Protein 5G0X (pdb70)

Sequence (746 aa):
TRRTAFFFDELCLWHAAGPHALTLPVGGWVQPPAAAGHAESPETKRRLKSLLDVSGLTARLQLRSAPPASDEDLLRVHPAHYLERFKALSDAGGGSLGQDAPIGPGSYEIARLSAGLAIAALDAVLAGEADNAYSLSRPPGHHCLPDQAMGFCFFANIAVAIEAAKARHGVERVAVLDWDVHHGNGTQAIYYRRDDVLSISLHQDGCFPPGYSGAEDIGEDRGRGFNLNVPLLPGGGHDAYMQAMQRIVLPALERFRPQLIVVASGFDANAVDPLARMQLHSDSFRAMTAMVRDAAERHAGGRLVVVHEGGYSEAYVPFCGLAVIEELSGVRSAVRDPLRDFIELQQPNAAFRDFQRQRLEELAAQFGLCTRRTAFFFDELCLWHAAGPHALTLPVGGWVQPPAAAGHAESPETKRRLKSLLDVSGLTARLQLRSAPPASDEDLLRVHPAHYLERFKALSDAGGGSLGQDAPIGPGSYEIARLSAGLAIAALDAVLAGEADNAYSLSRPPGHHCLPDQAMGFCFFANIAVAIEAAKARHGVERVAVLDWDVHHGNGTQAIYYRRDDVLSISLHQDGCFPPGYSGAEDIGEDRGRGFNLNVPLLPGGGHDAYMQAMQRIVLPALERFRPQLIVVASGFDANAVDPLARMQLHSDSFRAMTAMVRDAAERHAGGRLVVVHEGGYSEAYVPFCGLAVIEELSGVRSAVRDPLRDFIELQQPNAAFRDFQRQRLEELAAQFGLCPAQPLQ

Structure (mmCIF, N/CA/C/O backbone):
data_5G0X
#
_entry.id   5G0X
#
_cell.length_a   81.390
_cell.length_b   81.390
_cell.length_c   205.850
_cell.angle_alpha   90.00
_cell.angle_beta   90.00
_cell.angle_gamma   90.00
#
_symmetry.space_group_name_H-M   'P 41 21 2'
#
loop_
_entity.id
_entity.type
_entity.pdbx_description
1 polymer HDAH
2 non-polymer 'ZINC ION'
3 non-polymer 'POTASSIUM ION'
4 non-polymer 'ACETATE ION'
5 non-polymer '4-(2-HYDROXYETHYL)-1-PIPERAZINE ETHANESULFONIC ACID'
6 water water
#
loop_
_atom_site.group_PDB
_atom_site.id
_atom_site.type_symbol
_atom_site.label_atom_id
_atom_site.label_alt_id
_atom_site.label_comp_id
_atom_site.label_asym_id
_atom_site.label_entity_id
_atom_site.label_seq_id
_atom_site.pdbx_PDB_ins_code
_atom_site.Cartn_x
_atom_site.Cartn_y
_atom_site.Cartn_z
_atom_site.occupancy
_atom_site.B_iso_or_equiv
_atom_site.auth_seq_id
_atom_site.auth_comp_id
_atom_site.auth_asym_id
_atom_site.auth_atom_id
_atom_site.pdbx_PDB_model_num
ATOM 1 N N . THR A 1 1 ? -7.540 19.286 35.386 1.00 36.92 2 THR A N 1
ATOM 2 C CA . THR A 1 1 ? -7.719 18.155 34.422 1.00 34.42 2 THR A CA 1
ATOM 3 C C . THR A 1 1 ? -8.840 17.221 34.949 1.00 35.68 2 THR A C 1
ATOM 4 O O . THR A 1 1 ? -9.166 17.197 36.151 1.00 41.51 2 THR A O 1
ATOM 8 N N . ARG A 1 2 ? -9.462 16.516 34.017 1.00 32.38 3 ARG A N 1
ATOM 9 C CA . ARG A 1 2 ? -10.598 15.612 34.278 1.00 28.00 3 ARG A CA 1
ATOM 10 C C . ARG A 1 2 ? -10.010 14.205 34.154 1.00 22.67 3 ARG A C 1
ATOM 11 O O . ARG A 1 2 ? -8.892 14.069 33.662 1.00 32.55 3 ARG A O 1
ATOM 19 N N . ARG A 1 3 ? -10.708 13.162 34.586 1.00 20.52 4 ARG A N 1
ATOM 20 C CA . ARG A 1 3 ? -10.232 11.796 34.445 1.00 21.03 4 ARG A CA 1
ATOM 21 C C . ARG A 1 3 ? -10.942 11.204 33.206 1.00 18.27 4 ARG A C 1
ATOM 22 O O . ARG A 1 3 ? -12.150 10.979 33.226 1.00 15.06 4 ARG A O 1
ATOM 30 N N . THR A 1 4 ? -10.186 11.024 32.130 1.00 14.75 5 THR A N 1
ATOM 31 C CA . THR A 1 4 ? -10.697 10.506 30.881 1.00 12.47 5 THR A CA 1
ATOM 32 C C . THR A 1 4 ? -10.217 9.080 30.619 1.00 12.43 5 THR A C 1
ATOM 33 O O . THR A 1 4 ? -9.022 8.832 30.536 1.00 13.38 5 THR A O 1
ATOM 37 N N . ALA A 1 5 ? -11.152 8.157 30.468 1.00 13.01 6 ALA A N 1
ATOM 38 C CA . ALA A 1 5 ? -10.814 6.774 30.125 1.00 13.07 6 ALA A CA 1
ATOM 39 C C . ALA A 1 5 ? -10.725 6.654 28.590 1.00 12.69 6 ALA A C 1
ATOM 40 O O . ALA A 1 5 ? -11.555 7.182 27.897 1.00 14.07 6 ALA A O 1
ATOM 42 N N . PHE A 1 6 ? -9.710 5.943 28.116 1.00 9.89 7 PHE A N 1
ATOM 43 C CA . PHE A 1 6 ? -9.474 5.722 26.695 1.00 10.22 7 PHE A CA 1
ATOM 44 C C . PHE A 1 6 ? -9.541 4.215 26.459 1.00 10.99 7 PHE A C 1
ATOM 45 O O . PHE A 1 6 ? -8.631 3.471 26.877 1.00 12.01 7 PHE A O 1
ATOM 53 N N . PHE A 1 7 ? -10.658 3.777 25.861 1.00 10.43 8 PHE A N 1
ATOM 54 C CA . PHE A 1 7 ? -10.902 2.379 25.572 1.00 10.94 8 PHE A CA 1
ATOM 55 C C . PHE A 1 7 ? -10.381 2.047 24.180 1.00 11.93 8 PHE A C 1
ATOM 56 O O . PHE A 1 7 ? -10.795 2.643 23.208 1.00 12.71 8 PHE A O 1
ATOM 64 N N . PHE A 1 8 ? -9.422 1.125 24.142 1.00 13.42 9 PHE A N 1
ATOM 65 C CA . PHE A 1 8 ? -8.649 0.823 22.948 1.00 15.21 9 PHE A CA 1
ATOM 66 C C . PHE A 1 8 ? -8.228 -0.633 22.996 1.00 13.98 9 PHE A C 1
ATOM 67 O O . PHE A 1 8 ? -7.827 -1.117 24.047 1.00 16.33 9 PHE A O 1
ATOM 75 N N . ASP A 1 9 ? -8.284 -1.306 21.856 1.00 12.90 10 ASP A N 1
ATOM 76 C CA . ASP A 1 9 ? -7.625 -2.599 21.704 1.00 13.57 10 ASP A CA 1
ATOM 77 C C . ASP A 1 9 ? -7.013 -2.722 20.320 1.00 12.67 10 ASP A C 1
ATOM 78 O O . ASP A 1 9 ? -7.657 -2.450 19.324 1.00 11.10 10 ASP A O 1
ATOM 83 N N . GLU A 1 10 ? -5.743 -3.120 20.289 1.00 13.35 11 GLU A N 1
ATOM 84 C CA . GLU A 1 10 ? -4.970 -3.260 19.052 1.00 13.13 11 GLU A CA 1
ATOM 85 C C . GLU A 1 10 ? -5.674 -4.159 18.041 1.00 12.21 11 GLU A C 1
ATOM 86 O O . GLU A 1 10 ? -5.631 -3.908 16.831 1.00 12.87 11 GLU A O 1
ATOM 92 N N . LEU A 1 11 ? -6.361 -5.180 18.526 1.00 11.85 12 LEU A N 1
ATOM 93 C CA . LEU A 1 11 ? -7.063 -6.084 17.631 1.00 14.11 12 LEU A CA 1
ATOM 94 C C . LEU A 1 11 ? -8.124 -5.401 16.755 1.00 13.84 12 LEU A C 1
ATOM 95 O O . LEU A 1 11 ? -8.386 -5.833 15.628 1.00 12.27 12 LEU A O 1
ATOM 100 N N . CYS A 1 12 ? -8.715 -4.321 17.241 1.00 12.65 13 CYS A N 1
ATOM 101 C CA . CYS A 1 12 ? -9.679 -3.568 16.426 1.00 13.64 13 CYS A CA 1
ATOM 102 C C . CYS A 1 12 ? -9.069 -3.039 15.134 1.00 13.32 13 CYS A C 1
ATOM 103 O O . CYS A 1 12 ? -9.760 -2.826 14.152 1.00 15.12 13 CYS A O 1
ATOM 106 N N . LEU A 1 13 ? -7.763 -2.822 15.142 1.00 13.05 14 LEU A N 1
ATOM 107 C CA . LEU A 1 13 ? -7.045 -2.379 13.955 1.00 12.36 14 LEU A CA 1
ATOM 108 C C . LEU A 1 13 ? -6.702 -3.501 12.973 1.00 12.47 14 LEU A C 1
ATOM 109 O O . LEU A 1 13 ? -6.127 -3.240 11.929 1.00 15.69 14 LEU A O 1
ATOM 114 N N . TRP A 1 14 ? -7.052 -4.739 13.297 1.00 12.40 15 TRP A N 1
ATOM 115 C CA . TRP A 1 14 ? -6.774 -5.893 12.461 1.00 14.07 15 TRP A CA 1
ATOM 116 C C . TRP A 1 14 ? -8.000 -6.307 11.605 1.00 14.71 15 TRP A C 1
ATOM 117 O O . TRP A 1 14 ? -7.896 -7.212 10.787 1.00 15.60 15 TRP A O 1
ATOM 128 N N . HIS A 1 15 ? -9.159 -5.664 11.802 1.00 14.04 16 HIS A N 1
ATOM 129 C CA . HIS A 1 15 ? -10.291 -5.881 10.908 1.00 14.07 16 HIS A CA 1
ATOM 130 C C . HIS A 1 15 ? -9.979 -5.289 9.529 1.00 15.32 16 HIS A C 1
ATOM 131 O O . HIS A 1 15 ? -9.490 -4.152 9.415 1.00 16.36 16 HIS A O 1
ATOM 138 N N . ALA A 1 16 ? -10.235 -6.076 8.484 1.00 17.24 17 ALA A N 1
ATOM 139 C CA . ALA A 1 16 ? -9.981 -5.609 7.136 1.00 21.54 17 ALA A CA 1
ATOM 140 C C . ALA A 1 16 ? -10.824 -6.318 6.103 1.00 22.02 17 ALA A C 1
ATOM 141 O O . ALA A 1 16 ? -10.838 -7.527 6.042 1.00 27.68 17 ALA A O 1
ATOM 143 N N . ALA A 1 17 ? -11.469 -5.549 5.248 1.00 23.58 18 ALA A N 1
ATOM 144 C CA . ALA A 1 17 ? -12.291 -6.111 4.172 1.00 27.24 18 ALA A CA 1
ATOM 145 C C . ALA A 1 17 ? -11.422 -6.626 3.014 1.00 26.01 18 ALA A C 1
ATOM 146 O O . ALA A 1 17 ? -10.227 -6.360 2.960 1.00 31.95 18 ALA A O 1
ATOM 148 N N . GLY A 1 18 ? -12.035 -7.337 2.075 1.00 25.54 19 GLY A N 1
ATOM 149 C CA . GLY A 1 18 ? -11.370 -7.716 0.829 1.00 25.73 19 GLY A CA 1
ATOM 150 C C . GLY A 1 18 ? -11.063 -6.484 -0.007 1.00 27.67 19 GLY A C 1
ATOM 151 O O . GLY A 1 18 ? -11.401 -5.346 0.400 1.00 23.25 19 GLY A O 1
ATOM 152 N N . PRO A 1 19 ? -10.428 -6.686 -1.176 1.00 26.14 20 PRO A N 1
ATOM 153 C CA . PRO A 1 19 ? -9.955 -5.536 -1.944 1.00 23.47 20 PRO A CA 1
ATOM 154 C C . PRO A 1 19 ? -11.092 -4.598 -2.398 1.00 20.52 20 PRO A C 1
ATOM 155 O O . PRO A 1 19 ? -12.116 -5.046 -2.929 1.00 20.56 20 PRO A O 1
ATOM 159 N N . HIS A 1 20 ? -10.889 -3.307 -2.140 1.00 17.16 21 HIS A N 1
ATOM 160 C CA . HIS A 1 20 ? -11.769 -2.240 -2.557 1.00 15.91 21 HIS A CA 1
ATOM 161 C C . HIS A 1 20 ? -10.899 -1.076 -2.990 1.00 16.16 21 HIS A C 1
ATOM 162 O O . HIS A 1 20 ? -9.786 -0.899 -2.470 1.00 18.78 21 HIS A O 1
ATOM 169 N N . ALA A 1 21 ? -11.424 -0.279 -3.909 1.00 14.11 22 ALA A N 1
ATOM 170 C CA . ALA A 1 21 ? -10.869 1.013 -4.261 1.00 15.78 22 ALA A CA 1
ATOM 171 C C . ALA A 1 21 ? -11.809 2.046 -3.650 1.00 12.69 22 ALA A C 1
ATOM 172 O O . ALA A 1 21 ? -12.924 2.234 -4.126 1.00 12.26 22 ALA A O 1
ATOM 174 N N . LEU A 1 22 ? -11.365 2.686 -2.576 1.00 12.75 23 LEU A N 1
ATOM 175 C CA . LEU A 1 22 ? -12.198 3.540 -1.741 1.00 13.35 23 LEU A CA 1
ATOM 176 C C . LEU A 1 22 ? -13.346 2.704 -1.218 1.00 14.64 23 LEU A C 1
ATOM 177 O O . LEU A 1 22 ? -13.113 1.835 -0.383 1.00 16.34 23 LEU A O 1
ATOM 182 N N . THR A 1 23 ? -14.565 2.914 -1.721 1.00 14.57 24 THR A N 1
ATOM 183 C CA . THR A 1 23 ? -15.740 2.135 -1.316 1.00 16.31 24 THR A CA 1
ATOM 184 C C . THR A 1 23 ? -16.191 1.145 -2.400 1.00 14.78 24 THR A C 1
ATOM 185 O O . THR A 1 23 ? -17.197 0.447 -2.228 1.00 15.36 24 THR A O 1
ATOM 189 N N . LEU A 1 24 ? -15.467 1.093 -3.514 1.00 14.09 25 LEU A N 1
ATOM 190 C CA . LEU A 1 24 ? -15.869 0.250 -4.645 1.00 15.03 25 LEU A CA 1
ATOM 191 C C . LEU A 1 24 ? -15.241 -1.136 -4.556 1.00 15.75 25 LEU A C 1
ATOM 192 O O . LEU A 1 24 ? -14.015 -1.252 -4.505 1.00 15.65 25 LEU A O 1
ATOM 197 N N . PRO A 1 25 ? -16.066 -2.193 -4.536 1.00 18.17 26 PRO A N 1
ATOM 198 C CA . PRO A 1 25 ? -15.464 -3.546 -4.554 1.00 16.57 26 PRO A CA 1
ATOM 199 C C . PRO A 1 25 ? -14.650 -3.726 -5.816 1.00 16.13 26 PRO A C 1
ATOM 200 O O . PRO A 1 25 ? -15.074 -3.293 -6.891 1.00 16.77 26 PRO A O 1
ATOM 204 N N . VAL A 1 26 ? -13.480 -4.329 -5.679 1.00 13.90 27 VAL A N 1
ATOM 205 C CA . VAL A 1 26 ? -12.630 -4.623 -6.816 1.00 15.69 27 VAL A CA 1
ATOM 206 C C . VAL A 1 26 ? -13.326 -5.703 -7.632 1.00 14.40 27 VAL A C 1
ATOM 207 O O . VAL A 1 26 ? -14.030 -6.553 -7.094 1.00 15.56 27 VAL A O 1
ATOM 211 N N . GLY A 1 27 ? -13.142 -5.620 -8.932 1.00 15.65 28 GLY A N 1
ATOM 212 C CA . GLY A 1 27 ? -13.830 -6.448 -9.872 1.00 17.03 28 GLY A CA 1
ATOM 213 C C . GLY A 1 27 ? -14.537 -5.607 -10.905 1.00 15.54 28 GLY A C 1
ATOM 214 O O . GLY A 1 27 ? -14.670 -4.390 -10.760 1.00 14.87 28 GLY A O 1
ATOM 215 N N . GLY A 1 28 ? -14.992 -6.246 -11.968 1.00 18.78 29 GLY A N 1
ATOM 216 C CA . GLY A 1 28 ? -15.585 -5.503 -13.069 1.00 17.27 29 GLY A CA 1
ATOM 217 C C . GLY A 1 28 ? -14.614 -4.442 -13.596 1.00 15.56 29 GLY A C 1
ATOM 218 O O . GLY A 1 28 ? -13.492 -4.736 -13.970 1.00 19.37 29 GLY A O 1
ATOM 219 N N . TRP A 1 29 ? -15.036 -3.196 -13.576 1.00 13.39 30 TRP A N 1
ATOM 220 C CA . TRP A 1 29 ? -14.212 -2.098 -14.092 1.00 13.54 30 TRP A CA 1
ATOM 221 C C . TRP A 1 29 ? -13.318 -1.467 -13.057 1.00 13.10 30 TRP A C 1
ATOM 222 O O . TRP A 1 29 ? -12.609 -0.516 -13.383 1.00 10.74 30 TRP A O 1
ATOM 233 N N . VAL A 1 30 ? -13.353 -1.983 -11.822 1.00 12.87 31 VAL A N 1
ATOM 234 C CA . VAL A 1 30 ? -12.589 -1.447 -10.707 1.00 12.64 31 VAL A CA 1
ATOM 235 C C . VAL A 1 30 ? -11.284 -2.226 -10.498 1.00 12.05 31 VAL A C 1
ATOM 236 O O . VAL A 1 30 ? -11.285 -3.368 -10.064 1.00 11.73 31 VAL A O 1
ATOM 240 N N . GLN A 1 31 ? -10.181 -1.586 -10.846 1.00 11.98 32 GLN A N 1
ATOM 241 C CA . GLN A 1 31 ? -8.853 -2.198 -10.795 1.00 11.53 32 GLN A CA 1
ATOM 242 C C . GLN A 1 31 ? -8.452 -2.325 -9.336 1.00 10.65 32 GLN A C 1
ATOM 243 O O . GLN A 1 31 ? -8.723 -1.427 -8.542 1.00 10.15 32 GLN A O 1
ATOM 249 N N . PRO A 1 32 ? -7.770 -3.417 -8.980 1.00 12.33 33 PRO A N 1
ATOM 250 C CA . PRO A 1 32 ? -7.281 -3.475 -7.581 1.00 12.40 33 PRO A CA 1
ATOM 251 C C . PRO A 1 32 ? -6.278 -2.359 -7.288 1.00 13.69 33 PRO A C 1
ATOM 252 O O . PRO A 1 32 ? -5.448 -2.022 -8.134 1.00 13.78 33 PRO A O 1
ATOM 256 N N . PRO A 1 33 ? -6.382 -1.742 -6.119 1.00 15.01 34 PRO A N 1
ATOM 257 C CA . PRO A 1 33 ? -5.409 -0.689 -5.827 1.00 18.04 34 PRO A CA 1
ATOM 258 C C . PRO A 1 33 ? -4.035 -1.260 -5.578 1.00 17.45 34 PRO A C 1
ATOM 259 O O . PRO A 1 33 ? -3.898 -2.391 -5.118 1.00 16.40 34 PRO A O 1
ATOM 263 N N . ALA A 1 34 ? -3.024 -0.464 -5.868 1.00 21.03 35 ALA A N 1
ATOM 264 C CA . ALA A 1 34 ? -1.659 -0.911 -5.727 1.00 27.25 35 ALA A CA 1
ATOM 265 C C . ALA A 1 34 ? -1.291 -0.998 -4.255 1.00 21.74 35 ALA A C 1
ATOM 266 O O . ALA A 1 34 ? -0.494 -1.788 -3.869 1.00 26.99 35 ALA A O 1
ATOM 268 N N . ALA A 1 35 ? -1.913 -0.157 -3.448 1.00 23.09 36 ALA A N 1
ATOM 269 C CA . ALA A 1 35 ? -1.704 -0.175 -1.994 1.00 35.73 36 ALA A CA 1
ATOM 270 C C . ALA A 1 35 ? -3.004 -0.080 -1.198 1.00 44.48 36 ALA A C 1
ATOM 271 O O . ALA A 1 35 ? -3.283 -0.926 -0.335 1.00 49.86 36 ALA A O 1
ATOM 273 N N . ALA A 1 36 ? -3.758 0.982 -1.499 1.00 45.89 37 ALA A N 1
ATOM 274 C CA . ALA A 1 36 ? -4.794 1.574 -0.635 1.00 52.18 37 ALA A CA 1
ATOM 275 C C . ALA A 1 36 ? -5.746 0.588 0.056 1.00 59.49 37 ALA A C 1
ATOM 276 O O . ALA A 1 36 ? -5.520 0.207 1.215 1.00 75.43 37 ALA A O 1
ATOM 278 N N . GLY A 1 37 ? -6.800 0.189 -0.641 1.00 50.19 38 GLY A N 1
ATOM 279 C CA . GLY A 1 37 ? -7.797 -0.700 -0.078 1.00 36.59 38 GLY A CA 1
ATOM 280 C C . GLY A 1 37 ? -9.023 0.068 0.371 1.00 31.34 38 GLY A C 1
ATOM 281 O O . GLY A 1 37 ? -9.252 1.238 -0.010 1.00 29.11 38 GLY A O 1
ATOM 282 N N . HIS A 1 38 ? -9.827 -0.593 1.187 1.00 27.33 39 HIS A N 1
ATOM 283 C CA . HIS A 1 38 ? -11.110 -0.041 1.553 1.00 22.60 39 HIS A CA 1
ATOM 284 C C . HIS A 1 38 ? -10.905 1.243 2.352 1.00 19.02 39 HIS A C 1
ATOM 285 O O . HIS A 1 38 ? -9.989 1.323 3.138 1.00 20.38 39 HIS A O 1
ATOM 292 N N . ALA A 1 39 ? -11.763 2.229 2.113 1.00 19.60 40 ALA A N 1
ATOM 293 C CA . ALA A 1 39 ? -11.732 3.514 2.821 1.00 18.13 40 ALA A CA 1
ATOM 294 C C . ALA A 1 39 ? -11.680 3.369 4.356 1.00 17.72 40 ALA A C 1
ATOM 295 O O . ALA A 1 39 ? -10.945 4.081 5.015 1.00 15.68 40 ALA A O 1
ATOM 297 N N . GLU A 1 40 ? -12.532 2.498 4.902 1.00 18.77 41 GLU A N 1
ATOM 298 C CA . GLU A 1 40 ? -12.534 2.125 6.349 1.00 18.91 41 GLU A CA 1
ATOM 299 C C . GLU A 1 40 ? -11.302 1.266 6.698 1.00 17.19 41 GLU A C 1
ATOM 300 O O . GLU A 1 40 ? -11.396 0.076 7.024 1.00 17.68 41 GLU A O 1
ATOM 306 N N . SER A 1 41 ? -10.142 1.902 6.649 1.00 16.11 42 SER A N 1
ATOM 307 C CA . SER A 1 41 ? -8.889 1.181 6.790 1.00 17.09 42 SER A CA 1
ATOM 308 C C . SER A 1 41 ? -8.394 1.257 8.214 1.00 16.10 42 SER A C 1
ATOM 309 O O . SER A 1 41 ? -8.706 2.215 8.940 1.00 15.39 42 SER A O 1
ATOM 312 N N . PRO A 1 42 ? -7.545 0.297 8.596 1.00 15.80 43 PRO A N 1
ATOM 313 C CA . PRO A 1 42 ? -6.937 0.405 9.890 1.00 16.47 43 PRO A CA 1
ATOM 314 C C . PRO A 1 42 ? -6.172 1.719 10.106 1.00 14.27 43 PRO A C 1
ATOM 315 O O . PRO A 1 42 ? -6.199 2.251 11.218 1.00 13.83 43 PRO A O 1
ATOM 319 N N . GLU A 1 43 ? -5.517 2.229 9.066 1.00 14.53 44 GLU A N 1
ATOM 320 C CA . GLU A 1 43 ? -4.652 3.402 9.226 1.00 17.41 44 GLU A CA 1
ATOM 321 C C . GLU A 1 43 ? -5.417 4.668 9.643 1.00 16.20 44 GLU A C 1
ATOM 322 O O . GLU A 1 43 ? -4.854 5.526 10.312 1.00 17.64 44 GLU A O 1
ATOM 328 N N . THR A 1 44 ? -6.702 4.772 9.271 1.00 17.97 45 THR A N 1
ATOM 329 C CA . THR A 1 44 ? -7.521 5.931 9.645 1.00 21.23 45 THR A CA 1
ATOM 330 C C . THR A 1 44 ? -7.861 6.002 11.136 1.00 21.99 45 THR A C 1
ATOM 331 O O . THR A 1 44 ? -8.417 7.032 11.564 1.00 30.87 45 THR A O 1
ATOM 335 N N . LYS A 1 45 ? -7.609 4.915 11.886 1.00 12.98 46 LYS A N 1
ATOM 336 C CA . LYS A 1 45 ? -7.716 4.861 13.347 1.00 12.85 46 LYS A CA 1
ATOM 337 C C . LYS A 1 45 ? -6.346 4.667 14.019 1.00 13.01 46 LYS A C 1
ATOM 338 O O . LYS A 1 45 ? -6.108 5.192 15.100 1.00 13.80 46 LYS A O 1
ATOM 344 N N . ARG A 1 46 ? -5.470 3.858 13.414 1.00 12.32 47 ARG A N 1
ATOM 345 C CA . ARG A 1 46 ? -4.150 3.649 13.974 1.00 12.85 47 ARG A CA 1
ATOM 346 C C . ARG A 1 46 ? -3.388 4.957 14.121 1.00 12.05 47 ARG A C 1
ATOM 347 O O . ARG A 1 46 ? -2.660 5.150 15.099 1.00 13.58 47 ARG A O 1
ATOM 355 N N . ARG A 1 47 ? -3.485 5.820 13.116 1.00 11.45 48 ARG A N 1
ATOM 356 C CA . ARG A 1 47 ? -2.723 7.071 13.138 1.00 11.62 48 ARG A CA 1
ATOM 357 C C . ARG A 1 47 ? -3.208 7.988 14.270 1.00 11.25 48 ARG A C 1
ATOM 358 O O . ARG A 1 47 ? -2.413 8.756 14.815 1.00 10.83 48 ARG A O 1
ATOM 366 N N . LEU A 1 48 ? -4.481 7.874 14.661 1.00 10.43 49 LEU A N 1
ATOM 367 C CA . LEU A 1 48 ? -4.948 8.602 15.851 1.00 10.70 49 LEU A CA 1
ATOM 368 C C . LEU A 1 48 ? -4.252 8.084 17.120 1.00 10.63 49 LEU A C 1
ATOM 369 O O . LEU A 1 48 ? -3.714 8.865 17.900 1.00 8.76 49 LEU A O 1
ATOM 374 N N . LYS A 1 49 ? -4.256 6.779 17.304 1.00 10.86 50 LYS A N 1
ATOM 375 C CA . LYS A 1 49 ? -3.574 6.168 18.437 1.00 11.28 50 LYS A CA 1
ATOM 376 C C . LYS A 1 49 ? -2.075 6.501 18.492 1.00 10.35 50 LYS A C 1
ATOM 377 O O . LYS A 1 49 ? -1.540 6.829 19.551 1.00 11.52 50 LYS A O 1
ATOM 383 N N . SER A 1 50 ? -1.423 6.446 17.334 1.00 10.53 51 SER A N 1
ATOM 384 C CA . SER A 1 50 ? 0.001 6.785 17.222 1.00 10.98 51 SER A CA 1
ATOM 385 C C . SER A 1 50 ? 0.279 8.210 17.605 1.00 10.07 51 SER A C 1
ATOM 386 O O . SER A 1 50 ? 1.233 8.494 18.344 1.00 11.85 51 SER A O 1
ATOM 389 N N . LEU A 1 51 ? -0.557 9.127 17.134 1.00 10.12 52 LEU A N 1
ATOM 390 C CA . LEU A 1 51 ? -0.388 10.536 17.500 1.00 10.84 52 LEU A CA 1
ATOM 391 C C . LEU A 1 51 ? -0.677 10.761 18.984 1.00 11.03 52 LEU A C 1
ATOM 392 O O . LEU A 1 51 ? 0.015 11.542 19.629 1.00 12.70 52 LEU A O 1
ATOM 397 N N . LEU A 1 52 ? -1.698 10.110 19.536 1.00 11.43 53 LEU A N 1
ATOM 398 C CA . LEU A 1 52 ? -1.929 10.163 20.989 1.00 12.63 53 LEU A CA 1
ATOM 399 C C . LEU A 1 52 ? -0.699 9.710 21.780 1.00 13.58 53 LEU A C 1
ATOM 400 O O . LEU A 1 52 ? -0.346 10.321 22.790 1.00 14.27 53 LEU A O 1
ATOM 405 N N . ASP A 1 53 ? -0.042 8.661 21.294 1.00 12.60 54 ASP A N 1
ATOM 406 C CA . ASP A 1 53 ? 1.193 8.168 21.919 1.00 13.78 54 ASP A CA 1
ATOM 407 C C . ASP A 1 53 ? 2.362 9.145 21.793 1.00 14.05 54 ASP A C 1
ATOM 408 O O . ASP A 1 53 ? 2.959 9.517 22.797 1.00 15.40 54 ASP A O 1
ATOM 413 N N . VAL A 1 54 ? 2.648 9.606 20.575 1.00 12.94 55 VAL A N 1
ATOM 414 C CA . VAL A 1 54 ? 3.804 10.501 20.331 1.00 14.19 55 VAL A CA 1
ATOM 415 C C . VAL A 1 54 ? 3.634 11.882 21.010 1.00 14.59 55 VAL A C 1
ATOM 416 O O . VAL A 1 54 ? 4.601 12.483 21.498 1.00 16.80 55 VAL A O 1
ATOM 420 N N . SER A 1 55 ? 2.402 12.360 21.083 1.00 14.13 56 SER A N 1
ATOM 421 C CA . SER A 1 55 ? 2.097 13.597 21.819 1.00 14.86 56 SER A CA 1
ATOM 422 C C . SER A 1 55 ? 2.251 13.475 23.342 1.00 14.21 56 SER A C 1
ATOM 423 O O . SER A 1 55 ? 2.277 14.489 24.055 1.00 15.49 56 SER A O 1
ATOM 426 N N . GLY A 1 56 ? 2.266 12.253 23.846 1.00 12.96 57 GLY A N 1
ATOM 427 C CA . GLY A 1 56 ? 2.310 12.025 25.298 1.00 12.59 57 GLY A CA 1
ATOM 428 C C . GLY A 1 56 ? 0.936 12.072 25.954 1.00 13.47 57 GLY A C 1
ATOM 429 O O . GLY A 1 56 ? 0.820 11.874 27.158 1.00 14.63 57 GLY A O 1
ATOM 430 N N . LEU A 1 57 ? -0.115 12.338 25.188 1.00 13.57 58 LEU A N 1
ATOM 431 C CA . LEU A 1 57 ? -1.443 12.432 25.783 1.00 15.29 58 LEU A CA 1
ATOM 432 C C . LEU A 1 57 ? -1.890 11.120 26.385 1.00 13.51 58 LEU A C 1
ATOM 433 O O . LEU A 1 57 ? -2.584 11.121 27.378 1.00 14.25 58 LEU A O 1
ATOM 438 N N . THR A 1 58 ? -1.538 10.008 25.755 1.00 15.24 59 THR A N 1
ATOM 439 C CA . THR A 1 58 ? -1.836 8.683 26.287 1.00 18.51 59 THR A CA 1
ATOM 440 C C . THR A 1 58 ? -1.436 8.560 27.766 1.00 16.80 59 THR A C 1
ATOM 441 O O . THR A 1 58 ? -2.185 7.999 28.533 1.00 18.48 59 THR A O 1
ATOM 445 N N . ALA A 1 59 ? -0.286 9.129 28.150 1.00 15.80 60 ALA A N 1
ATOM 446 C CA . ALA A 1 59 ? 0.195 9.092 29.550 1.00 17.20 60 ALA A CA 1
ATOM 447 C C . ALA A 1 59 ? -0.698 9.837 30.523 1.00 17.66 60 ALA A C 1
ATOM 448 O O . ALA A 1 59 ? -0.641 9.581 31.714 1.00 20.24 60 ALA A O 1
ATOM 450 N N . ARG A 1 60 ? -1.529 10.745 30.038 1.00 16.60 61 ARG A N 1
ATOM 451 C CA . ARG A 1 60 ? -2.433 11.511 30.885 1.00 18.73 61 ARG A CA 1
ATOM 452 C C . ARG A 1 60 ? -3.879 10.980 30.867 1.00 16.71 61 ARG A C 1
ATOM 453 O O . ARG A 1 60 ? -4.757 11.557 31.512 1.00 19.34 61 ARG A O 1
ATOM 461 N N . LEU A 1 61 ? -4.111 9.868 30.170 1.00 16.63 62 LEU A N 1
ATOM 462 C CA . LEU A 1 61 ? -5.408 9.204 30.132 1.00 13.97 62 LEU A CA 1
ATOM 463 C C . LEU A 1 61 ? -5.395 7.931 30.958 1.00 14.20 62 LEU A C 1
ATOM 464 O O . LEU A 1 61 ? -4.340 7.365 31.283 1.00 15.33 62 LEU A O 1
ATOM 469 N N . GLN A 1 62 ? -6.588 7.453 31.272 1.00 14.71 63 GLN A N 1
ATOM 470 C CA . GLN A 1 62 ? -6.758 6.161 31.901 1.00 15.65 63 GLN A CA 1
ATOM 471 C C . GLN A 1 62 ? -6.960 5.130 30.770 1.00 15.40 63 GLN A C 1
ATOM 472 O O . GLN A 1 62 ? -8.027 5.011 30.188 1.00 14.13 63 GLN A O 1
ATOM 478 N N . LEU A 1 63 ? -5.919 4.390 30.432 1.00 17.10 64 LEU A N 1
ATOM 479 C CA . LEU A 1 63 ? -5.977 3.447 29.292 1.00 17.38 64 LEU A CA 1
ATOM 480 C C . LEU A 1 63 ? -6.662 2.166 29.712 1.00 17.66 64 LEU A C 1
ATOM 481 O O . LEU A 1 63 ? -6.302 1.588 30.718 1.00 19.58 64 LEU A O 1
ATOM 486 N N . ARG A 1 64 ? -7.659 1.743 28.949 1.00 17.40 65 ARG A N 1
ATOM 487 C CA . ARG A 1 64 ? -8.416 0.535 29.269 1.00 18.33 65 ARG A CA 1
ATOM 488 C C . ARG A 1 64 ? -8.743 -0.287 28.003 1.00 18.15 65 ARG A C 1
ATOM 489 O O . ARG A 1 64 ? -8.847 0.250 26.921 1.00 16.60 65 ARG A O 1
ATOM 497 N N . SER A 1 65 ? -8.867 -1.601 28.147 1.00 22.58 66 SER A N 1
ATOM 498 C CA . SER A 1 65 ? -9.513 -2.442 27.123 1.00 22.04 66 SER A CA 1
ATOM 499 C C . SER A 1 65 ? -10.759 -3.014 27.776 1.00 20.26 66 SER A C 1
ATOM 500 O O . SER A 1 65 ? -11.126 -2.597 28.870 1.00 23.70 66 SER A O 1
ATOM 503 N N . ALA A 1 66 ? -11.384 -3.969 27.115 1.00 16.37 67 ALA A N 1
ATOM 504 C CA . ALA A 1 66 ? -12.544 -4.608 27.643 1.00 16.61 67 ALA A CA 1
ATOM 505 C C . ALA A 1 66 ? -12.749 -5.949 26.990 1.00 17.31 67 ALA A C 1
ATOM 506 O O . ALA A 1 66 ? -12.208 -6.211 25.933 1.00 16.25 67 ALA A O 1
ATOM 508 N N . PRO A 1 67 ? -13.512 -6.829 27.658 1.00 19.62 68 PRO A N 1
ATOM 509 C CA . PRO A 1 67 ? -13.841 -8.064 26.981 1.00 20.89 68 PRO A CA 1
ATOM 510 C C . PRO A 1 67 ? -14.790 -7.823 25.799 1.00 18.37 68 PRO A C 1
ATOM 511 O O . PRO A 1 67 ? -15.465 -6.788 25.752 1.00 15.95 68 PRO A O 1
ATOM 515 N N . PRO A 1 68 ? -14.835 -8.781 24.847 1.00 17.78 69 PRO A N 1
ATOM 516 C CA . PRO A 1 68 ? -15.749 -8.601 23.745 1.00 17.67 69 PRO A CA 1
ATOM 517 C C . PRO A 1 68 ? -17.192 -8.680 24.225 1.00 16.28 69 PRO A C 1
ATOM 518 O O . PRO A 1 68 ? -17.479 -9.203 25.314 1.00 18.94 69 PRO A O 1
ATOM 522 N N . ALA A 1 69 ? -18.078 -8.079 23.453 1.00 14.82 70 ALA A N 1
ATOM 523 C CA . ALA A 1 69 ? -19.506 -8.102 23.779 1.00 13.95 70 ALA A CA 1
ATOM 524 C C . ALA A 1 69 ? -19.955 -9.553 23.863 1.00 12.68 70 ALA A C 1
ATOM 525 O O . ALA A 1 69 ? -19.610 -10.353 22.992 1.00 13.38 70 ALA A O 1
ATOM 527 N N . SER A 1 70 ? -20.685 -9.862 24.922 1.00 12.63 71 SER A N 1
ATOM 528 C CA . SER A 1 70 ? -21.290 -11.170 25.086 1.00 12.85 71 SER A CA 1
ATOM 529 C C . SER A 1 70 ? -22.456 -11.349 24.129 1.00 13.25 71 SER A C 1
ATOM 530 O O . SER A 1 70 ? -23.020 -10.377 23.633 1.00 13.00 71 SER A O 1
ATOM 533 N N . ASP A 1 71 ? -22.851 -12.598 23.908 1.00 12.53 72 ASP A N 1
ATOM 534 C CA . ASP A 1 71 ? -24.091 -12.868 23.158 1.00 15.80 72 ASP A CA 1
ATOM 535 C C . ASP A 1 71 ? -25.258 -12.172 23.821 1.00 15.82 72 ASP A C 1
ATOM 536 O O . ASP A 1 71 ? -26.052 -11.593 23.128 1.00 14.32 72 ASP A O 1
ATOM 541 N N . GLU A 1 72 ? -25.328 -12.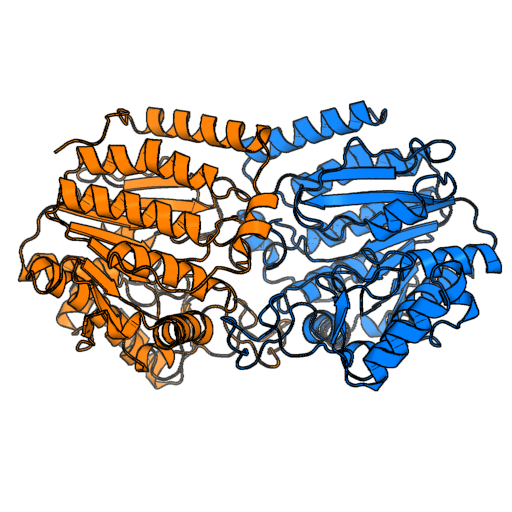183 25.162 1.00 14.88 73 GLU A N 1
ATOM 542 C CA . GLU A 1 72 ? -26.426 -11.539 25.857 1.00 15.91 73 GLU A CA 1
ATOM 543 C C . GLU A 1 72 ? -26.505 -10.062 25.488 1.00 14.17 73 GLU A C 1
ATOM 544 O O . GLU A 1 72 ? -27.582 -9.563 25.151 1.00 15.38 73 GLU A O 1
ATOM 550 N N . ASP A 1 73 ? -25.366 -9.382 25.497 1.00 11.32 74 ASP A N 1
ATOM 551 C CA . ASP A 1 73 ? -25.379 -7.950 25.162 1.00 11.45 74 ASP A CA 1
ATOM 552 C C . ASP A 1 73 ? -25.767 -7.708 23.713 1.00 10.29 74 ASP A C 1
ATOM 553 O O . ASP A 1 73 ? -26.579 -6.821 23.430 1.00 11.06 74 ASP A O 1
ATOM 558 N N . LEU A 1 74 ? -25.210 -8.512 22.818 1.00 8.23 75 LEU A N 1
ATOM 559 C CA . LEU A 1 74 ? -25.480 -8.334 21.389 1.00 9.52 75 LEU A CA 1
ATOM 560 C C . LEU A 1 74 ? -26.948 -8.618 21.076 1.00 10.15 75 LEU A C 1
ATOM 561 O O . LEU A 1 74 ? -27.570 -7.919 20.282 1.00 10.84 75 LEU A O 1
ATOM 566 N N . LEU A 1 75 ? -27.494 -9.654 21.718 1.00 11.21 76 LEU A N 1
ATOM 567 C CA . LEU A 1 75 ? -28.869 -10.092 21.441 1.00 11.46 76 LEU A CA 1
ATOM 568 C C . LEU A 1 75 ? -29.948 -9.133 21.954 1.00 11.26 76 LEU A C 1
ATOM 569 O O . LEU A 1 75 ? -31.122 -9.268 21.560 1.00 12.77 76 LEU A O 1
ATOM 574 N N . ARG A 1 76 ? -29.588 -8.153 22.794 1.00 11.15 77 ARG A N 1
ATOM 575 C CA . ARG A 1 76 ? -30.544 -7.080 23.123 1.00 11.76 77 ARG A CA 1
ATOM 576 C C . ARG A 1 76 ? -30.936 -6.282 21.880 1.00 12.08 77 ARG A C 1
ATOM 577 O O . ARG A 1 76 ? -32.060 -5.755 21.813 1.00 14.27 77 ARG A O 1
ATOM 585 N N . VAL A 1 77 ? -30.036 -6.236 20.898 1.00 10.06 78 VAL A N 1
ATOM 586 C CA . VAL A 1 77 ? -30.301 -5.513 19.650 1.00 10.58 78 VAL A CA 1
ATOM 587 C C . VAL A 1 77 ? -30.449 -6.448 18.441 1.00 10.94 78 VAL A C 1
ATOM 588 O O . VAL A 1 77 ? -31.373 -6.289 17.657 1.00 11.74 78 VAL A O 1
ATOM 592 N N . HIS A 1 78 ? -29.553 -7.429 18.298 1.00 11.33 79 HIS A N 1
ATOM 593 C CA . HIS A 1 78 ? -29.434 -8.247 17.081 1.00 11.82 79 HIS A CA 1
ATOM 594 C C . HIS A 1 78 ? -29.956 -9.661 17.285 1.00 12.83 79 HIS A C 1
ATOM 595 O O . HIS A 1 78 ? -29.780 -10.217 18.374 1.00 13.85 79 HIS A O 1
ATOM 602 N N . PRO A 1 79 ? -30.560 -10.262 16.247 1.00 12.15 80 PRO A N 1
ATOM 603 C CA . PRO A 1 79 ? -31.030 -11.646 16.374 1.00 12.97 80 PRO A CA 1
ATOM 604 C C . PRO A 1 79 ? -29.913 -12.678 16.289 1.00 14.02 80 PRO A C 1
ATOM 605 O O . PRO A 1 79 ? -28.881 -12.437 15.646 1.00 13.77 80 PRO A O 1
ATOM 609 N N . ALA A 1 80 ? -30.147 -13.844 16.895 1.00 13.98 81 ALA A N 1
ATOM 610 C CA . ALA A 1 80 ? -29.190 -14.928 16.858 1.00 15.92 81 ALA A CA 1
ATOM 611 C C . ALA A 1 80 ? -28.819 -15.304 15.420 1.00 15.24 81 ALA A C 1
ATOM 612 O O . ALA A 1 80 ? -27.663 -15.619 15.135 1.00 16.30 81 ALA A O 1
ATOM 614 N N . HIS A 1 81 ? -29.785 -15.261 14.517 1.00 16.51 82 HIS A N 1
ATOM 615 C CA . HIS A 1 81 ? -29.499 -15.608 13.121 1.00 15.80 82 HIS A CA 1
ATOM 616 C C . HIS A 1 81 ? -28.578 -14.615 12.435 1.00 15.53 82 HIS A C 1
ATOM 617 O O . HIS A 1 81 ? -27.855 -14.974 11.494 1.00 15.64 82 HIS A O 1
ATOM 624 N N . TYR A 1 82 ? -28.588 -13.371 12.894 1.00 14.17 83 TYR A N 1
ATOM 625 C CA . TYR A 1 82 ? -27.671 -12.363 12.370 1.00 15.25 83 TYR A CA 1
ATOM 626 C C . TYR A 1 82 ? -26.250 -12.659 12.809 1.00 14.28 83 TYR A C 1
ATOM 627 O O . TYR A 1 82 ? -25.314 -12.641 11.985 1.00 14.92 83 TYR A O 1
ATOM 636 N N . LEU A 1 83 ? -26.088 -12.903 14.108 1.00 13.13 84 LEU A N 1
ATOM 637 C CA . LEU A 1 83 ? -24.831 -13.360 14.654 1.00 15.28 84 LEU A CA 1
ATOM 638 C C . LEU A 1 83 ? -24.306 -14.569 13.892 1.00 15.82 84 LEU A C 1
ATOM 639 O O . LEU A 1 83 ? -23.118 -14.597 13.522 1.00 17.03 84 LEU A O 1
ATOM 644 N N . GLU A 1 84 ? -25.171 -15.551 13.644 1.00 15.77 85 GLU A N 1
ATOM 645 C CA . GLU A 1 84 ? -24.781 -16.787 12.944 1.00 16.25 85 GLU A CA 1
ATOM 646 C C . GLU A 1 84 ? -24.299 -16.510 11.523 1.00 16.98 85 GLU A C 1
ATOM 647 O O . GLU A 1 84 ? -23.303 -17.092 11.056 1.00 18.40 85 GLU A O 1
ATOM 653 N N . ARG A 1 85 ? -25.065 -15.691 10.814 1.00 16.06 86 ARG A N 1
ATOM 654 C CA . ARG A 1 85 ? -24.750 -15.385 9.415 1.00 17.52 86 ARG A CA 1
ATOM 655 C C . ARG A 1 85 ? -23.441 -14.623 9.309 1.00 16.32 86 ARG A C 1
ATOM 656 O O . ARG A 1 85 ? -22.605 -14.891 8.436 1.00 16.52 86 ARG A O 1
ATOM 664 N N . PHE A 1 86 ? -23.250 -13.684 10.225 1.00 14.84 87 PHE A N 1
ATOM 665 C CA . PHE A 1 86 ? -22.023 -12.887 10.287 1.00 15.99 87 PHE A CA 1
ATOM 666 C C . PHE A 1 86 ? -20.811 -13.786 10.589 1.00 17.20 87 PHE A C 1
ATOM 667 O O . PHE A 1 86 ? -19.810 -13.781 9.862 1.00 16.79 87 PHE A O 1
ATOM 675 N N . LYS A 1 87 ? -20.932 -14.590 11.639 1.00 15.94 88 LYS A N 1
ATOM 676 C CA . LYS A 1 87 ? -19.874 -15.514 11.992 1.00 17.47 88 LYS A CA 1
ATOM 677 C C . LYS A 1 87 ? -19.509 -16.457 10.829 1.00 19.54 88 LYS A C 1
ATOM 678 O O . LYS A 1 87 ? -18.317 -16.677 10.534 1.00 21.61 88 LYS A O 1
ATOM 684 N N . ALA A 1 88 ? -20.522 -16.989 10.145 1.00 19.83 89 ALA A N 1
ATOM 685 C CA . ALA A 1 88 ? -20.274 -17.931 9.038 1.00 21.16 89 ALA A CA 1
ATOM 686 C C . ALA A 1 88 ? -19.482 -17.264 7.917 1.00 21.64 89 ALA A C 1
ATOM 687 O O . ALA A 1 88 ? -18.500 -17.807 7.414 1.00 22.61 89 ALA A O 1
ATOM 689 N N . LEU A 1 89 ? -19.895 -16.066 7.544 1.00 18.93 90 LEU A N 1
ATOM 690 C CA . LEU A 1 89 ? -19.190 -15.340 6.492 1.00 19.25 90 LEU A CA 1
ATOM 691 C C . LEU A 1 89 ? -17.755 -14.989 6.919 1.00 18.71 90 LEU A C 1
ATOM 692 O O . LEU A 1 89 ? -16.809 -15.137 6.129 1.00 20.63 90 LEU A O 1
ATOM 697 N N . SER A 1 90 ? -17.595 -14.560 8.169 1.00 18.74 91 SER A N 1
ATOM 698 C CA . SER A 1 90 ? -16.274 -14.263 8.746 1.00 20.14 91 SER A CA 1
ATOM 699 C C . SER A 1 90 ? -15.368 -15.518 8.769 1.00 21.12 91 SER A C 1
ATOM 700 O O . SER A 1 90 ? -14.173 -15.460 8.455 1.00 21.00 91 SER A O 1
ATOM 703 N N . ASP A 1 91 ? -15.937 -16.648 9.147 1.00 20.31 92 ASP A N 1
ATOM 704 C CA . ASP A 1 91 ? -15.179 -17.909 9.167 1.00 24.02 92 ASP A CA 1
ATOM 705 C C . ASP A 1 91 ? -14.800 -18.401 7.764 1.00 24.31 92 ASP A C 1
ATOM 706 O O . ASP A 1 91 ? -13.817 -19.115 7.604 1.00 26.34 92 ASP A O 1
ATOM 711 N N . ALA A 1 92 ? -15.577 -18.008 6.757 1.00 25.94 93 ALA A N 1
ATOM 712 C CA . ALA A 1 92 ? -15.300 -18.353 5.360 1.00 26.62 93 ALA A CA 1
ATOM 713 C C . ALA A 1 92 ? -14.340 -17.387 4.647 1.00 26.27 93 ALA A C 1
ATOM 714 O O . ALA A 1 92 ? -14.153 -17.480 3.435 1.00 33.20 93 ALA A O 1
ATOM 716 N N . GLY A 1 93 ? -13.730 -16.471 5.384 1.00 25.16 94 GLY A N 1
ATOM 717 C CA . GLY A 1 93 ? -12.744 -15.555 4.851 1.00 23.27 94 GLY A CA 1
ATOM 718 C C . GLY A 1 93 ? -13.301 -14.209 4.432 1.00 23.16 94 GLY A C 1
ATOM 719 O O . GLY A 1 93 ? -12.585 -13.407 3.830 1.00 26.62 94 GLY A O 1
ATOM 720 N N . GLY A 1 94 ? -14.562 -13.959 4.765 1.00 20.16 95 GLY A N 1
ATOM 721 C CA . GLY A 1 94 ? -15.176 -12.661 4.564 1.00 21.06 95 GLY A CA 1
ATOM 722 C C . GLY A 1 94 ? -16.025 -12.592 3.310 1.00 20.79 95 GLY A C 1
ATOM 723 O O . GLY A 1 94 ? -16.297 -13.592 2.670 1.00 24.80 95 GLY A O 1
ATOM 724 N N . GLY A 1 95 ? -16.433 -11.373 2.974 1.00 17.05 96 GLY A N 1
ATOM 725 C CA . GLY A 1 95 ? -17.340 -11.104 1.876 1.00 19.10 96 GLY A CA 1
ATOM 726 C C . GLY A 1 95 ? -18.255 -9.953 2.221 1.00 18.60 96 GLY A C 1
ATOM 727 O O . GLY A 1 95 ? -17.908 -9.089 3.031 1.00 20.28 96 GLY A O 1
ATOM 728 N N . SER A 1 96 ? -19.444 -9.961 1.625 1.00 19.29 97 SER A N 1
ATOM 729 C CA . SER A 1 96 ? -20.390 -8.862 1.776 1.00 16.85 97 SER A CA 1
ATOM 730 C C . SER A 1 96 ? -21.536 -9.290 2.682 1.00 17.06 97 SER A C 1
ATOM 731 O O . SER A 1 96 ? -22.249 -10.245 2.399 1.00 17.79 97 SER A O 1
ATOM 734 N N . LEU A 1 97 ? -21.707 -8.548 3.767 1.00 17.49 98 LEU A N 1
ATOM 735 C CA . LEU A 1 97 ? -22.796 -8.744 4.707 1.00 23.32 98 LEU A CA 1
ATOM 736 C C . LEU A 1 97 ? -23.956 -7.840 4.375 1.00 26.63 98 LEU A C 1
ATOM 737 O O . LEU A 1 97 ? -25.053 -8.026 4.863 1.00 30.16 98 LEU A O 1
ATOM 742 N N . GLY A 1 98 ? -23.729 -6.886 3.492 1.00 31.57 99 GLY A N 1
ATOM 743 C CA . GLY A 1 98 ? -24.756 -5.949 3.160 1.00 34.44 99 GLY A CA 1
ATOM 744 C C . GLY A 1 98 ? -24.245 -4.965 2.153 1.00 38.53 99 GLY A C 1
ATOM 745 O O . GLY A 1 98 ? -23.101 -5.022 1.692 1.00 32.82 99 GLY A O 1
ATOM 746 N N . GLN A 1 99 ? -25.132 -4.052 1.821 1.00 40.65 100 GLN A N 1
ATOM 747 C CA . GLN A 1 99 ? -24.812 -2.963 0.955 1.00 36.93 100 GLN A CA 1
ATOM 748 C C . GLN A 1 99 ? -23.760 -2.111 1.626 1.00 26.17 100 GLN A C 1
ATOM 749 O O . GLN A 1 99 ? -23.984 -1.676 2.729 1.00 30.33 100 GLN A O 1
ATOM 755 N N . ASP A 1 100 ? -22.596 -1.916 1.002 1.00 22.57 101 ASP A N 1
ATOM 756 C CA . ASP A 1 100 ? -21.498 -1.165 1.626 1.00 18.64 101 ASP A CA 1
ATOM 757 C C . ASP A 1 100 ? -21.155 -1.721 3.000 1.00 15.60 101 ASP A C 1
ATOM 758 O O . ASP A 1 100 ? -20.909 -0.962 3.935 1.00 16.41 101 ASP A O 1
ATOM 763 N N . ALA A 1 101 ? -21.169 -3.043 3.131 1.00 16.49 102 ALA A N 1
ATOM 764 C CA . ALA A 1 101 ? -20.896 -3.702 4.418 1.00 17.60 102 ALA A CA 1
ATOM 765 C C . ALA A 1 101 ? -19.985 -4.922 4.212 1.00 15.81 102 ALA A C 1
ATOM 766 O O . ALA A 1 101 ? -20.376 -6.047 4.450 1.00 16.52 102 ALA A O 1
ATOM 768 N N . PRO A 1 102 ? -18.735 -4.685 3.779 1.00 15.04 103 PRO A N 1
ATOM 769 C CA . PRO A 1 102 ? -17.821 -5.795 3.510 1.00 15.42 103 PRO A CA 1
ATOM 770 C C . PRO A 1 102 ? -17.015 -6.180 4.741 1.00 16.26 103 PRO A C 1
ATOM 771 O O . PRO A 1 102 ? -16.605 -5.305 5.494 1.00 15.50 103 PRO A O 1
ATOM 775 N N . ILE A 1 103 ? -16.832 -7.472 4.943 1.00 15.79 104 ILE A N 1
ATOM 776 C CA . ILE A 1 103 ? -16.066 -7.970 6.079 1.00 16.42 104 ILE A CA 1
ATOM 777 C C . ILE A 1 103 ? -14.946 -8.841 5.582 1.00 17.43 104 ILE A C 1
ATOM 778 O O . ILE A 1 103 ? -14.924 -9.256 4.413 1.00 19.63 104 ILE A O 1
ATOM 783 N N . GLY A 1 104 ? -14.018 -9.096 6.478 1.00 18.34 105 GLY A N 1
ATOM 784 C CA . GLY A 1 104 ? -12.886 -9.948 6.215 1.00 19.84 105 GLY A CA 1
ATOM 785 C C . GLY A 1 104 ? -12.765 -11.097 7.189 1.00 20.10 105 GLY A C 1
ATOM 786 O O . GLY A 1 104 ? -13.643 -11.322 8.030 1.00 17.20 105 GLY A O 1
ATOM 787 N N . PRO A 1 105 ? -11.674 -11.858 7.061 1.00 23.89 106 PRO A N 1
ATOM 788 C CA . PRO A 1 105 ? -11.496 -13.033 7.890 1.00 24.67 106 PRO A CA 1
ATOM 789 C C . PRO A 1 105 ? -11.326 -12.600 9.343 1.00 22.97 106 PRO A C 1
ATOM 790 O O . PRO A 1 105 ? -10.552 -11.685 9.634 1.00 27.51 106 PRO A O 1
ATOM 794 N N . GLY A 1 106 ? -12.117 -13.196 10.226 1.00 20.04 107 GLY A N 1
ATOM 795 C CA . GLY A 1 106 ? -12.078 -12.850 11.661 1.00 19.80 107 GLY A CA 1
ATOM 796 C C . GLY A 1 106 ? -12.769 -11.556 12.056 1.00 18.37 107 GLY A C 1
ATOM 797 O O . GLY A 1 106 ? -12.752 -11.175 13.220 1.00 17.46 107 GLY A O 1
ATOM 798 N N . SER A 1 107 ? -13.426 -10.893 11.104 1.00 15.99 108 SER A N 1
ATOM 799 C CA . SER A 1 107 ? -14.176 -9.658 11.403 1.00 11.49 108 SER A CA 1
ATOM 800 C C . SER A 1 107 ? -15.273 -9.835 12.467 1.00 12.67 108 SER A C 1
ATOM 801 O O . SER A 1 107 ? -15.602 -8.890 13.153 1.00 14.59 108 SER A O 1
ATOM 804 N N . TYR A 1 108 ? -15.846 -11.025 12.581 1.00 12.56 109 TYR A N 1
ATOM 805 C CA . TYR A 1 108 ? -16.899 -11.262 13.580 1.00 13.54 109 TYR A CA 1
ATOM 806 C C . TYR A 1 108 ? -16.385 -11.040 15.017 1.00 13.48 109 TYR A C 1
ATOM 807 O O . TYR A 1 108 ? -16.933 -10.246 15.784 1.00 14.68 109 TYR A O 1
ATOM 816 N N . GLU A 1 109 ? -15.286 -11.690 15.345 1.00 14.65 110 GLU A N 1
ATOM 817 C CA . GLU A 1 109 ? -14.668 -11.533 16.684 1.00 13.57 110 GLU A CA 1
ATOM 818 C C . GLU A 1 109 ? -14.219 -10.086 16.924 1.00 12.57 110 GLU A C 1
ATOM 819 O O . GLU A 1 109 ? -14.338 -9.561 18.013 1.00 12.55 110 GLU A O 1
ATOM 825 N N . ILE A 1 110 ? -13.718 -9.437 15.886 1.00 13.49 111 ILE A N 1
ATOM 826 C CA . ILE A 1 110 ? -13.213 -8.095 16.033 1.00 13.42 111 ILE A CA 1
ATOM 827 C C . ILE A 1 110 ? -14.367 -7.112 16.237 1.00 11.88 111 ILE A C 1
ATOM 828 O O . ILE A 1 110 ? -14.282 -6.172 17.062 1.00 11.99 111 ILE A O 1
ATOM 833 N N . ALA A 1 111 ? -15.453 -7.313 15.518 1.00 11.25 112 ALA A N 1
ATOM 834 C CA . ALA A 1 111 ? -16.644 -6.482 15.710 1.00 11.28 112 ALA A CA 1
ATOM 835 C C . ALA A 1 111 ? -17.210 -6.667 17.124 1.00 10.80 112 ALA A C 1
ATOM 836 O O . ALA A 1 111 ? -17.727 -5.717 17.709 1.00 11.69 112 ALA A O 1
ATOM 838 N N . ARG A 1 112 ? -17.126 -7.886 17.679 1.00 11.04 113 ARG A N 1
ATOM 839 C CA . ARG A 1 112 ? -17.580 -8.091 19.061 1.00 11.45 113 ARG A CA 1
ATOM 840 C C . ARG A 1 112 ? -16.750 -7.322 20.032 1.00 12.15 113 ARG A C 1
ATOM 841 O O . ARG A 1 112 ? -17.277 -6.780 21.022 1.00 12.76 113 ARG A O 1
ATOM 849 N N . LEU A 1 113 ? -15.458 -7.221 19.744 1.00 12.27 114 LEU A N 1
ATOM 850 C CA . LEU A 1 113 ? -14.575 -6.459 20.610 1.00 13.21 114 LEU A CA 1
ATOM 851 C C . LEU A 1 113 ? -14.873 -4.964 20.518 1.00 13.17 114 LEU A C 1
ATOM 852 O O . LEU A 1 113 ? -14.905 -4.264 21.542 1.00 11.08 114 LEU A O 1
ATOM 857 N N . SER A 1 114 ? -15.111 -4.479 19.301 1.00 11.84 115 SER A N 1
ATOM 858 C CA . SER A 1 114 ? -15.492 -3.073 19.096 1.00 12.32 115 SER A CA 1
ATOM 859 C C . SER A 1 114 ? -16.720 -2.683 19.915 1.00 13.02 115 SER A C 1
ATOM 860 O O . SER A 1 114 ? -16.757 -1.640 20.580 1.00 11.64 115 SER A O 1
ATOM 863 N N . ALA A 1 115 ? -17.746 -3.532 19.844 1.00 13.01 116 ALA A N 1
ATOM 864 C CA . ALA A 1 115 ? -18.940 -3.332 20.620 1.00 12.23 116 ALA A CA 1
ATOM 865 C C . ALA A 1 115 ? -18.626 -3.404 22.121 1.00 12.25 116 ALA A C 1
ATOM 866 O O . ALA A 1 115 ? -19.160 -2.629 22.926 1.00 11.41 116 ALA A O 1
ATOM 868 N N . GLY A 1 116 ? -17.778 -4.348 22.502 1.00 11.06 117 GLY A N 1
ATOM 869 C CA . GLY A 1 116 ? -17.395 -4.479 23.911 1.00 11.77 117 GLY A CA 1
ATOM 870 C C . GLY A 1 116 ? -16.731 -3.234 24.490 1.00 12.06 117 GLY A C 1
ATOM 871 O O . GLY A 1 116 ? -16.962 -2.877 25.654 1.00 12.24 117 GLY A O 1
ATOM 872 N N . LEU A 1 117 ? -15.893 -2.578 23.689 1.00 11.82 118 LEU A N 1
ATOM 873 C CA . LEU A 1 117 ? -15.269 -1.331 24.120 1.00 12.26 118 LEU A CA 1
ATOM 874 C C . LEU A 1 117 ? -16.312 -0.255 24.401 1.00 11.87 118 LEU A C 1
ATOM 875 O O . LEU A 1 117 ? -16.211 0.476 25.383 1.00 12.05 118 LEU A O 1
ATOM 880 N N . ALA A 1 118 ? -17.322 -0.167 23.552 1.00 11.38 119 ALA A N 1
ATOM 881 C CA . ALA A 1 118 ? -18.395 0.823 23.752 1.00 12.19 119 ALA A CA 1
ATOM 882 C C . ALA A 1 118 ? -19.220 0.514 25.024 1.00 10.91 119 ALA A C 1
ATOM 883 O O . ALA A 1 118 ? -19.543 1.416 25.825 1.00 11.65 119 ALA A O 1
ATOM 885 N N . ILE A 1 119 ? -19.572 -0.760 25.199 1.00 9.78 120 ILE A N 1
ATOM 886 C CA . ILE A 1 119 ? -20.288 -1.182 26.411 1.00 10.52 120 ILE A CA 1
ATOM 887 C C . ILE A 1 119 ? -19.499 -0.746 27.655 1.00 10.55 120 ILE A C 1
ATOM 888 O O . ILE A 1 119 ? -20.050 -0.163 28.614 1.00 10.08 120 ILE A O 1
ATOM 893 N N . ALA A 1 120 ? -18.208 -1.079 27.635 1.00 11.12 121 ALA A N 1
ATOM 894 C CA . ALA A 1 120 ? -17.327 -0.860 28.777 1.00 11.02 121 ALA A CA 1
ATOM 895 C C . ALA A 1 120 ? -17.126 0.618 29.070 1.00 11.79 121 ALA A C 1
ATOM 896 O O . ALA A 1 120 ? -17.000 1.008 30.245 1.00 13.34 121 ALA A O 1
ATOM 898 N N . ALA A 1 121 ? -17.084 1.436 28.010 1.00 12.22 122 ALA A N 1
ATOM 899 C CA . ALA A 1 121 ? -16.925 2.888 28.154 1.00 11.70 122 ALA A CA 1
ATOM 900 C C . ALA A 1 121 ? -18.132 3.515 28.864 1.00 12.40 122 ALA A C 1
ATOM 901 O O . ALA A 1 121 ? -17.985 4.311 29.778 1.00 12.44 122 ALA A O 1
ATOM 903 N N . LEU A 1 122 ? -19.327 3.173 28.430 1.00 12.78 123 LEU A N 1
ATOM 904 C CA . LEU A 1 122 ? -20.548 3.625 29.142 1.00 12.49 123 LEU A CA 1
ATOM 905 C C . LEU A 1 122 ? -20.568 3.138 30.584 1.00 12.43 123 LEU A C 1
ATOM 906 O O . LEU A 1 122 ? -20.886 3.899 31.493 1.00 13.38 123 LEU A O 1
ATOM 911 N N . ASP A 1 123 ? -20.241 1.870 30.787 1.00 13.02 124 ASP A N 1
ATOM 912 C CA . ASP A 1 123 ? -20.204 1.301 32.145 1.00 15.73 124 ASP A CA 1
ATOM 913 C C . ASP A 1 123 ? -19.285 2.065 33.087 1.00 15.63 124 ASP A C 1
ATOM 914 O O . ASP A 1 123 ? -19.668 2.402 34.232 1.00 16.50 124 ASP A O 1
ATOM 919 N N . ALA A 1 124 ? -18.086 2.359 32.597 1.00 14.53 125 ALA A N 1
ATOM 920 C CA . ALA A 1 124 ? -17.044 3.025 33.397 1.00 16.29 125 ALA A CA 1
ATOM 921 C C . ALA A 1 124 ? -17.488 4.402 33.858 1.00 13.63 125 ALA A C 1
ATOM 922 O O . ALA A 1 124 ? -17.252 4.785 34.990 1.00 16.30 125 ALA A O 1
ATOM 924 N N . VAL A 1 125 ? -18.114 5.134 32.959 1.00 12.92 126 VAL A N 1
ATOM 925 C CA . VAL A 1 125 ? -18.569 6.491 33.241 1.00 12.98 126 VAL A CA 1
ATOM 926 C C . VAL A 1 125 ? -19.776 6.459 34.179 1.00 14.22 126 VAL A C 1
ATOM 927 O O . VAL A 1 125 ? -19.831 7.197 35.136 1.00 15.36 126 VAL A O 1
ATOM 931 N N . LEU A 1 126 ? -20.744 5.597 33.920 1.00 13.77 127 LEU A N 1
ATOM 932 C CA . LEU A 1 126 ? -21.873 5.437 34.858 1.00 15.39 127 LEU A CA 1
ATOM 933 C C . LEU A 1 126 ? -21.461 4.898 36.241 1.00 15.64 127 LEU A C 1
ATOM 934 O O . LEU A 1 126 ? -22.096 5.227 37.230 1.00 17.40 127 LEU A O 1
ATOM 939 N N . ALA A 1 127 ? -20.403 4.088 36.303 1.00 16.38 128 ALA A N 1
ATOM 940 C CA . ALA A 1 127 ? -19.841 3.591 37.569 1.00 17.96 128 ALA A CA 1
ATOM 941 C C . ALA A 1 127 ? -18.967 4.586 38.310 1.00 18.42 128 ALA A C 1
ATOM 942 O O . ALA A 1 127 ? -18.593 4.344 39.459 1.00 24.60 128 ALA A O 1
ATOM 944 N N . GLY A 1 128 ? -18.636 5.698 37.680 1.00 19.81 129 GLY A N 1
ATOM 945 C CA . GLY A 1 128 ? -17.849 6.729 38.318 1.00 20.99 129 GLY A CA 1
ATOM 946 C C . GLY A 1 128 ? -16.378 6.420 38.310 1.00 20.32 129 GLY A C 1
ATOM 947 O O . GLY A 1 128 ? -15.627 7.038 39.066 1.00 22.35 129 GLY A O 1
ATOM 948 N N . GLU A 1 129 ? -15.961 5.490 37.443 1.00 18.72 130 GLU A N 1
ATOM 949 C CA . GLU A 1 129 ? -14.548 5.142 37.281 1.00 20.59 130 GLU A CA 1
ATOM 950 C C . GLU A 1 129 ? -13.751 6.215 36.523 1.00 20.68 130 GLU A C 1
ATOM 951 O O . GLU A 1 129 ? -12.526 6.310 36.690 1.00 18.27 130 GLU A O 1
ATOM 957 N N . ALA A 1 130 ? -14.435 6.991 35.684 1.00 17.44 131 ALA A N 1
ATOM 958 C CA . ALA A 1 130 ? -13.869 8.110 34.951 1.00 15.47 131 ALA A CA 1
ATOM 959 C C . ALA A 1 130 ? -14.947 9.177 34.863 1.00 15.38 131 ALA A C 1
ATOM 960 O O . ALA A 1 130 ? -16.120 8.875 34.988 1.00 15.60 131 ALA A O 1
ATOM 962 N N . ASP A 1 131 ? -14.552 10.420 34.629 1.00 14.39 132 ASP A N 1
ATOM 963 C CA . ASP A 1 131 ? -15.506 11.498 34.394 1.00 15.82 132 ASP A CA 1
ATOM 964 C C . ASP A 1 131 ? -16.129 11.401 32.992 1.00 14.78 132 ASP A C 1
ATOM 965 O O . ASP A 1 131 ? -17.296 11.679 32.787 1.00 14.80 132 ASP A O 1
ATOM 970 N N . ASN A 1 132 ? -15.302 11.010 32.032 1.00 12.11 133 ASN A N 1
ATOM 971 C CA . ASN A 1 132 ? -15.729 10.815 30.680 1.00 11.59 133 ASN A CA 1
ATOM 972 C C . ASN A 1 132 ? -14.822 9.784 30.008 1.00 10.61 133 ASN A C 1
ATOM 973 O O . ASN A 1 132 ? -13.861 9.306 30.608 1.00 10.65 133 ASN A O 1
ATOM 978 N N . ALA A 1 133 ? -15.178 9.382 28.798 1.00 10.44 134 ALA A N 1
ATOM 979 C CA . ALA A 1 133 ? -14.457 8.328 28.111 1.00 10.11 134 ALA A CA 1
ATOM 980 C C . ALA A 1 133 ? -14.516 8.501 26.603 1.00 9.80 134 ALA A C 1
ATOM 981 O O . ALA A 1 133 ? -15.433 9.112 26.055 1.00 9.27 134 ALA A O 1
ATOM 983 N N . TYR A 1 134 ? -13.493 7.961 25.967 1.00 10.50 135 TYR A N 1
ATOM 984 C CA . TYR A 1 134 ? -13.411 7.846 24.525 1.00 10.23 135 TYR A CA 1
ATOM 985 C C . TYR A 1 134 ? -13.182 6.385 24.176 1.00 10.66 135 TYR A C 1
ATOM 986 O O . TYR A 1 134 ? -12.266 5.777 24.705 1.00 11.20 135 TYR A O 1
ATOM 995 N N . SER A 1 135 ? -14.007 5.856 23.265 1.00 9.47 136 SER A N 1
ATOM 996 C CA . SER A 1 135 ? -13.911 4.458 22.840 1.00 11.13 136 SER A CA 1
ATOM 997 C C . SER A 1 135 ? -13.517 4.404 21.385 1.00 10.80 136 SER A C 1
ATOM 998 O O . SER A 1 135 ? -14.268 4.876 20.534 1.00 10.93 136 SER A O 1
ATOM 1001 N N . LEU A 1 136 ? -12.350 3.830 21.100 1.00 11.50 137 LEU A N 1
ATOM 1002 C CA . LEU A 1 136 ? -11.916 3.657 19.691 1.00 12.79 137 LEU A CA 1
ATOM 1003 C C . LEU A 1 136 ? -12.538 2.376 19.120 1.00 13.85 137 LEU A C 1
ATOM 1004 O O . LEU A 1 136 ? -11.884 1.363 18.896 1.00 16.27 137 LEU A O 1
ATOM 1009 N N . SER A 1 137 ? -13.848 2.427 18.916 1.00 13.38 138 SER A N 1
ATOM 1010 C CA . SER A 1 137 ? -14.629 1.254 18.477 1.00 15.92 138 SER A CA 1
ATOM 1011 C C . SER A 1 137 ? -14.579 1.150 16.943 1.00 16.90 138 SER A C 1
ATOM 1012 O O . SER A 1 137 ? -15.393 1.789 16.248 1.00 22.88 138 SER A O 1
ATOM 1015 N N . ARG A 1 138 ? -13.647 0.346 16.444 1.00 12.91 139 ARG A N 1
ATOM 1016 C CA . ARG A 1 138 ? -13.597 -0.052 15.043 1.00 11.74 139 ARG A CA 1
ATOM 1017 C C . ARG A 1 138 ? -13.821 -1.572 14.952 1.00 11.34 139 ARG A C 1
ATOM 1018 O O . ARG A 1 138 ? -13.137 -2.315 15.632 1.00 12.26 139 ARG A O 1
ATOM 1026 N N . PRO A 1 139 ? -14.701 -2.066 14.084 1.00 12.38 140 PRO A N 1
ATOM 1027 C CA . PRO A 1 139 ? -15.479 -1.300 13.111 1.00 11.53 140 PRO A CA 1
ATOM 1028 C C . PRO A 1 139 ? -16.584 -0.456 13.748 1.00 11.56 140 PRO A C 1
ATOM 1029 O O . PRO A 1 139 ? -17.023 -0.735 14.891 1.00 12.45 140 PRO A O 1
ATOM 1033 N N . PRO A 1 140 ? -17.040 0.571 13.014 1.00 11.68 141 PRO A N 1
ATOM 1034 C CA . PRO A 1 140 ? -18.030 1.499 13.551 1.00 12.07 141 PRO A CA 1
ATOM 1035 C C . PRO A 1 140 ? -19.439 0.899 13.622 1.00 12.43 141 PRO A C 1
ATOM 1036 O O . PRO A 1 140 ? -19.679 -0.240 13.184 1.00 10.92 141 PRO A O 1
ATOM 1040 N N . GLY A 1 141 ? -20.359 1.663 14.199 1.00 11.83 142 GLY A N 1
ATOM 1041 C CA . GLY A 1 141 ? -21.703 1.137 14.524 1.00 10.26 142 GLY A CA 1
ATOM 1042 C C . GLY A 1 141 ? -22.966 1.857 14.067 1.00 10.19 142 GLY A C 1
ATOM 1043 O O . GLY A 1 141 ? -24.009 1.230 13.942 1.00 10.67 142 GLY A O 1
ATOM 1044 N N . HIS A 1 142 ? -22.906 3.167 13.839 1.00 10.13 143 HIS A N 1
ATOM 1045 C CA . HIS A 1 142 ? -24.130 3.978 13.849 1.00 10.44 143 HIS A CA 1
ATOM 1046 C C . HIS A 1 142 ? -25.090 3.781 12.660 1.00 10.08 143 HIS A C 1
ATOM 1047 O O . HIS A 1 142 ? -26.225 4.276 12.731 1.00 9.88 143 HIS A O 1
ATOM 1054 N N . HIS A 1 143 ? -24.659 3.085 11.594 1.00 9.66 144 HIS A N 1
ATOM 1055 C CA . HIS A 1 143 ? -25.553 2.758 10.454 1.00 10.68 144 HIS A CA 1
ATOM 1056 C C . HIS A 1 143 ? -26.177 1.375 10.608 1.00 10.31 144 HIS A C 1
ATOM 1057 O O . HIS A 1 143 ? -27.109 1.045 9.906 1.00 10.28 144 HIS A O 1
ATOM 1064 N N . CYS A 1 144 ? -25.657 0.558 11.516 1.00 11.07 145 CYS A N 1
ATOM 1065 C CA . CYS A 1 144 ? -26.091 -0.820 11.609 1.00 11.61 145 CYS A CA 1
ATOM 1066 C C . CYS A 1 144 ? -27.512 -0.931 12.152 1.00 11.86 145 CYS A C 1
ATOM 1067 O O . CYS A 1 144 ? -27.827 -0.390 13.220 1.00 11.16 145 CYS A O 1
ATOM 1070 N N . LEU A 1 145 ? -28.357 -1.639 11.397 1.00 11.42 146 LEU A N 1
ATOM 1071 C CA . LEU A 1 145 ? -29.674 -1.982 11.870 1.00 13.28 146 LEU A CA 1
ATOM 1072 C C . LEU A 1 145 ? -29.685 -3.340 12.584 1.00 12.14 146 LEU A C 1
ATOM 1073 O O . LEU A 1 145 ? -28.743 -4.126 12.460 1.00 11.50 146 LEU A O 1
ATOM 1078 N N . PRO A 1 146 ? -30.759 -3.632 13.350 1.00 13.24 147 PRO A N 1
ATOM 1079 C CA . PRO A 1 146 ? -30.758 -4.909 14.073 1.00 13.13 147 PRO A CA 1
ATOM 1080 C C . PRO A 1 146 ? -30.459 -6.127 13.249 1.00 13.38 147 PRO A C 1
ATOM 1081 O O . PRO A 1 146 ? -29.698 -6.980 13.700 1.00 12.13 147 PRO A O 1
ATOM 1085 N N . ASP A 1 147 ? -31.004 -6.210 12.034 1.00 11.07 148 ASP A N 1
ATOM 1086 C CA . ASP A 1 147 ? -30.767 -7.381 11.195 1.00 12.61 148 ASP A CA 1
ATOM 1087 C C . ASP A 1 147 ? -30.204 -6.972 9.830 1.00 14.79 148 ASP A C 1
ATOM 1088 O O . ASP A 1 147 ? -30.404 -7.658 8.821 1.00 17.26 148 ASP A O 1
ATOM 1093 N N . GLN A 1 148 ? -29.474 -5.858 9.783 1.00 14.56 149 GLN A N 1
ATOM 1094 C CA . GLN A 1 148 ? -28.909 -5.399 8.496 1.00 14.85 149 GLN A CA 1
ATOM 1095 C C . GLN A 1 148 ? -27.679 -4.563 8.716 1.00 13.77 149 GLN A C 1
ATOM 1096 O O . GLN A 1 148 ? -27.766 -3.450 9.255 1.00 13.11 149 GLN A O 1
ATOM 1102 N N . ALA A 1 149 ? -26.532 -5.141 8.365 1.00 11.69 150 ALA A N 1
ATOM 1103 C CA . ALA A 1 149 ? -25.293 -4.408 8.327 1.00 10.92 150 ALA A CA 1
ATOM 1104 C C . ALA A 1 149 ? -25.374 -3.348 7.238 1.00 11.72 150 ALA A C 1
ATOM 1105 O O . ALA A 1 149 ? -26.002 -3.574 6.194 1.00 11.02 150 ALA A O 1
ATOM 1107 N N . MET A 1 150 ? -24.761 -2.190 7.486 1.00 12.07 151 MET A N 1
ATOM 1108 C CA . MET A 1 150 ? -24.806 -1.067 6.542 1.00 12.59 151 MET A CA 1
ATOM 1109 C C . MET A 1 150 ? -23.659 -0.122 6.764 1.00 12.03 151 MET A C 1
ATOM 1110 O O . MET A 1 150 ? -23.266 0.082 7.893 1.00 12.08 151 MET A O 1
ATOM 1115 N N . GLY A 1 151 ? -23.169 0.512 5.699 1.00 12.27 152 GLY A N 1
ATOM 1116 C CA . GLY A 1 151 ? -22.235 1.627 5.850 1.00 11.41 152 GLY A CA 1
ATOM 1117 C C . GLY A 1 151 ? -21.021 1.311 6.684 1.00 10.85 152 GLY A C 1
ATOM 1118 O O . GLY A 1 151 ? -20.624 2.089 7.527 1.00 11.78 152 GLY A O 1
ATOM 1119 N N . PHE A 1 152 ? -20.444 0.147 6.431 1.00 10.82 153 PHE A N 1
ATOM 1120 C CA . PHE A 1 152 ? -19.192 -0.313 7.100 1.00 12.53 153 PHE A CA 1
ATOM 1121 C C . PHE A 1 152 ? -19.407 -0.664 8.600 1.00 12.03 153 PHE A C 1
ATOM 1122 O O . PHE A 1 152 ? -18.436 -0.836 9.320 1.00 11.75 153 PHE A O 1
ATOM 1130 N N . CYS A 1 153 ? -20.671 -0.797 9.036 1.00 11.98 154 CYS A N 1
ATOM 1131 C CA . CYS A 1 153 ? -21.032 -1.086 10.420 1.00 11.71 154 CYS A CA 1
ATOM 1132 C C . CYS A 1 153 ? -21.744 -2.439 10.495 1.00 11.39 154 CYS A C 1
ATOM 1133 O O . CYS A 1 153 ? -22.642 -2.722 9.689 1.00 11.27 154 CYS A O 1
ATOM 1136 N N . PHE A 1 154 ? -21.335 -3.258 11.467 1.00 9.78 155 PHE A N 1
ATOM 1137 C CA . PHE A 1 154 ? -21.760 -4.665 11.579 1.00 10.53 155 PHE A CA 1
ATOM 1138 C C . PHE A 1 154 ? -22.484 -5.009 12.869 1.00 11.02 155 PHE A C 1
ATOM 1139 O O . PHE A 1 154 ? -23.212 -5.986 12.919 1.00 12.17 155 PHE A O 1
ATOM 1147 N N . PHE A 1 155 ? -22.271 -4.210 13.908 1.00 10.05 156 PHE A N 1
ATOM 1148 C CA . PHE A 1 155 ? -23.123 -4.203 15.106 1.00 11.54 156 PHE A CA 1
ATOM 1149 C C . PHE A 1 155 ? -23.448 -2.751 15.447 1.00 11.31 156 PHE A C 1
ATOM 1150 O O . PHE A 1 155 ? -22.671 -1.862 15.177 1.00 10.43 156 PHE A O 1
ATOM 1158 N N . ALA A 1 156 ? -24.587 -2.547 16.112 1.00 11.62 157 ALA A N 1
ATOM 1159 C CA . ALA A 1 156 ? -25.062 -1.227 16.506 1.00 11.11 157 ALA A CA 1
ATOM 1160 C C . ALA A 1 156 ? -24.402 -0.843 17.822 1.00 10.46 157 ALA A C 1
ATOM 1161 O O . ALA A 1 156 ? -25.033 -0.862 18.873 1.00 10.62 157 ALA A O 1
ATOM 1163 N N . ASN A 1 157 ? -23.096 -0.546 17.755 1.00 10.37 158 ASN A N 1
ATOM 1164 C CA . ASN A 1 157 ? -22.254 -0.367 18.942 1.00 10.74 158 ASN A CA 1
ATOM 1165 C C . ASN A 1 157 ? -22.903 0.466 20.035 1.00 10.57 158 ASN A C 1
ATOM 1166 O O . ASN A 1 157 ? -23.029 0.012 21.172 1.00 10.70 158 ASN A O 1
ATOM 1171 N N . ILE A 1 158 ? -23.336 1.664 19.684 1.00 10.30 159 ILE A N 1
ATOM 1172 C CA . ILE A 1 158 ? -23.897 2.580 20.679 1.00 10.90 159 ILE A CA 1
ATOM 1173 C C . ILE A 1 158 ? -25.199 2.041 21.264 1.00 10.33 159 ILE A C 1
ATOM 1174 O O . ILE A 1 158 ? -25.388 2.043 22.488 1.00 9.90 159 ILE A O 1
ATOM 1179 N N . ALA A 1 159 ? -26.089 1.548 20.407 1.00 10.01 160 ALA A N 1
ATOM 1180 C CA . ALA A 1 159 ? -27.349 0.983 20.912 1.00 10.65 160 ALA A CA 1
ATOM 1181 C C . ALA A 1 159 ? -27.091 -0.225 21.832 1.00 10.61 160 ALA A C 1
ATOM 1182 O O . ALA A 1 159 ? -27.706 -0.355 22.899 1.00 10.93 160 ALA A O 1
ATOM 1184 N N . VAL A 1 160 ? -26.171 -1.112 21.431 1.00 9.68 161 VAL A N 1
ATOM 1185 C CA . VAL A 1 160 ? -25.810 -2.258 22.293 1.00 9.76 161 VAL A CA 1
ATOM 1186 C C . VAL A 1 160 ? -25.305 -1.761 23.637 1.00 8.91 161 VAL A C 1
ATOM 1187 O O . VAL A 1 160 ? -25.677 -2.320 24.711 1.00 10.21 161 VAL A O 1
ATOM 1191 N N . ALA A 1 161 ? -24.482 -0.724 23.611 1.00 8.11 162 ALA A N 1
ATOM 1192 C CA . ALA A 1 161 ? -23.907 -0.164 24.849 1.00 9.76 162 ALA A CA 1
ATOM 1193 C C . ALA A 1 161 ? -24.978 0.456 25.720 1.00 9.96 162 ALA A C 1
ATOM 1194 O O . ALA A 1 161 ? -24.973 0.264 26.943 1.00 9.71 162 ALA A O 1
ATOM 1196 N N . ILE A 1 162 ? -25.917 1.178 25.090 1.00 10.23 163 ILE A N 1
ATOM 1197 C CA . ILE A 1 162 ? -27.047 1.778 25.830 1.00 11.47 163 ILE A CA 1
ATOM 1198 C C . ILE A 1 162 ? -27.947 0.728 26.476 1.00 12.24 163 ILE A C 1
ATOM 1199 O O . ILE A 1 162 ? -28.266 0.839 27.649 1.00 11.97 163 ILE A O 1
ATOM 1204 N N . GLU A 1 163 ? -28.333 -0.301 25.725 1.00 13.08 164 GLU A N 1
ATOM 1205 C CA . GLU A 1 163 ? -29.228 -1.319 26.288 1.00 13.60 164 GLU A CA 1
ATOM 1206 C C . GLU A 1 163 ? -28.528 -2.061 27.430 1.00 13.16 164 GLU A C 1
ATOM 1207 O O . GLU A 1 163 ? -29.166 -2.403 28.424 1.00 13.99 164 GLU A O 1
ATOM 1213 N N . ALA A 1 164 ? -27.220 -2.294 27.290 1.00 13.52 165 ALA A N 1
ATOM 1214 C CA . ALA A 1 164 ? -26.437 -2.904 28.371 1.00 14.36 165 ALA A CA 1
ATOM 1215 C C . ALA A 1 164 ? -26.402 -2.014 29.615 1.00 14.30 165 ALA A C 1
ATOM 1216 O O . ALA A 1 164 ? -26.549 -2.497 30.747 1.00 15.01 165 ALA A O 1
ATOM 1218 N N . ALA A 1 165 ? -26.244 -0.714 29.405 1.00 13.21 166 ALA A N 1
ATOM 1219 C CA . ALA A 1 165 ? -26.189 0.240 30.510 1.00 13.38 166 ALA A CA 1
ATOM 1220 C C . ALA A 1 165 ? -27.535 0.342 31.252 1.00 14.49 166 ALA A C 1
ATOM 1221 O O . ALA A 1 165 ? -27.579 0.484 32.487 1.00 16.66 166 ALA A O 1
ATOM 1223 N N . LYS A 1 166 ? -28.627 0.301 30.497 1.00 14.33 167 LYS A N 1
ATOM 1224 C CA . LYS A 1 166 ? -29.942 0.349 31.082 1.00 15.32 167 LYS A CA 1
ATOM 1225 C C . LYS A 1 166 ? -30.160 -0.886 31.930 1.00 15.87 167 LYS A C 1
ATOM 1226 O O . LYS A 1 166 ? -30.672 -0.768 33.037 1.00 17.38 167 LYS A O 1
ATOM 1232 N N . ALA A 1 167 ? -29.771 -2.056 31.425 1.00 16.74 168 ALA A N 1
ATOM 1233 C CA . ALA A 1 167 ? -29.890 -3.314 32.186 1.00 17.30 168 ALA A CA 1
ATOM 1234 C C . ALA A 1 167 ? -29.059 -3.327 33.452 1.00 16.05 168 ALA A C 1
ATOM 1235 O O . ALA A 1 167 ? -29.518 -3.812 34.464 1.00 20.38 168 ALA A O 1
ATOM 1237 N N . ARG A 1 168 ? -27.840 -2.807 33.392 1.00 17.14 169 ARG A N 1
ATOM 1238 C CA . ARG A 1 168 ? -26.900 -2.880 34.529 1.00 21.35 169 ARG A CA 1
ATOM 1239 C C . ARG A 1 168 ? -27.092 -1.725 35.514 1.00 21.67 169 ARG A C 1
ATOM 1240 O O . ARG A 1 168 ? -27.028 -1.934 36.705 1.00 26.08 169 ARG A O 1
ATOM 1248 N N . HIS A 1 169 ? -27.303 -0.505 35.017 1.00 23.76 170 HIS A N 1
ATOM 1249 C CA . HIS A 1 169 ? -27.336 0.706 35.861 1.00 24.40 170 HIS A CA 1
ATOM 1250 C C . HIS A 1 169 ? -28.702 1.373 35.981 1.00 22.80 170 HIS A C 1
ATOM 1251 O O . HIS A 1 169 ? -28.925 2.126 36.902 1.00 28.51 170 HIS A O 1
ATOM 1258 N N . GLY A 1 170 ? -29.607 1.130 35.046 1.00 18.55 171 GLY A N 1
ATOM 1259 C CA . GLY A 1 170 ? -30.942 1.744 35.141 1.00 26.47 171 GLY A CA 1
ATOM 1260 C C . GLY A 1 170 ? -30.999 3.245 34.857 1.00 29.25 171 GLY A C 1
ATOM 1261 O O . GLY A 1 170 ? -31.894 3.963 35.348 1.00 34.24 171 GLY A O 1
ATOM 1262 N N . VAL A 1 171 ? -30.045 3.725 34.068 1.00 27.05 172 VAL A N 1
ATOM 1263 C CA . VAL A 1 171 ? -30.108 5.091 33.513 1.00 24.69 172 VAL A CA 1
ATOM 1264 C C . VAL A 1 171 ? -31.396 5.277 32.693 1.00 23.18 172 VAL A C 1
ATOM 1265 O O . VAL A 1 171 ? -31.792 4.371 31.964 1.00 29.65 172 VAL A O 1
ATOM 1269 N N . GLU A 1 172 ? -32.053 6.428 32.860 1.00 18.78 173 GLU A N 1
ATOM 1270 C CA . GLU A 1 172 ? -33.411 6.686 32.331 1.00 20.10 173 GLU A CA 1
ATOM 1271 C C . GLU A 1 172 ? -33.443 7.574 31.099 1.00 19.95 173 GLU A C 1
ATOM 1272 O O . GLU A 1 172 ? -34.370 7.467 30.296 1.00 22.01 173 GLU A O 1
ATOM 1278 N N . ARG A 1 173 ? -32.496 8.510 30.982 1.00 16.02 174 ARG A N 1
ATOM 1279 C CA . ARG A 1 173 ? -32.481 9.454 29.863 1.00 13.27 174 ARG A CA 1
ATOM 1280 C C . ARG A 1 173 ? -31.069 9.526 29.295 1.00 12.95 174 ARG A C 1
ATOM 1281 O O . ARG A 1 173 ? -30.148 9.982 29.954 1.00 11.79 174 ARG A O 1
ATOM 1289 N N . VAL A 1 174 ? -30.911 9.073 28.054 1.00 11.95 175 VAL A N 1
ATOM 1290 C CA . VAL A 1 174 ? -29.611 9.128 27.387 1.00 13.02 175 VAL A CA 1
ATOM 1291 C C . VAL A 1 174 ? -29.805 9.955 26.149 1.00 12.18 175 VAL A C 1
ATOM 1292 O O . VAL A 1 174 ? -30.780 9.752 25.427 1.00 12.15 175 VAL A O 1
ATOM 1296 N N . ALA A 1 175 ? -28.896 10.895 25.897 1.00 11.66 176 ALA A N 1
ATOM 1297 C CA . ALA A 1 175 ? -28.873 11.607 24.621 1.00 12.17 176 ALA A CA 1
ATOM 1298 C C . ALA A 1 175 ? -27.737 11.065 23.778 1.00 11.19 176 ALA A C 1
ATOM 1299 O O . ALA A 1 175 ? -26.623 10.869 24.293 1.00 11.27 176 ALA A O 1
ATOM 1301 N N . VAL A 1 176 ? -27.993 10.868 22.491 1.00 10.46 177 VAL A N 1
ATOM 1302 C CA . VAL A 1 176 ? -26.949 10.471 21.549 1.00 11.09 177 VAL A CA 1
ATOM 1303 C C . VAL A 1 176 ? -26.783 11.574 20.511 1.00 10.39 177 VAL A C 1
ATOM 1304 O O . VAL A 1 176 ? -27.705 11.817 19.726 1.00 10.48 177 VAL A O 1
ATOM 1308 N N . LEU A 1 177 ? -25.649 12.268 20.529 1.00 9.74 178 LEU A N 1
ATOM 1309 C CA . LEU A 1 177 ? -25.331 13.278 19.514 1.00 10.81 178 LEU A CA 1
ATOM 1310 C C . LEU A 1 177 ? -24.397 12.663 18.493 1.00 10.22 178 LEU A C 1
ATOM 1311 O O . LEU A 1 177 ? -23.291 12.235 18.828 1.00 9.87 178 LEU A O 1
ATOM 1316 N N . ASP A 1 178 ? -24.855 12.607 17.262 1.00 10.00 179 ASP A N 1
ATOM 1317 C CA . ASP A 1 178 ? -24.138 11.962 16.176 1.00 10.86 179 ASP A CA 1
ATOM 1318 C C . ASP A 1 178 ? -23.623 13.025 15.205 1.00 9.85 179 ASP A C 1
ATOM 1319 O O . ASP A 1 178 ? -24.353 13.505 14.319 1.00 10.63 179 ASP A O 1
ATOM 1324 N N . TRP A 1 179 ? -22.329 13.357 15.368 1.00 9.12 180 TRP A N 1
ATOM 1325 C CA . TRP A 1 179 ? -21.681 14.329 14.470 1.00 9.13 180 TRP A CA 1
ATOM 1326 C C . TRP A 1 179 ? -20.802 13.711 13.412 1.00 8.86 180 TRP A C 1
ATOM 1327 O O . TRP A 1 179 ? -20.123 14.424 12.676 1.00 8.59 180 TRP A O 1
ATOM 1338 N N . ASP A 1 180 ? -20.806 12.383 13.319 1.00 8.94 181 ASP A N 1
ATOM 1339 C CA . ASP A 1 180 ? -20.358 11.741 12.071 1.00 9.66 181 ASP A CA 1
ATOM 1340 C C . ASP A 1 180 ? -21.096 12.439 10.966 1.00 9.13 181 ASP A C 1
ATOM 134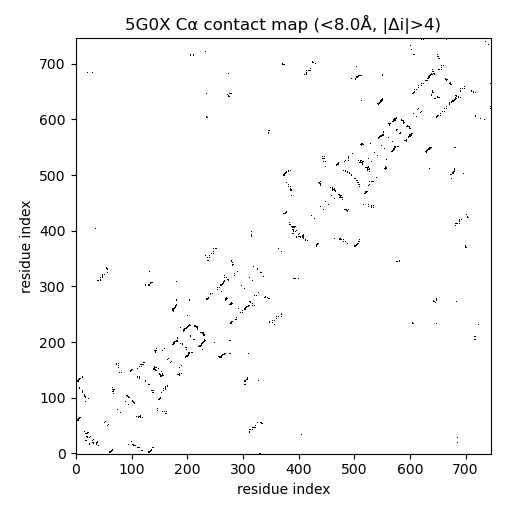1 O O . ASP A 1 180 ? -22.233 12.835 11.127 1.00 9.56 181 ASP A O 1
ATOM 1346 N N . VAL A 1 181 ? -20.441 12.655 9.832 1.00 8.26 182 VAL A N 1
ATOM 1347 C CA . VAL A 1 181 ? -21.030 13.438 8.744 1.00 9.26 182 VAL A CA 1
ATOM 1348 C C . VAL A 1 181 ? -22.211 12.781 8.038 1.00 9.39 182 VAL A C 1
ATOM 1349 O O . VAL A 1 181 ? -22.955 13.431 7.310 1.00 9.67 182 VAL A O 1
ATOM 1353 N N . HIS A 1 182 ? -22.372 11.479 8.243 1.00 8.89 183 HIS A N 1
ATOM 1354 C CA . HIS A 1 182 ? -23.442 10.707 7.667 1.00 8.78 183 HIS A CA 1
ATOM 1355 C C . HIS A 1 182 ? -24.570 10.530 8.666 1.00 9.26 183 HIS A C 1
ATOM 1356 O O . HIS A 1 182 ? -24.376 10.637 9.888 1.00 8.36 183 HIS A O 1
ATOM 1363 N N . HIS A 1 183 ? -25.757 10.276 8.141 1.00 9.37 184 HIS A N 1
ATOM 1364 C CA . HIS A 1 183 ? -26.925 10.097 9.011 1.00 9.66 184 HIS A CA 1
ATOM 1365 C C . HIS A 1 183 ? -26.785 8.871 9.931 1.00 9.84 184 HIS A C 1
ATOM 1366 O O . HIS A 1 183 ? -26.513 7.775 9.447 1.00 9.75 184 HIS A O 1
ATOM 1373 N N . GLY A 1 184 ? -27.071 9.045 11.223 1.00 9.98 185 GLY A N 1
ATOM 1374 C CA . GLY A 1 184 ? -27.081 7.966 12.172 1.00 10.13 185 GLY A CA 1
ATOM 1375 C C . GLY A 1 184 ? -28.389 7.180 12.080 1.00 10.61 185 GLY A C 1
ATOM 1376 O O . GLY A 1 184 ? -29.194 7.207 13.004 1.00 10.67 185 GLY A O 1
ATOM 1377 N N . ASN A 1 185 ? -28.571 6.449 10.971 1.00 10.01 186 ASN A N 1
ATOM 1378 C CA . ASN A 1 185 ? -29.843 5.793 10.688 1.00 10.45 186 ASN A CA 1
ATOM 1379 C C . ASN A 1 185 ? -30.114 4.610 11.632 1.00 10.90 186 ASN A C 1
ATOM 1380 O O . ASN A 1 185 ? -31.245 4.278 11.901 1.00 11.22 186 ASN A O 1
ATOM 1385 N N . GLY A 1 186 ? -29.057 3.974 12.130 1.00 10.33 187 GLY A N 1
ATOM 1386 C CA . GLY A 1 186 ? -29.218 2.814 12.991 1.00 10.90 187 GLY A CA 1
ATOM 1387 C C . GLY A 1 186 ? -29.759 3.253 14.329 1.00 10.51 187 GLY A C 1
ATOM 1388 O O . GLY A 1 186 ? -30.781 2.739 14.814 1.00 9.64 187 GLY A O 1
ATOM 1389 N N . THR A 1 187 ? -29.102 4.262 14.889 1.00 9.95 188 THR A N 1
ATOM 1390 C CA . THR A 1 187 ? -29.536 4.814 16.167 1.00 10.52 188 THR A CA 1
ATOM 1391 C C . THR A 1 187 ? -30.965 5.357 16.061 1.00 9.89 188 THR A C 1
ATOM 1392 O O . THR A 1 187 ? -31.808 5.105 16.925 1.00 9.12 188 THR A O 1
ATOM 1396 N N . GLN A 1 188 ? -31.227 6.073 14.972 1.00 9.44 189 GLN A N 1
ATOM 1397 C CA . GLN A 1 188 ? -32.546 6.646 14.763 1.00 10.02 189 GLN A CA 1
ATOM 1398 C C . GLN A 1 188 ? -33.643 5.575 14.747 1.00 10.67 189 GLN A C 1
ATOM 1399 O O . GLN A 1 188 ? -34.668 5.736 15.412 1.00 8.29 189 GLN A O 1
ATOM 1405 N N . ALA A 1 189 ? -33.415 4.509 13.987 1.00 9.93 190 ALA A N 1
ATOM 1406 C CA . ALA A 1 189 ? -34.427 3.479 13.830 1.00 11.06 190 ALA A CA 1
ATOM 1407 C C . ALA A 1 189 ? -34.699 2.775 15.142 1.00 11.28 190 ALA A C 1
ATOM 1408 O O . ALA A 1 189 ? -35.855 2.555 15.506 1.00 12.02 190 ALA A O 1
ATOM 1410 N N . ILE A 1 190 ? -33.638 2.416 15.844 1.00 11.66 191 ILE A N 1
ATOM 1411 C CA . ILE A 1 190 ? -33.775 1.617 17.065 1.00 11.82 191 ILE A CA 1
ATOM 1412 C C . ILE A 1 190 ? -34.578 2.373 18.146 1.00 10.72 191 ILE A C 1
ATOM 1413 O O . ILE A 1 190 ? -35.448 1.797 18.819 1.00 10.35 191 ILE A O 1
ATOM 1418 N N . TYR A 1 191 ? -34.330 3.669 18.269 1.00 9.52 192 TYR A N 1
ATOM 1419 C CA . TYR A 1 191 ? -34.954 4.474 19.314 1.00 10.12 192 TYR A CA 1
ATOM 1420 C C . TYR A 1 191 ? -36.090 5.369 18.796 1.00 10.48 192 TYR A C 1
ATOM 1421 O O . TYR A 1 191 ? -36.534 6.240 19.516 1.00 10.26 192 TYR A O 1
ATOM 1430 N N . TYR A 1 192 ? -36.567 5.129 17.567 1.00 10.30 193 TYR A N 1
ATOM 1431 C CA . TYR A 1 192 ? -37.515 6.045 16.911 1.00 10.33 193 TYR A CA 1
ATOM 1432 C C . TYR A 1 192 ? -38.830 6.282 17.677 1.00 10.26 193 TYR A C 1
ATOM 1433 O O . TYR A 1 192 ? -39.416 7.367 17.592 1.00 11.49 193 TYR A O 1
ATOM 1442 N N . ARG A 1 193 ? -39.296 5.270 18.405 1.00 10.56 194 ARG A N 1
ATOM 1443 C CA . ARG A 1 193 ? -40.539 5.370 19.184 1.00 11.37 194 ARG A CA 1
ATOM 1444 C C . ARG A 1 193 ? -40.271 5.445 20.706 1.00 12.46 194 ARG A C 1
ATOM 1445 O O . ARG A 1 193 ? -41.153 5.209 21.527 1.00 14.72 194 ARG A O 1
ATOM 1453 N N . ARG A 1 194 ? -39.042 5.787 21.069 1.00 12.39 195 ARG A N 1
ATOM 1454 C CA . ARG A 1 194 ? -38.627 5.877 22.460 1.00 12.54 195 ARG A CA 1
ATOM 1455 C C . ARG A 1 194 ? -38.320 7.322 22.848 1.00 12.04 195 ARG A C 1
ATOM 1456 O O . ARG A 1 194 ? -37.640 8.078 22.085 1.00 12.79 195 ARG A O 1
ATOM 1464 N N . ASP A 1 195 ? -38.800 7.632 24.069 1.00 13.76 196 ASP A N 1
ATOM 1465 C CA . ASP A 1 195 ? -38.537 8.894 24.757 1.00 14.08 196 ASP A CA 1
ATOM 1466 C C . ASP A 1 195 ? -37.418 8.799 25.803 1.00 14.23 196 ASP A C 1
ATOM 1467 O O . ASP A 1 195 ? -37.072 9.805 26.408 1.00 17.54 196 ASP A O 1
ATOM 1472 N N . ASP A 1 196 ? -36.844 7.620 26.013 1.00 13.96 197 ASP A N 1
ATOM 1473 C CA . ASP A 1 196 ? -35.724 7.492 26.968 1.00 15.58 197 ASP A CA 1
ATOM 1474 C C . ASP A 1 196 ? -34.361 7.760 26.303 1.00 14.01 197 ASP A C 1
ATOM 1475 O O . ASP A 1 196 ? -33.360 7.900 26.990 1.00 14.18 197 ASP A O 1
ATOM 1480 N N . VAL A 1 197 ? -34.344 7.797 24.974 1.00 12.89 198 VAL A N 1
ATOM 1481 C CA . VAL A 1 197 ? -33.139 8.141 24.210 1.00 11.38 198 VAL A CA 1
ATOM 1482 C C . VAL A 1 197 ? -33.486 9.232 23.208 1.00 11.33 198 VAL A C 1
ATOM 1483 O O . VAL A 1 197 ? -34.322 9.028 22.335 1.00 11.17 198 VAL A O 1
ATOM 1487 N N . LEU A 1 198 ? -32.843 10.389 23.368 1.00 9.50 199 LEU A N 1
ATOM 1488 C CA . LEU A 1 198 ? -32.933 11.467 22.421 1.00 10.77 199 LEU A CA 1
ATOM 1489 C C . LEU A 1 198 ? -31.797 11.233 21.427 1.00 11.28 199 LEU A C 1
ATOM 1490 O O . LEU A 1 198 ? -30.602 11.256 21.810 1.00 12.58 199 LEU A O 1
ATOM 1495 N N . SER A 1 199 ? -32.156 11.020 20.168 1.00 11.24 200 SER A N 1
ATOM 1496 C CA . SER A 1 199 ? -31.162 10.827 19.097 1.00 11.36 200 SER A CA 1
ATOM 1497 C C . SER A 1 199 ? -31.102 12.085 18.252 1.00 10.87 200 SER A C 1
ATOM 1498 O O . SER A 1 199 ? -32.112 12.514 17.696 1.00 11.58 200 SER A O 1
ATOM 1501 N N . ILE A 1 200 ? -29.915 12.677 18.159 1.00 10.63 201 ILE A N 1
ATOM 1502 C CA . ILE A 1 200 ? -29.688 13.832 17.292 1.00 11.26 201 ILE A CA 1
ATOM 1503 C C . ILE A 1 200 ? -28.625 13.475 16.265 1.00 10.88 201 ILE A C 1
ATOM 1504 O O . ILE A 1 200 ? -27.569 13.039 16.637 1.00 10.70 201 ILE A O 1
ATOM 1509 N N . SER A 1 201 ? -28.900 13.706 14.985 1.00 9.03 202 SER A N 1
ATOM 1510 C CA . SER A 1 201 ? -27.890 13.562 13.941 1.00 9.82 202 SER A CA 1
ATOM 1511 C C . SER A 1 201 ? -27.660 14.869 13.191 1.00 10.80 202 SER A C 1
ATOM 1512 O O . SER A 1 201 ? -28.611 15.450 12.635 1.00 12.27 202 SER A O 1
ATOM 1515 N N . LEU A 1 202 ? -26.417 15.346 13.215 1.00 11.10 203 LEU A N 1
ATOM 1516 C CA . LEU A 1 202 ? -25.940 16.360 12.279 1.00 10.66 203 LEU A CA 1
ATOM 1517 C C . LEU A 1 202 ? -25.359 15.607 11.124 1.00 10.19 203 LEU A C 1
ATOM 1518 O O . LEU A 1 202 ? -24.524 14.737 11.341 1.00 9.68 203 LEU A O 1
ATOM 1523 N N . HIS A 1 203 ? -25.752 15.922 9.902 1.00 8.94 204 HIS A N 1
ATOM 1524 C CA . HIS A 1 203 ? -25.176 15.230 8.758 1.00 9.46 204 HIS A CA 1
ATOM 1525 C C . HIS A 1 203 ? -25.295 16.056 7.531 1.00 9.52 204 HIS A C 1
ATOM 1526 O O . HIS A 1 203 ? -26.143 16.958 7.437 1.00 9.92 204 HIS A O 1
ATOM 1533 N N . GLN A 1 204 ? -24.427 15.758 6.569 1.00 9.89 205 GLN A N 1
ATOM 1534 C CA . GLN A 1 204 ? -24.535 16.371 5.255 1.00 9.49 205 GLN A CA 1
ATOM 1535 C C . GLN A 1 204 ? -25.815 15.876 4.597 1.00 9.36 205 GLN A C 1
ATOM 1536 O O . GLN A 1 204 ? -26.041 14.660 4.470 1.00 8.52 205 GLN A O 1
ATOM 1542 N N . ASP A 1 205 ? -26.625 16.830 4.151 1.00 9.75 206 ASP A N 1
ATOM 1543 C CA . ASP A 1 205 ? -27.898 16.553 3.528 1.00 10.01 206 ASP A CA 1
ATOM 1544 C C . ASP A 1 205 ? -27.695 15.616 2.348 1.00 10.17 206 ASP A C 1
ATOM 1545 O O . ASP A 1 205 ? -26.954 15.944 1.437 1.00 11.80 206 ASP A O 1
ATOM 1550 N N . GLY A 1 206 ? -28.308 14.435 2.400 1.00 10.24 207 GLY A N 1
ATOM 1551 C CA . GLY A 1 206 ? -28.328 13.506 1.263 1.00 11.26 207 GLY A CA 1
ATOM 1552 C C . GLY A 1 206 ? -27.067 12.675 1.034 1.00 10.53 207 GLY A C 1
ATOM 1553 O O . GLY A 1 206 ? -26.967 12.020 0.027 1.00 9.59 207 GLY A O 1
ATOM 1554 N N . CYS A 1 207 ? -26.110 12.709 1.962 1.00 9.71 208 CYS A N 1
ATOM 1555 C CA . CYS A 1 207 ? -24.809 12.064 1.722 1.00 10.41 208 CYS A CA 1
ATOM 1556 C C . CYS A 1 207 ? -24.902 10.535 1.881 1.00 9.66 208 CYS A C 1
ATOM 1557 O O . CYS A 1 207 ? -24.730 9.807 0.916 1.00 9.49 208 CYS A O 1
ATOM 1560 N N . PHE A 1 208 ? -25.140 10.056 3.096 1.00 10.64 209 PHE A N 1
ATOM 1561 C CA . PHE A 1 208 ? -25.345 8.640 3.314 1.00 10.75 209 PHE A CA 1
ATOM 1562 C C . PHE A 1 208 ? -26.244 8.427 4.540 1.00 11.40 209 PHE A C 1
ATOM 1563 O O . PHE A 1 208 ? -25.900 8.912 5.613 1.00 11.64 209 PHE A O 1
ATOM 1571 N N . PRO A 1 209 ? -27.359 7.692 4.417 1.00 12.27 210 PRO A N 1
ATOM 1572 C CA . PRO A 1 209 ? -27.807 7.060 3.188 1.00 12.55 210 PRO A CA 1
ATOM 1573 C C . PRO A 1 209 ? -28.100 8.080 2.103 1.00 11.60 210 PRO A C 1
ATOM 1574 O O . PRO A 1 209 ? -28.514 9.209 2.421 1.00 12.12 210 PRO A O 1
ATOM 1578 N N . PRO A 1 210 ? -27.863 7.707 0.844 1.00 10.93 211 PRO A N 1
ATOM 1579 C CA . PRO A 1 210 ? -27.881 8.738 -0.192 1.00 11.64 211 PRO A CA 1
ATOM 1580 C C . PRO A 1 210 ? -29.271 9.281 -0.445 1.00 12.08 211 PRO A C 1
ATOM 1581 O O . PRO A 1 210 ? -30.233 8.519 -0.525 1.00 15.77 211 PRO A O 1
ATOM 1585 N N . GLY A 1 211 ? -29.356 10.597 -0.584 1.00 11.89 212 GLY A N 1
ATOM 1586 C CA . GLY A 1 211 ? -30.624 11.294 -0.727 1.00 12.65 212 GLY A CA 1
ATOM 1587 C C . GLY A 1 211 ? -31.470 11.505 0.511 1.00 13.09 212 GLY A C 1
ATOM 1588 O O . GLY A 1 211 ? -32.557 12.063 0.395 1.00 14.76 212 GLY A O 1
ATOM 1589 N N . TYR A 1 212 ? -31.025 11.027 1.675 1.00 11.59 213 TYR A N 1
ATOM 1590 C CA . TYR A 1 212 ? -31.807 11.196 2.896 1.00 12.03 213 TYR A CA 1
ATOM 1591 C C . TYR A 1 212 ? -31.464 12.542 3.548 1.00 11.49 213 TYR A C 1
ATOM 1592 O O . TYR A 1 212 ? -30.300 12.836 3.786 1.00 11.01 213 TYR A O 1
ATOM 1601 N N . SER A 1 213 ? -32.493 13.334 3.828 1.00 12.05 214 SER A N 1
ATOM 1602 C CA . SER A 1 213 ? -32.400 14.610 4.577 1.00 13.69 214 SER A CA 1
ATOM 1603 C C . SER A 1 213 ? -32.905 14.390 5.997 1.00 12.70 214 SER A C 1
ATOM 1604 O O . SER A 1 213 ? -32.140 14.394 6.966 1.00 11.33 214 SER A O 1
ATOM 1607 N N . GLY A 1 214 ? -34.217 14.205 6.131 1.00 12.65 215 GLY A N 1
ATOM 1608 C CA . GLY A 1 214 ? -34.815 13.716 7.371 1.00 13.39 215 GLY A CA 1
ATOM 1609 C C . GLY A 1 214 ? -35.283 14.724 8.401 1.00 12.26 215 GLY A C 1
ATOM 1610 O O . GLY A 1 214 ? -35.653 14.317 9.474 1.00 12.18 215 GLY A O 1
ATOM 1611 N N . ALA A 1 215 ? -35.293 16.025 8.080 1.00 11.92 216 ALA A N 1
ATOM 1612 C CA . ALA A 1 215 ? -35.696 17.008 9.079 1.00 12.98 216 ALA A CA 1
ATOM 1613 C C . ALA A 1 215 ? -37.114 16.748 9.651 1.00 13.97 216 ALA A C 1
ATOM 1614 O O . ALA A 1 215 ? -37.382 17.007 10.815 1.00 14.32 216 ALA A O 1
ATOM 1616 N N . GLU A 1 216 ? -37.990 16.213 8.814 1.00 13.31 217 GLU A N 1
ATOM 1617 C CA . GLU A 1 216 ? -39.384 15.964 9.169 1.00 16.58 217 GLU A CA 1
ATOM 1618 C C . GLU A 1 216 ? -39.561 14.674 9.998 1.00 14.75 217 GLU A C 1
ATOM 1619 O O . GLU A 1 216 ? -40.623 14.421 10.556 1.00 17.49 217 GLU A O 1
ATOM 1625 N N . ASP A 1 217 ? -38.505 13.861 10.085 1.00 14.31 218 ASP A N 1
ATOM 1626 C CA . ASP A 1 217 ? -38.536 12.604 10.841 1.00 12.82 218 ASP A CA 1
ATOM 1627 C C . ASP A 1 217 ? -38.141 12.853 12.276 1.00 11.83 218 ASP A C 1
ATOM 1628 O O . ASP A 1 217 ? -36.958 12.785 12.641 1.00 12.93 218 ASP A O 1
ATOM 1633 N N . ILE A 1 218 ? -39.127 13.189 13.096 1.00 12.38 219 ILE A N 1
ATOM 1634 C CA . ILE A 1 218 ? -38.872 13.582 14.496 1.00 12.99 219 ILE A CA 1
ATOM 1635 C C . ILE A 1 218 ? -39.228 12.519 15.536 1.00 13.15 219 ILE A C 1
ATOM 1636 O O . ILE A 1 218 ? -39.290 12.813 16.729 1.00 13.48 219 ILE A O 1
ATOM 1641 N N . GLY A 1 219 ? -39.402 11.277 15.082 1.00 12.75 220 GLY A N 1
ATOM 1642 C CA . GLY A 1 219 ? -39.844 10.185 15.957 1.00 11.88 220 GLY A CA 1
ATOM 1643 C C . GLY A 1 219 ? -41.354 10.022 15.868 1.00 12.89 220 GLY A C 1
ATOM 1644 O O . GLY A 1 219 ? -42.065 10.917 15.361 1.00 12.47 220 GLY A O 1
ATOM 1645 N N . GLU A 1 220 ? -41.858 8.904 16.397 1.00 11.83 221 GLU A N 1
ATOM 1646 C CA . GLU A 1 220 ? -43.276 8.648 16.402 1.00 13.55 221 GLU A CA 1
ATOM 1647 C C . GLU A 1 220 ? -43.801 8.143 17.723 1.00 13.13 221 GLU A C 1
ATOM 1648 O O . GLU A 1 220 ? -43.080 7.510 18.514 1.00 12.40 221 GLU A O 1
ATOM 1654 N N . ASP A 1 221 ? -45.082 8.424 17.930 1.00 12.72 222 ASP A N 1
ATOM 1655 C CA . ASP A 1 221 ? -45.835 8.020 19.112 1.00 14.24 222 ASP A CA 1
ATOM 1656 C C . ASP A 1 221 ? -45.084 8.375 20.413 1.00 13.10 222 ASP A C 1
ATOM 1657 O O . ASP A 1 221 ? -44.798 9.561 20.635 1.00 14.41 222 ASP A O 1
ATOM 1662 N N . ARG A 1 222 ? -44.746 7.416 21.256 1.00 11.70 223 ARG A N 1
ATOM 1663 C CA . ARG A 1 222 ? -44.026 7.730 22.501 1.00 14.05 223 ARG A CA 1
ATOM 1664 C C . ARG A 1 222 ? -42.709 8.510 22.241 1.00 13.85 223 ARG A C 1
ATOM 1665 O O . ARG A 1 222 ? -42.317 9.357 23.038 1.00 16.40 223 ARG A O 1
ATOM 1673 N N . GLY A 1 223 ? -42.105 8.288 21.077 1.00 13.12 224 GLY A N 1
ATOM 1674 C CA . GLY A 1 223 ? -40.859 8.942 20.673 1.00 12.64 224 GLY A CA 1
ATOM 1675 C C . GLY A 1 223 ? -41.003 10.222 19.870 1.00 13.35 224 GLY A C 1
ATOM 1676 O O . GLY A 1 223 ? -40.009 10.783 19.406 1.00 12.17 224 GLY A O 1
ATOM 1677 N N . ARG A 1 224 ? -42.217 10.718 19.688 1.00 12.63 225 ARG A N 1
ATOM 1678 C CA . ARG A 1 224 ? -42.389 11.902 18.860 1.00 12.71 225 ARG A CA 1
ATOM 1679 C C . ARG A 1 224 ? -41.754 13.098 19.553 1.00 13.70 225 ARG A C 1
ATOM 1680 O O . ARG A 1 224 ? -42.077 13.409 20.705 1.00 14.69 225 ARG A O 1
ATOM 1688 N N . GLY A 1 225 ? -40.824 13.737 18.846 1.00 13.48 226 GLY A N 1
ATOM 1689 C CA . GLY A 1 225 ? -40.020 14.809 19.407 1.00 15.30 226 GLY A CA 1
ATOM 1690 C C . GLY A 1 225 ? -38.677 14.395 19.991 1.00 15.04 226 GLY A C 1
ATOM 1691 O O . GLY A 1 225 ? -37.942 15.250 20.508 1.00 17.95 226 GLY A O 1
ATOM 1692 N N . PHE A 1 226 ? -38.360 13.100 19.948 1.00 11.85 227 PHE A N 1
ATOM 1693 C CA . PHE A 1 226 ? -37.128 12.585 20.593 1.00 13.03 227 PHE A CA 1
ATOM 1694 C C . PHE A 1 226 ? -36.108 12.068 19.565 1.00 12.30 227 PHE A C 1
ATOM 1695 O O . PHE A 1 226 ? -35.200 11.256 19.881 1.00 11.07 227 PHE A O 1
ATOM 1703 N N . ASN A 1 227 ? -36.298 12.540 18.325 1.00 11.03 228 ASN A N 1
ATOM 1704 C CA . ASN A 1 227 ? -35.324 12.359 17.232 1.00 12.29 228 ASN A CA 1
ATOM 1705 C C . ASN A 1 227 ? -35.197 13.663 16.456 1.00 12.30 228 ASN A C 1
ATOM 1706 O O . ASN A 1 227 ? -36.205 14.244 16.098 1.00 11.74 228 ASN A O 1
ATOM 1711 N N . LEU A 1 228 ? -33.973 14.137 16.252 1.00 12.52 229 LEU A N 1
ATOM 1712 C CA . LEU A 1 228 ? -33.762 15.378 15.506 1.00 11.71 229 LEU A CA 1
ATOM 1713 C C . LEU A 1 228 ? -32.665 15.197 14.473 1.00 11.52 229 LEU A C 1
ATOM 1714 O O . LEU A 1 228 ? -31.536 14.829 14.803 1.00 10.72 229 LEU A O 1
ATOM 1719 N N . ASN A 1 229 ? -33.011 15.461 13.220 1.00 10.96 230 ASN A N 1
ATOM 1720 C CA . ASN A 1 229 ? -32.078 15.431 12.086 1.00 11.16 230 ASN A CA 1
ATOM 1721 C C . ASN A 1 229 ? -31.800 16.855 11.633 1.00 11.81 230 ASN A C 1
ATOM 1722 O O . ASN A 1 229 ? -32.732 17.641 11.426 1.00 12.02 230 ASN A O 1
ATOM 1727 N N . VAL A 1 230 ? -30.521 17.189 11.498 1.00 12.75 231 VAL A N 1
ATOM 1728 C CA . VAL A 1 230 ? -30.078 18.490 11.022 1.00 11.96 231 VAL A CA 1
ATOM 1729 C C . VAL A 1 230 ? -29.293 18.276 9.714 1.00 11.68 231 VAL A C 1
ATOM 1730 O O . VAL A 1 230 ? -28.085 17.995 9.753 1.00 11.20 231 VAL A O 1
ATOM 1734 N N . PRO A 1 231 ? -29.975 18.353 8.555 1.00 11.57 232 PRO A N 1
ATOM 1735 C CA . PRO A 1 231 ? -29.317 18.082 7.283 1.00 11.73 232 PRO A CA 1
ATOM 1736 C C . PRO A 1 231 ? -28.654 19.337 6.781 1.00 12.06 232 PRO A C 1
ATOM 1737 O O . PRO A 1 231 ? -29.309 20.209 6.220 1.00 14.29 232 PRO A O 1
ATOM 1741 N N . LEU A 1 232 ? -27.360 19.428 7.012 1.00 11.27 233 LEU A N 1
ATOM 1742 C CA . LEU A 1 232 ? -26.592 20.610 6.641 1.00 10.51 233 LEU A CA 1
ATOM 1743 C C . LEU A 1 232 ? -26.265 20.572 5.158 1.00 10.82 233 LEU A C 1
ATOM 1744 O O . LEU A 1 232 ? -26.037 19.517 4.600 1.00 11.02 233 LEU A O 1
ATOM 1749 N N . LEU A 1 233 ? -26.238 21.741 4.526 1.00 9.40 234 LEU A N 1
ATOM 1750 C CA . LEU A 1 233 ? -25.902 21.809 3.120 1.00 10.44 234 LEU A CA 1
ATOM 1751 C C . LEU A 1 233 ? -24.468 21.331 2.885 1.00 9.54 234 LEU A C 1
ATOM 1752 O O . LEU A 1 233 ? -23.555 21.709 3.631 1.00 10.24 234 LEU A O 1
ATOM 1757 N N . PRO A 1 234 ? -24.261 20.483 1.865 1.00 9.49 235 PRO A N 1
ATOM 1758 C CA . PRO A 1 234 ? -22.877 20.180 1.440 1.00 9.63 235 PRO A CA 1
ATOM 1759 C C . PRO A 1 234 ? -22.050 21.456 1.274 1.00 8.92 235 PRO A C 1
ATOM 1760 O O . PRO A 1 234 ? -22.566 22.471 0.811 1.00 9.84 235 PRO A O 1
ATOM 1764 N N . GLY A 1 235 ? -20.778 21.393 1.638 1.00 8.24 236 GLY A N 1
ATOM 1765 C CA . GLY A 1 235 ? -19.878 22.543 1.548 1.00 8.73 236 GLY A CA 1
ATOM 1766 C C . GLY A 1 235 ? -19.738 23.351 2.833 1.00 9.27 236 GLY A C 1
ATOM 1767 O O . GLY A 1 235 ? -18.836 24.188 2.953 1.00 10.94 236 GLY A O 1
ATOM 1768 N N . GLY A 1 236 ? -20.648 23.164 3.775 1.00 9.55 237 GLY A N 1
ATOM 1769 C CA . GLY A 1 236 ? -20.557 23.862 5.049 1.00 9.98 237 GLY A CA 1
ATOM 1770 C C . GLY A 1 236 ? -19.363 23.478 5.896 1.00 10.00 237 GLY A C 1
ATOM 1771 O O . GLY A 1 236 ? -18.795 22.383 5.754 1.00 9.19 237 GLY A O 1
ATOM 1772 N N . GLY A 1 237 ? -19.016 24.358 6.821 1.00 9.47 238 GLY A N 1
ATOM 1773 C CA . GLY A 1 237 ? -17.891 24.101 7.697 1.00 10.15 238 GLY A CA 1
ATOM 1774 C C . GLY A 1 237 ? -18.165 24.540 9.101 1.00 10.17 238 GLY A C 1
ATOM 1775 O O . GLY A 1 237 ? -19.235 24.287 9.628 1.00 10.50 238 GLY A O 1
ATOM 1776 N N . HIS A 1 238 ? -17.171 25.204 9.682 1.00 9.86 239 HIS A N 1
ATOM 1777 C CA . HIS A 1 238 ? -17.162 25.527 11.094 1.00 10.85 239 HIS A CA 1
ATOM 1778 C C . HIS A 1 238 ? -18.410 26.283 11.517 1.00 10.84 239 HIS A C 1
ATOM 1779 O O . HIS A 1 238 ? -19.069 25.910 12.471 1.00 11.27 239 HIS A O 1
ATOM 1786 N N . ASP A 1 239 ? -18.743 27.337 10.802 1.00 12.10 240 ASP A N 1
ATOM 1787 C CA . ASP A 1 239 ? -19.884 28.156 11.205 1.00 12.87 240 ASP A CA 1
ATOM 1788 C C . ASP A 1 239 ? -21.186 27.383 11.148 1.00 11.53 240 ASP A C 1
ATOM 1789 O O . ASP A 1 239 ? -22.010 27.510 12.041 1.00 12.46 240 ASP A O 1
ATOM 1794 N N . ALA A 1 240 ? -21.372 26.598 10.093 1.00 10.69 241 ALA A N 1
ATOM 1795 C CA . ALA A 1 240 ? -22.597 25.798 9.939 1.00 11.68 241 ALA A CA 1
ATOM 1796 C C . ALA A 1 240 ? -22.794 24.900 11.176 1.00 11.62 241 ALA A C 1
ATOM 1797 O O . ALA A 1 240 ? -23.892 24.797 11.729 1.00 10.57 241 ALA A O 1
ATOM 1799 N N . TYR A 1 241 ? -21.717 24.236 11.590 1.00 11.48 242 TYR A N 1
ATOM 1800 C CA . TYR A 1 241 ? -21.751 23.354 12.744 1.00 11.50 242 TYR A CA 1
ATOM 1801 C C . TYR A 1 241 ? -21.919 24.106 14.066 1.00 12.32 242 TYR A C 1
ATOM 1802 O O . TYR A 1 241 ? -22.662 23.652 14.917 1.00 10.86 242 TYR A O 1
ATOM 1811 N N . MET A 1 242 ? -21.258 25.254 14.224 1.00 11.21 243 MET A N 1
ATOM 1812 C CA . MET A 1 242 ? -21.411 26.027 15.460 1.00 13.54 243 MET A CA 1
ATOM 1813 C C . MET A 1 242 ? -22.857 26.521 15.579 1.00 12.74 243 MET A C 1
ATOM 1814 O O . MET A 1 242 ? -23.447 26.483 16.648 1.00 13.49 243 MET A O 1
ATOM 1819 N N . GLN A 1 243 ? -23.431 26.950 14.463 1.00 14.45 244 GLN A N 1
ATOM 1820 C CA . GLN A 1 243 ? -24.821 27.404 14.438 1.00 15.28 244 GLN A CA 1
ATOM 1821 C C . GLN A 1 243 ? -25.768 26.250 14.769 1.00 13.43 244 GLN A C 1
ATOM 1822 O O . GLN A 1 243 ? -26.691 26.443 15.521 1.00 12.63 244 GLN A O 1
ATOM 1828 N N . ALA A 1 244 ? -25.545 25.077 14.186 1.00 12.49 245 ALA A N 1
ATOM 1829 C CA . ALA A 1 244 ? -26.353 23.886 14.490 1.00 12.23 245 ALA A CA 1
ATOM 1830 C C . ALA A 1 244 ? -26.278 23.511 15.965 1.00 12.79 245 ALA A C 1
ATOM 1831 O O . ALA A 1 244 ? -27.299 23.214 16.581 1.00 13.60 245 ALA A O 1
ATOM 1833 N N . MET A 1 245 ? -25.079 23.582 16.529 1.00 11.95 246 MET A N 1
ATOM 1834 C CA . MET A 1 245 ? -24.863 23.260 17.944 1.00 12.31 246 MET A CA 1
ATOM 1835 C C . MET A 1 245 ? -25.590 24.253 18.837 1.00 13.72 246 MET A C 1
ATOM 1836 O O . MET A 1 245 ? -26.333 23.860 19.734 1.00 15.58 246 MET A O 1
ATOM 1841 N N . GLN A 1 246 ? -25.443 25.535 18.538 1.00 14.31 247 GLN A N 1
ATOM 1842 C CA . GLN A 1 246 ? -26.063 26.591 19.363 1.00 17.32 247 GLN A CA 1
ATOM 1843 C C . GLN A 1 246 ? -27.580 26.708 19.241 1.00 16.03 247 GLN A C 1
ATOM 1844 O O . GLN A 1 246 ? -28.256 26.929 20.232 1.00 16.44 247 GLN A O 1
ATOM 1850 N N . ARG A 1 247 ? -28.101 26.591 18.031 1.00 14.94 248 ARG A N 1
ATOM 1851 C CA . ARG A 1 247 ? -29.521 26.794 17.771 1.00 16.07 248 ARG A CA 1
ATOM 1852 C C . ARG A 1 247 ? -30.368 25.539 17.932 1.00 15.21 248 ARG A C 1
ATOM 1853 O O . ARG A 1 247 ? -31.540 25.657 18.195 1.00 16.36 248 ARG A O 1
ATOM 1861 N N . ILE A 1 248 ? -29.795 24.349 17.744 1.00 15.43 249 ILE A N 1
ATOM 1862 C CA . ILE A 1 248 ? -30.576 23.106 17.787 1.00 15.73 249 ILE A CA 1
ATOM 1863 C C . ILE A 1 248 ? -30.089 22.195 18.898 1.00 13.65 249 ILE A C 1
ATOM 1864 O O . ILE A 1 248 ? -30.837 21.839 19.784 1.00 14.20 249 ILE A O 1
ATOM 1869 N N . VAL A 1 249 ? -28.817 21.817 18.859 1.00 12.65 250 VAL A N 1
ATOM 1870 C CA . VAL A 1 249 ? -28.350 20.730 19.727 1.00 11.97 250 VAL A CA 1
ATOM 1871 C C . VAL A 1 249 ? -28.419 21.126 21.196 1.00 11.92 250 VAL A C 1
ATOM 1872 O O . VAL A 1 249 ? -29.015 20.400 22.007 1.00 13.04 250 VAL A O 1
ATOM 1876 N N . LEU A 1 250 ? -27.824 22.257 21.554 1.00 12.77 251 LEU A N 1
ATOM 1877 C CA . LEU A 1 250 ? -27.822 22.663 22.965 1.00 13.78 251 LEU A CA 1
ATOM 1878 C C . LEU A 1 250 ? -29.227 22.900 23.541 1.00 14.57 251 LEU A C 1
ATOM 1879 O O . LEU A 1 250 ? -29.549 22.363 24.611 1.00 15.06 251 LEU A O 1
ATOM 1884 N N . PRO A 1 251 ? -30.082 23.651 22.833 1.00 14.07 252 PRO A N 1
ATOM 1885 C CA . PRO A 1 251 ? -31.476 23.738 23.319 1.00 14.39 252 PRO A CA 1
ATOM 1886 C C . PRO A 1 251 ? -32.170 22.387 23.458 1.00 14.66 252 PRO A C 1
ATOM 1887 O O . PRO A 1 251 ? -32.908 22.186 24.421 1.00 14.20 252 PRO A O 1
ATOM 1891 N N . ALA A 1 252 ? -31.955 21.482 22.501 1.00 13.04 253 ALA A N 1
ATOM 1892 C CA . ALA A 1 252 ? -32.578 20.136 22.559 1.00 13.03 253 ALA A CA 1
ATOM 1893 C C . ALA A 1 252 ? -32.122 19.361 23.783 1.00 12.75 253 ALA A C 1
ATOM 1894 O O . ALA A 1 252 ? -32.924 18.672 24.435 1.00 12.10 253 ALA A O 1
ATOM 1896 N N . LEU A 1 253 ? -30.830 19.440 24.068 1.00 11.13 254 LEU A N 1
ATOM 1897 C CA . LEU A 1 253 ? -30.292 18.783 25.259 1.00 12.77 254 LEU A CA 1
ATOM 1898 C C . LEU A 1 253 ? -30.813 19.411 26.542 1.00 13.25 254 LEU A C 1
ATOM 1899 O O . LEU A 1 253 ? -31.110 18.700 27.489 1.00 13.40 254 LEU A O 1
ATOM 1904 N N . GLU A 1 254 ? -30.962 20.734 26.551 1.00 14.21 255 GLU A N 1
ATOM 1905 C CA . GLU A 1 254 ? -31.446 21.468 27.726 1.00 17.01 255 GLU A CA 1
ATOM 1906 C C . GLU A 1 254 ? -32.867 21.001 28.086 1.00 17.28 255 GLU A C 1
ATOM 1907 O O . GLU A 1 254 ? -33.188 20.788 29.250 1.00 18.30 255 GLU A O 1
ATOM 1913 N N . ARG A 1 255 ? -33.687 20.812 27.073 1.00 15.90 256 ARG A N 1
ATOM 1914 C CA . ARG A 1 255 ? -35.086 20.412 27.244 1.00 14.94 256 ARG A CA 1
ATOM 1915 C C . ARG A 1 255 ? -35.203 18.958 27.712 1.00 15.07 256 ARG A C 1
ATOM 1916 O O . ARG A 1 255 ? -36.048 18.633 28.526 1.00 19.68 256 ARG A O 1
ATOM 1924 N N . PHE A 1 256 ? -34.296 18.116 27.230 1.00 11.81 257 PHE A N 1
ATOM 1925 C CA . PHE A 1 256 ? -34.314 16.678 27.498 1.00 13.03 257 PHE A CA 1
ATOM 1926 C C . PHE A 1 256 ? -33.738 16.284 28.858 1.00 13.58 257 PHE A C 1
ATOM 1927 O O . PHE A 1 256 ? -34.186 15.304 29.446 1.00 14.31 257 PHE A O 1
ATOM 1935 N N . ARG A 1 257 ? -32.765 17.049 29.336 1.00 14.41 258 ARG A N 1
ATOM 1936 C CA . ARG A 1 257 ? -32.088 16.800 30.614 1.00 13.60 258 ARG A CA 1
ATOM 1937 C C . ARG A 1 257 ? -31.456 15.400 30.669 1.00 13.54 258 ARG A C 1
ATOM 1938 O O . ARG A 1 257 ? -31.859 14.555 31.474 1.00 15.00 258 ARG A O 1
ATOM 1946 N N . PRO A 1 258 ? -30.509 15.122 29.763 1.00 14.40 259 PRO A N 1
ATOM 1947 C CA . PRO A 1 258 ? -29.930 13.777 29.755 1.00 14.62 259 PRO A CA 1
ATOM 1948 C C . PRO A 1 258 ? -29.177 13.480 31.043 1.00 13.98 259 PRO A C 1
ATOM 1949 O O . PRO A 1 258 ? -28.584 14.377 31.624 1.00 13.19 259 PRO A O 1
ATOM 1953 N N . GLN A 1 259 ? -29.226 12.220 31.468 1.00 12.66 260 GLN A N 1
ATOM 1954 C CA . GLN A 1 259 ? -28.413 11.705 32.551 1.00 12.59 260 GLN A CA 1
ATOM 1955 C C . GLN A 1 259 ? -27.072 11.144 32.089 1.00 12.19 260 GLN A C 1
ATOM 1956 O O . GLN A 1 259 ? -26.218 10.870 32.892 1.00 12.41 260 GLN A O 1
ATOM 1962 N N . LEU A 1 260 ? -26.928 10.975 30.797 1.00 11.81 261 LEU A N 1
ATOM 1963 C CA . LEU A 1 260 ? -25.698 10.522 30.159 1.00 11.99 261 LEU A CA 1
ATOM 1964 C C . LEU A 1 260 ? -25.767 11.024 28.732 1.00 11.53 261 LEU A C 1
ATOM 1965 O O . LEU A 1 260 ? -26.830 10.958 28.103 1.00 10.21 261 LEU A O 1
ATOM 1970 N N . ILE A 1 261 ? -24.659 11.535 28.213 1.00 10.81 262 ILE A N 1
ATOM 1971 C CA . ILE A 1 261 ? -24.553 11.894 26.804 1.00 10.88 262 ILE A CA 1
ATOM 1972 C C . ILE A 1 261 ? -23.540 10.989 26.145 1.00 10.19 262 ILE A C 1
ATOM 1973 O O . ILE A 1 261 ? -22.417 10.831 26.649 1.00 9.02 262 ILE A O 1
ATOM 1978 N N . VAL A 1 262 ? -23.940 10.416 25.012 1.00 9.80 263 VAL A N 1
ATOM 1979 C CA . VAL A 1 262 ? -23.057 9.611 24.166 1.00 9.75 263 VAL A CA 1
ATOM 1980 C C . VAL A 1 262 ? -22.905 10.349 22.833 1.00 9.46 263 VAL A C 1
ATOM 1981 O O . VAL A 1 262 ? -23.879 10.813 22.276 1.00 9.56 263 VAL A O 1
ATOM 1985 N N . VAL A 1 263 ? -21.661 10.507 22.382 1.00 9.00 264 VAL A N 1
ATOM 1986 C CA . VAL A 1 263 ? -21.389 11.073 21.070 1.00 9.69 264 VAL A CA 1
ATOM 1987 C C . VAL A 1 263 ? -20.983 9.974 20.099 1.00 9.13 264 VAL A C 1
ATOM 1988 O O . VAL A 1 263 ? -20.032 9.253 20.359 1.00 9.89 264 VAL A O 1
ATOM 1992 N N . ALA A 1 264 ? -21.668 9.908 18.955 1.00 8.72 265 ALA A N 1
ATOM 1993 C CA . ALA A 1 264 ? -21.253 9.094 17.807 1.00 10.28 265 ALA A CA 1
ATOM 1994 C C . ALA A 1 264 ? -20.325 10.029 17.033 1.00 9.49 265 ALA A C 1
ATOM 1995 O O . ALA A 1 264 ? -20.771 10.878 16.277 1.00 10.76 265 ALA A O 1
ATOM 1997 N N . SER A 1 265 ? -19.030 9.909 17.312 1.00 9.45 266 SER A N 1
ATOM 1998 C CA . SER A 1 265 ? -18.045 10.849 16.832 1.00 10.22 266 SER A CA 1
ATOM 1999 C C . SER A 1 265 ? -17.362 10.276 15.602 1.00 10.81 266 SER A C 1
ATOM 2000 O O . SER A 1 265 ? -16.327 9.642 15.698 1.00 10.28 266 SER A O 1
ATOM 2003 N N . GLY A 1 266 ? -17.928 10.531 14.443 1.00 10.84 267 GLY A N 1
ATOM 2004 C CA . GLY A 1 266 ? -17.166 10.376 13.218 1.00 10.71 267 GLY A CA 1
ATOM 2005 C C . GLY A 1 266 ? -16.413 11.665 12.947 1.00 10.47 267 GLY A C 1
ATOM 2006 O O . GLY A 1 266 ? -16.849 12.745 13.384 1.00 9.69 267 GLY A O 1
ATOM 2007 N N . PHE A 1 267 ? -15.304 11.574 12.204 1.00 8.85 268 PHE A N 1
ATOM 2008 C CA . PHE A 1 267 ? -14.512 12.752 11.865 1.00 9.12 268 PHE A CA 1
ATOM 2009 C C . PHE A 1 267 ? -14.566 13.069 10.387 1.00 8.77 268 PHE A C 1
ATOM 2010 O O . PHE A 1 267 ? -13.803 13.893 9.914 1.00 8.18 268 PHE A O 1
ATOM 2018 N N . ASP A 1 268 ? -15.499 12.431 9.695 1.00 8.56 269 ASP A N 1
ATOM 2019 C CA . ASP A 1 268 ? -15.613 12.539 8.239 1.00 8.95 269 ASP A CA 1
ATOM 2020 C C . ASP A 1 268 ? -16.255 13.835 7.738 1.00 8.97 269 ASP A C 1
ATOM 2021 O O . ASP A 1 268 ? -16.321 14.032 6.517 1.00 8.47 269 ASP A O 1
ATOM 2026 N N . ALA A 1 269 ? -16.628 14.748 8.640 1.00 8.99 270 ALA A N 1
ATOM 2027 C CA . ALA A 1 269 ? -16.933 16.129 8.271 1.00 9.51 270 ALA A CA 1
ATOM 2028 C C . ALA A 1 269 ? -15.673 16.976 8.101 1.00 9.16 270 ALA A C 1
ATOM 2029 O O . ALA A 1 269 ? -15.773 18.143 7.677 1.00 8.11 270 ALA A O 1
ATOM 2031 N N . ASN A 1 270 ? -14.500 16.407 8.391 1.00 8.01 271 ASN A N 1
ATOM 2032 C CA . ASN A 1 270 ? -13.267 17.133 8.160 1.00 8.75 271 ASN A CA 1
ATOM 2033 C C . ASN A 1 270 ? -13.108 17.541 6.674 1.00 9.04 271 ASN A C 1
ATOM 2034 O O . ASN A 1 270 ? -13.556 16.856 5.790 1.00 8.69 271 ASN A O 1
ATOM 2039 N N . ALA A 1 271 ? -12.396 18.654 6.475 1.00 9.32 272 ALA A N 1
ATOM 2040 C CA . ALA A 1 271 ? -12.257 19.337 5.204 1.00 9.64 272 ALA A CA 1
ATOM 2041 C C . ALA A 1 271 ? -11.525 18.598 4.092 1.00 10.00 272 ALA A C 1
ATOM 2042 O O . ALA A 1 271 ? -11.581 19.047 2.938 1.00 11.46 272 ALA A O 1
ATOM 2044 N N . VAL A 1 272 ? -10.852 17.494 4.406 1.00 9.34 273 VAL A N 1
ATOM 2045 C CA . VAL A 1 272 ? -10.202 16.695 3.358 1.00 9.43 273 VAL A CA 1
ATOM 2046 C C . VAL A 1 272 ? -10.736 15.259 3.282 1.00 8.63 273 VAL A C 1
ATOM 2047 O O . VAL A 1 272 ? -10.092 14.399 2.749 1.00 9.06 273 VAL A O 1
ATOM 2051 N N . ASP A 1 273 ? -11.944 15.009 3.778 1.00 9.45 274 ASP A N 1
ATOM 2052 C CA . ASP A 1 273 ? -12.430 13.640 3.786 1.00 9.36 274 ASP A CA 1
ATOM 2053 C C . ASP A 1 273 ? -12.951 13.280 2.407 1.00 9.24 274 ASP A C 1
ATOM 2054 O O . ASP A 1 273 ? -13.640 14.100 1.777 1.00 9.65 274 ASP A O 1
ATOM 2059 N N . PRO A 1 274 ? -12.646 12.074 1.919 1.00 9.12 275 PRO A N 1
ATOM 2060 C CA . PRO A 1 274 ? -13.186 11.708 0.603 1.00 9.28 275 PRO A CA 1
ATOM 2061 C C . PRO A 1 274 ? -14.675 11.376 0.638 1.00 9.11 275 PRO A C 1
ATOM 2062 O O . PRO A 1 274 ? -15.321 11.437 -0.393 1.00 9.68 275 PRO A O 1
ATOM 2066 N N . LEU A 1 275 ? -15.223 11.002 1.802 1.00 9.90 276 LEU A N 1
ATOM 2067 C CA . LEU A 1 275 ? -16.579 10.468 1.837 1.00 9.88 276 LEU A CA 1
ATOM 2068 C C . LEU A 1 275 ? -17.664 11.476 2.199 1.00 10.03 276 LEU A C 1
ATOM 2069 O O . LEU A 1 275 ? -18.832 11.103 2.320 1.00 11.24 276 LEU A O 1
ATOM 2074 N N . ALA A 1 276 ? -17.287 12.748 2.321 1.00 9.81 277 ALA A N 1
ATOM 2075 C CA . ALA A 1 276 ? -18.259 13.818 2.426 1.00 9.45 277 ALA A CA 1
ATOM 2076 C C . ALA A 1 276 ? -17.621 15.104 1.918 1.00 8.80 277 ALA A C 1
ATOM 2077 O O . ALA A 1 276 ? -16.460 15.102 1.520 1.00 9.05 277 ALA A O 1
ATOM 2079 N N . ARG A 1 277 ? -18.387 16.192 1.967 1.00 7.78 278 ARG A N 1
ATOM 2080 C CA . ARG A 1 277 ? -18.080 17.456 1.313 1.00 8.53 278 ARG A CA 1
ATOM 2081 C C . ARG A 1 277 ? -18.128 18.621 2.310 1.00 8.48 278 ARG A C 1
ATOM 2082 O O . ARG A 1 277 ? -18.356 19.766 1.900 1.00 8.22 278 ARG A O 1
ATOM 2090 N N . MET A 1 278 ? -17.887 18.355 3.587 1.00 8.69 279 MET A N 1
ATOM 2091 C CA . MET A 1 278 ? -17.931 19.405 4.622 1.00 9.05 279 MET A CA 1
ATOM 2092 C C . MET A 1 278 ? -16.516 19.885 4.946 1.00 8.35 279 MET A C 1
ATOM 2093 O O . MET A 1 278 ? -15.517 19.289 4.496 1.00 7.79 279 MET A O 1
ATOM 2098 N N . GLN A 1 279 ? -16.420 20.977 5.688 1.00 8.90 280 GLN A N 1
ATOM 2099 C CA . GLN A 1 279 ? -15.166 21.722 5.809 1.00 10.24 280 GLN A CA 1
ATOM 2100 C C . GLN A 1 279 ? -14.742 21.950 7.260 1.00 10.23 280 GLN A C 1
ATOM 2101 O O . GLN A 1 279 ? -14.270 23.025 7.614 1.00 11.22 280 GLN A O 1
ATOM 2107 N N . LEU A 1 280 ? -14.893 20.937 8.113 1.00 9.78 281 LEU A N 1
ATOM 2108 C CA . LEU A 1 280 ? -14.429 21.100 9.514 1.00 9.91 281 LEU A CA 1
ATOM 2109 C C . LEU A 1 280 ? -12.923 20.976 9.676 1.00 9.68 281 LEU A C 1
ATOM 2110 O O . LEU A 1 280 ? -12.250 20.273 8.922 1.00 8.96 281 LEU A O 1
ATOM 2115 N N . HIS A 1 281 ? -12.411 21.660 10.689 1.00 10.03 282 HIS A N 1
ATOM 2116 C CA . HIS A 1 281 ? -11.009 21.518 11.092 1.00 10.13 282 HIS A CA 1
ATOM 2117 C C . HIS A 1 281 ? -10.998 21.015 12.537 1.00 10.36 282 HIS A C 1
ATOM 2118 O O . HIS A 1 281 ? -12.059 20.862 13.154 1.00 9.57 282 HIS A O 1
ATOM 2125 N N . SER A 1 282 ? -9.805 20.750 13.060 1.00 10.15 283 SER A N 1
ATOM 2126 C CA . SER A 1 282 ? -9.669 20.177 14.386 1.00 9.82 283 SER A CA 1
ATOM 2127 C C . SER A 1 282 ? -10.266 21.038 15.508 1.00 10.03 283 SER A C 1
ATOM 2128 O O . SER A 1 282 ? -10.784 20.495 16.459 1.00 11.33 283 SER A O 1
ATOM 2131 N N . ASP A 1 283 ? -10.186 22.371 15.387 1.00 10.42 284 ASP A N 1
ATOM 2132 C CA . ASP A 1 283 ? -10.838 23.252 16.359 1.00 12.24 284 ASP A CA 1
ATOM 2133 C C . ASP A 1 283 ? -12.361 23.231 16.299 1.00 11.02 284 ASP A C 1
ATOM 2134 O O . ASP A 1 283 ? -13.018 23.549 17.296 1.00 12.18 284 ASP A O 1
ATOM 2139 N N . SER A 1 284 ? -12.933 22.826 15.172 1.00 10.47 285 SER A N 1
ATOM 2140 C CA . SER A 1 284 ? -14.370 22.588 15.105 1.00 10.58 285 SER A CA 1
ATOM 2141 C C . SER A 1 284 ? -14.751 21.430 16.012 1.00 10.81 285 SER A C 1
ATOM 2142 O O . SER A 1 284 ? -15.733 21.515 16.763 1.00 11.89 285 SER A O 1
ATOM 2145 N N . PHE A 1 285 ? -14.007 20.322 15.900 1.00 10.57 286 PHE A N 1
ATOM 2146 C CA . PHE A 1 285 ? -14.271 19.157 16.725 1.00 10.45 286 PHE A CA 1
ATOM 2147 C C . PHE A 1 285 ? -13.995 19.459 18.190 1.00 11.30 286 PHE A C 1
ATOM 2148 O O . PHE A 1 285 ? -14.799 19.085 19.057 1.00 10.96 286 PHE A O 1
ATOM 2156 N N . ARG A 1 286 ? -12.931 20.229 18.461 1.00 10.81 287 ARG A N 1
ATOM 2157 C CA . ARG A 1 286 ? -12.673 20.712 19.833 1.00 11.99 287 ARG A CA 1
ATOM 2158 C C . ARG A 1 286 ? -13.860 21.500 20.388 1.00 12.82 287 ARG A C 1
ATOM 2159 O O . ARG A 1 286 ? -14.306 21.241 21.514 1.00 12.86 287 ARG A O 1
ATOM 2167 N N . ALA A 1 287 ? -14.379 22.439 19.598 1.00 12.50 288 ALA A N 1
ATOM 2168 C CA . ALA A 1 287 ? -15.504 23.300 20.033 1.00 13.01 288 ALA A CA 1
ATOM 2169 C C . ALA A 1 287 ? -16.788 22.483 20.262 1.00 13.23 288 ALA A C 1
ATOM 2170 O O . ALA A 1 287 ? -17.472 22.677 21.264 1.00 12.91 288 ALA A O 1
ATOM 2172 N N . MET A 1 288 ? -17.101 21.558 19.361 1.00 12.61 289 MET A N 1
ATOM 2173 C CA . MET A 1 288 ? -18.250 20.668 19.564 1.00 11.60 289 MET A CA 1
ATOM 2174 C C . MET A 1 288 ? -18.127 19.837 20.850 1.00 10.86 289 MET A C 1
ATOM 2175 O O . MET A 1 288 ? -19.081 19.684 21.579 1.00 10.89 289 MET A O 1
ATOM 2180 N N . THR A 1 289 ? -16.935 19.335 21.114 1.00 11.48 290 THR A N 1
ATOM 2181 C CA . THR A 1 289 ? -16.683 18.580 22.313 1.00 10.62 290 THR A CA 1
ATOM 2182 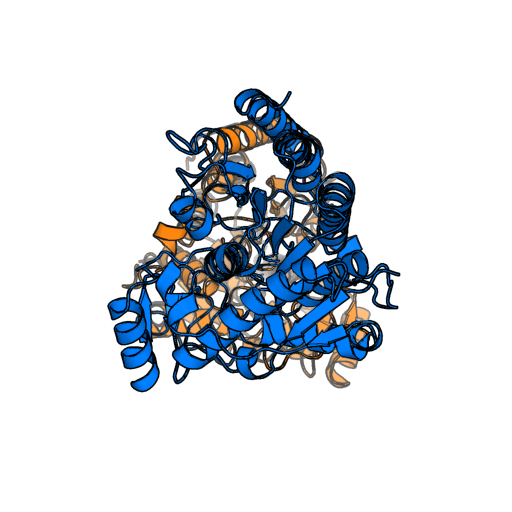C C . THR A 1 289 ? -16.848 19.461 23.531 1.00 10.87 290 THR A C 1
ATOM 2183 O O . THR A 1 289 ? -17.417 19.024 24.517 1.00 11.12 290 THR A O 1
ATOM 2187 N N . ALA A 1 290 ? -16.328 20.692 23.485 1.00 11.83 291 ALA A N 1
ATOM 2188 C CA . ALA A 1 290 ? -16.466 21.605 24.632 1.00 11.89 291 ALA A CA 1
ATOM 2189 C C . ALA A 1 290 ? -17.937 21.870 24.947 1.00 11.63 291 ALA A C 1
ATOM 2190 O O . ALA A 1 290 ? -18.352 21.855 26.119 1.00 13.79 291 ALA A O 1
ATOM 2192 N N . MET A 1 291 ? -18.709 22.101 23.897 1.00 11.34 292 MET A N 1
ATOM 2193 C CA . MET A 1 291 ? -20.125 22.380 24.019 1.00 12.47 292 MET A CA 1
ATOM 2194 C C . MET A 1 291 ? -20.907 21.203 24.595 1.00 11.63 292 MET A C 1
ATOM 2195 O O . MET A 1 291 ? -21.704 21.376 25.513 1.00 12.86 292 MET A O 1
ATOM 2200 N N . VAL A 1 292 ? -20.661 20.004 24.101 1.00 11.52 293 VAL A N 1
ATOM 2201 C CA . VAL A 1 292 ? -21.334 18.823 24.631 1.00 12.62 293 VAL A CA 1
ATOM 2202 C C . VAL A 1 292 ? -20.820 18.434 26.040 1.00 12.60 293 VAL A C 1
ATOM 2203 O O . VAL A 1 292 ? -21.581 17.972 26.880 1.00 13.61 293 VAL A O 1
ATOM 2207 N N . ARG A 1 293 ? -19.546 18.661 26.323 1.00 14.46 294 ARG A N 1
ATOM 2208 C CA . ARG A 1 293 ? -19.032 18.448 27.685 1.00 16.17 294 ARG A CA 1
ATOM 2209 C C . ARG A 1 293 ? -19.705 19.404 28.677 1.00 15.61 294 ARG A C 1
ATOM 2210 O O . ARG A 1 293 ? -20.047 19.025 29.797 1.00 15.63 294 ARG A O 1
ATOM 2218 N N . ASP A 1 294 ? -19.867 20.653 28.276 1.00 16.23 295 ASP A N 1
ATOM 2219 C CA . ASP A 1 294 ? -20.562 21.610 29.094 1.00 19.50 295 ASP A CA 1
ATOM 2220 C C . ASP A 1 294 ? -22.020 21.198 29.332 1.00 16.79 295 ASP A C 1
ATOM 2221 O O . ASP A 1 294 ? -22.527 21.261 30.477 1.00 17.81 295 ASP A O 1
ATOM 2226 N N . ALA A 1 295 ? -22.687 20.739 28.279 1.00 15.60 296 ALA A N 1
ATOM 2227 C CA . ALA A 1 295 ? -24.032 20.193 28.422 1.00 14.92 296 ALA A CA 1
ATOM 2228 C C . ALA A 1 295 ? -24.068 18.989 29.377 1.00 16.18 296 ALA A C 1
ATOM 2229 O O . ALA A 1 295 ? -24.971 18.875 30.251 1.00 18.07 296 ALA A O 1
ATOM 2231 N N . ALA A 1 296 ? -23.067 18.111 29.260 1.00 15.22 297 ALA A N 1
ATOM 2232 C CA . ALA A 1 296 ? -22.986 16.960 30.160 1.00 15.38 297 ALA A CA 1
ATOM 2233 C C . ALA A 1 296 ? -22.782 17.405 31.594 1.00 15.48 297 ALA A C 1
ATOM 2234 O O . ALA A 1 296 ? -23.333 16.821 32.511 1.00 15.27 297 ALA A O 1
ATOM 2236 N N . GLU A 1 297 ? -21.969 18.429 31.797 1.00 17.39 298 GLU A N 1
ATOM 2237 C CA . GLU A 1 297 ? -21.740 18.957 33.141 1.00 19.03 298 GLU A CA 1
ATOM 2238 C C . GLU A 1 297 ? -23.017 19.554 33.750 1.00 19.29 298 GLU A C 1
ATOM 2239 O O . GLU A 1 297 ? -23.241 19.426 34.944 1.00 22.26 298 GLU A O 1
ATOM 2245 N N . ARG A 1 298 ? -23.830 20.215 32.924 1.00 20.10 299 ARG A N 1
ATOM 2246 C CA . ARG A 1 298 ? -25.027 20.892 33.396 1.00 24.11 299 ARG A CA 1
ATOM 2247 C C . ARG A 1 298 ? -26.147 19.927 33.745 1.00 24.32 299 ARG A C 1
ATOM 2248 O O . ARG A 1 298 ? -26.893 20.202 34.663 1.00 25.06 299 ARG A O 1
ATOM 2256 N N . HIS A 1 299 ? -26.249 18.816 33.013 1.00 25.20 300 HIS A N 1
ATOM 2257 C CA . HIS A 1 299 ? -27.363 17.882 33.123 1.00 24.70 300 HIS A CA 1
ATOM 2258 C C . HIS A 1 299 ? -27.065 16.480 33.628 1.00 21.10 300 HIS A C 1
ATOM 2259 O O . HIS A 1 299 ? -27.886 15.894 34.318 1.00 23.89 300 HIS A O 1
ATOM 2266 N N . ALA A 1 300 ? -25.880 15.976 33.305 1.00 18.86 301 ALA A N 1
ATOM 2267 C CA . ALA A 1 300 ? -25.545 14.572 33.453 1.00 15.61 301 ALA A CA 1
ATOM 2268 C C . ALA A 1 300 ? -24.382 14.354 34.411 1.00 15.26 301 ALA A C 1
ATOM 2269 O O . ALA A 1 300 ? -23.750 13.308 34.389 1.00 17.43 301 ALA A O 1
ATOM 2271 N N . GLY A 1 301 ? -24.083 15.337 35.257 1.00 16.01 302 GLY A N 1
ATOM 2272 C CA . GLY A 1 301 ? -22.974 15.200 36.204 1.00 17.31 302 GLY A CA 1
ATOM 2273 C C . GLY A 1 301 ? -21.634 14.993 35.528 1.00 17.20 302 GLY A C 1
ATOM 2274 O O . GLY A 1 301 ? -20.728 14.388 36.107 1.00 18.60 302 GLY A O 1
ATOM 2275 N N . GLY A 1 302 ? -21.513 15.496 34.295 1.00 16.72 303 GLY A N 1
ATOM 2276 C CA . GLY A 1 302 ? -20.284 15.367 33.515 1.00 15.73 303 GLY A CA 1
ATOM 2277 C C . GLY A 1 302 ? -20.209 14.106 32.663 1.00 15.19 303 GLY A C 1
ATOM 2278 O O . GLY A 1 302 ? -19.212 13.905 31.975 1.00 15.55 303 GLY A O 1
ATOM 2279 N N . ARG A 1 303 ? -21.226 13.233 32.743 1.00 13.28 304 ARG A N 1
ATOM 2280 C CA . ARG A 1 303 ? -21.135 11.874 32.196 1.00 12.69 304 ARG A CA 1
ATOM 2281 C C . ARG A 1 303 ? -21.294 11.929 30.671 1.00 12.67 304 ARG A C 1
ATOM 2282 O O . ARG A 1 303 ? -22.382 12.117 30.137 1.00 12.13 304 ARG A O 1
ATOM 2290 N N . LEU A 1 304 ? -20.173 11.749 30.010 1.00 12.56 305 LEU A N 1
ATOM 2291 C CA . LEU A 1 304 ? -20.040 11.892 28.574 1.00 11.50 305 LEU A CA 1
ATOM 2292 C C . LEU A 1 304 ? -19.160 10.759 28.053 1.00 11.04 305 LEU A C 1
ATOM 2293 O O . LEU A 1 304 ? -18.056 10.549 28.571 1.00 10.09 305 LEU A O 1
ATOM 2298 N N . VAL A 1 305 ? -19.617 10.070 27.003 1.00 10.12 306 VAL A N 1
ATOM 2299 C CA . VAL A 1 305 ? -18.808 9.044 26.322 1.00 10.55 306 VAL A CA 1
ATOM 2300 C C . VAL A 1 305 ? -18.764 9.387 24.835 1.00 10.60 306 VAL A C 1
ATOM 2301 O O . VAL A 1 305 ? -19.777 9.598 24.235 1.00 10.25 306 VAL A O 1
ATOM 2305 N N . VAL A 1 306 ? -17.578 9.416 24.268 1.00 9.77 307 VAL A N 1
ATOM 2306 C CA . VAL A 1 306 ? -17.407 9.633 22.845 1.00 10.19 307 VAL A CA 1
ATOM 2307 C C . VAL A 1 306 ? -17.006 8.312 22.229 1.00 10.44 307 VAL A C 1
ATOM 2308 O O . VAL A 1 306 ? -16.016 7.715 22.648 1.00 10.19 307 VAL A O 1
ATOM 2312 N N . VAL A 1 307 ? -17.741 7.877 21.209 1.00 9.46 308 VAL A N 1
ATOM 2313 C CA . VAL A 1 307 ? -17.470 6.601 20.525 1.00 10.67 308 VAL A CA 1
ATOM 2314 C C . VAL A 1 307 ? -17.060 6.900 19.084 1.00 10.67 308 VAL A C 1
ATOM 2315 O O . VAL A 1 307 ? -17.794 7.565 18.357 1.00 9.53 308 VAL A O 1
ATOM 2319 N N . HIS A 1 308 ? -15.878 6.415 18.689 1.00 11.16 309 HIS A N 1
ATOM 2320 C CA . HIS A 1 308 ? -15.368 6.635 17.346 1.00 11.10 309 HIS A CA 1
ATOM 2321 C C . HIS A 1 308 ? -16.274 5.965 16.307 1.00 11.78 309 HIS A C 1
ATOM 2322 O O . HIS A 1 308 ? -16.705 4.816 16.492 1.00 12.93 309 HIS A O 1
ATOM 2329 N N . GLU A 1 309 ? -16.598 6.700 15.246 1.00 11.23 310 GLU A N 1
ATOM 2330 C CA . GLU A 1 309 ? -17.446 6.182 14.154 1.00 11.17 310 GLU A CA 1
ATOM 2331 C C . GLU A 1 309 ? -16.644 6.289 12.838 1.00 11.51 310 GLU A C 1
ATOM 2332 O O . GLU A 1 309 ? -15.663 5.547 12.668 1.00 11.86 310 GLU A O 1
ATOM 2338 N N . GLY A 1 310 ? -17.007 7.207 11.956 1.00 11.42 311 GLY A N 1
ATOM 2339 C CA . GLY A 1 310 ? -16.321 7.384 10.655 1.00 11.08 311 GLY A CA 1
ATOM 2340 C C . GLY A 1 310 ? -15.128 8.340 10.701 1.00 12.22 311 GLY A C 1
ATOM 2341 O O . GLY A 1 310 ? -14.719 8.827 11.756 1.00 10.69 311 GLY A O 1
ATOM 2342 N N . GLY A 1 311 ? -14.578 8.627 9.530 1.00 12.30 312 GLY A N 1
ATOM 2343 C CA . GLY A 1 311 ? -13.393 9.444 9.398 1.00 12.48 312 GLY A CA 1
ATOM 2344 C C . GLY A 1 311 ? -12.436 8.694 8.482 1.00 13.02 312 GLY A C 1
ATOM 2345 O O . GLY A 1 311 ? -11.930 7.649 8.854 1.00 14.44 312 GLY A O 1
ATOM 2346 N N . TYR A 1 312 ? -12.210 9.235 7.284 1.00 11.41 313 TYR A N 1
ATOM 2347 C CA . TYR A 1 312 ? -11.504 8.509 6.197 1.00 10.99 313 TYR A CA 1
ATOM 2348 C C . TYR A 1 312 ? -10.278 9.212 5.634 1.00 10.99 313 TYR A C 1
ATOM 2349 O O . TYR A 1 312 ? -9.693 8.746 4.666 1.00 15.79 313 TYR A O 1
ATOM 2358 N N . SER A 1 313 ? -9.871 10.311 6.232 1.00 9.60 314 SER A N 1
ATOM 2359 C CA . SER A 1 313 ? -8.588 10.933 5.899 1.00 10.57 314 SER A CA 1
ATOM 2360 C C . SER A 1 313 ? -7.502 10.410 6.849 1.00 10.95 314 SER A C 1
ATOM 2361 O O . SER A 1 313 ? -7.475 10.771 8.025 1.00 11.79 314 SER A O 1
ATOM 2364 N N . GLU A 1 314 ? -6.604 9.577 6.335 1.00 11.41 315 GLU A N 1
ATOM 2365 C CA . GLU A 1 314 ? -5.467 9.122 7.120 1.00 12.43 315 GLU A CA 1
ATOM 2366 C C . GLU A 1 314 ? -4.643 10.297 7.667 1.00 11.09 315 GLU A C 1
ATOM 2367 O O . GLU A 1 314 ? -4.168 10.228 8.791 1.00 11.22 315 GLU A O 1
ATOM 2373 N N . ALA A 1 315 ? -4.454 11.351 6.854 1.00 10.45 316 ALA A N 1
ATOM 2374 C CA . ALA A 1 315 ? -3.598 12.484 7.228 1.00 10.41 316 ALA A CA 1
ATOM 2375 C C . ALA A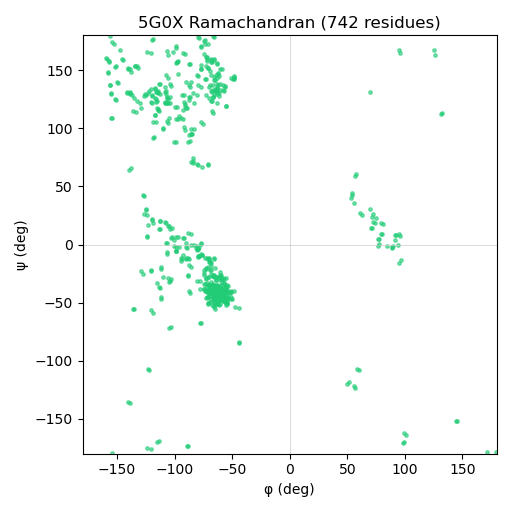 1 315 ? -4.232 13.345 8.299 1.00 9.78 316 ALA A C 1
ATOM 2376 O O . ALA A 1 315 ? -3.547 13.800 9.193 1.00 10.80 316 ALA A O 1
ATOM 2378 N N . TYR A 1 316 ? -5.553 13.521 8.248 1.00 7.82 317 TYR A N 1
ATOM 2379 C CA . TYR A 1 316 ? -6.179 14.558 9.042 1.00 7.94 317 TYR A CA 1
ATOM 2380 C C . TYR A 1 316 ? -7.033 14.106 10.193 1.00 8.96 317 TYR A C 1
ATOM 2381 O O . TYR A 1 316 ? -7.103 14.804 11.229 1.00 10.84 317 TYR A O 1
ATOM 2390 N N . VAL A 1 317 ? -7.622 12.919 10.106 1.00 9.29 318 VAL A N 1
ATOM 2391 C CA . VAL A 1 317 ? -8.367 12.404 11.255 1.00 10.33 318 VAL A CA 1
ATOM 2392 C C . VAL A 1 317 ? -7.564 12.447 12.568 1.00 10.45 318 VAL A C 1
ATOM 2393 O O . VAL A 1 317 ? -8.118 12.779 13.610 1.00 9.70 318 VAL A O 1
ATOM 2397 N N . PRO A 1 318 ? -6.262 12.119 12.527 1.00 11.01 319 PRO A N 1
ATOM 2398 C CA . PRO A 1 318 ? -5.584 12.093 13.835 1.00 11.50 319 PRO A CA 1
ATOM 2399 C C . PRO A 1 318 ? -5.625 13.426 14.581 1.00 10.99 319 PRO A C 1
ATOM 2400 O O . PRO A 1 318 ? -5.743 13.450 15.811 1.00 10.43 319 PRO A O 1
ATOM 2404 N N . PHE A 1 319 ? -5.515 14.529 13.849 1.00 11.10 320 PHE A N 1
ATOM 2405 C CA . PHE A 1 319 ? -5.533 15.853 14.488 1.00 11.13 320 PHE A CA 1
ATOM 2406 C C . PHE A 1 319 ? -6.899 16.194 15.057 1.00 10.91 320 PHE A C 1
ATOM 2407 O O . PHE A 1 319 ? -7.007 16.830 16.133 1.00 11.65 320 PHE A O 1
ATOM 2415 N N . CYS A 1 320 ? -7.946 15.743 14.362 1.00 9.83 321 CYS A N 1
ATOM 2416 C CA . CYS A 1 320 ? -9.308 15.967 14.803 1.00 10.10 321 CYS A CA 1
ATOM 2417 C C . CYS A 1 320 ? -9.650 15.134 16.042 1.00 10.30 321 CYS A C 1
ATOM 2418 O O . CYS A 1 320 ? -10.196 15.652 17.023 1.00 11.82 321 CYS A O 1
ATOM 2421 N N . GLY A 1 321 ? -9.283 13.859 16.027 1.00 10.77 322 GLY A N 1
ATOM 2422 C CA . GLY A 1 321 ? -9.466 13.002 17.197 1.00 10.64 322 GLY A CA 1
ATOM 2423 C C . GLY A 1 321 ? -8.675 13.465 18.395 1.00 10.39 322 GLY A C 1
ATOM 2424 O O . GLY A 1 321 ? -9.169 13.471 19.510 1.00 9.87 322 GLY A O 1
ATOM 2425 N N . LEU A 1 322 ? -7.450 13.883 18.165 1.00 10.95 323 LEU A N 1
ATOM 2426 C CA . LEU A 1 322 ? -6.619 14.411 19.257 1.00 11.77 323 LEU A CA 1
ATOM 2427 C C . LEU A 1 322 ? -7.294 15.603 19.928 1.00 11.05 323 LEU A C 1
ATOM 2428 O O . LEU A 1 322 ? -7.298 15.680 21.151 1.00 10.77 323 LEU A O 1
ATOM 2433 N N . ALA A 1 323 ? -7.855 16.520 19.137 1.00 10.34 324 ALA A N 1
ATOM 2434 C CA . ALA A 1 323 ? -8.502 17.705 19.686 1.00 10.83 324 ALA A CA 1
ATOM 2435 C C . ALA A 1 323 ? -9.661 17.333 20.606 1.00 10.28 324 ALA A C 1
ATOM 2436 O O . ALA A 1 323 ? -9.864 17.937 21.652 1.00 11.37 324 ALA A O 1
ATOM 2438 N N . VAL A 1 324 ? -10.432 16.331 20.192 1.00 10.05 325 VAL A N 1
ATOM 2439 C CA . VAL A 1 324 ? -11.560 15.859 21.006 1.00 9.75 325 VAL A CA 1
ATOM 2440 C C . VAL A 1 324 ? -11.032 15.351 22.346 1.00 10.44 325 VAL A C 1
ATOM 2441 O O . VAL A 1 324 ? -11.594 15.674 23.385 1.00 10.53 325 VAL A O 1
ATOM 2445 N N . ILE A 1 325 ? -9.980 14.526 22.309 1.00 9.89 326 ILE A N 1
ATOM 2446 C CA . ILE A 1 325 ? -9.479 13.882 23.528 1.00 11.16 326 ILE A CA 1
ATOM 2447 C C . ILE A 1 325 ? -8.808 14.900 24.463 1.00 11.31 326 ILE A C 1
ATOM 2448 O O . ILE A 1 325 ? -8.905 14.793 25.701 1.00 11.38 326 ILE A O 1
ATOM 2453 N N . GLU A 1 326 ? -8.139 15.895 23.882 1.00 10.67 327 GLU A N 1
ATOM 2454 C CA . GLU A 1 326 ? -7.624 17.017 24.672 1.00 10.77 327 GLU A CA 1
ATOM 2455 C C . GLU A 1 326 ? -8.749 17.732 25.420 1.00 11.64 327 GLU A C 1
ATOM 2456 O O . GLU A 1 326 ? -8.619 18.034 26.598 1.00 10.80 327 GLU A O 1
ATOM 2462 N N . GLU A 1 327 ? -9.853 17.997 24.727 1.00 10.42 328 GLU A N 1
ATOM 2463 C CA . GLU A 1 327 ? -10.991 18.658 25.336 1.00 11.41 328 GLU A CA 1
ATOM 2464 C C . GLU A 1 327 ? -11.673 17.803 26.417 1.00 10.86 328 GLU A C 1
ATOM 2465 O O . GLU A 1 327 ? -12.051 18.318 27.458 1.00 11.13 328 GLU A O 1
ATOM 2471 N N . LEU A 1 328 ? -11.829 16.503 26.175 1.00 10.51 329 LEU A N 1
ATOM 2472 C CA . LEU A 1 328 ? -12.375 15.613 27.194 1.00 11.60 329 LEU A CA 1
ATOM 2473 C C . LEU A 1 328 ? -11.510 15.628 28.458 1.00 12.39 329 LEU A C 1
ATOM 2474 O O . LEU A 1 328 ? -12.032 15.689 29.565 1.00 12.85 329 LEU A O 1
ATOM 2479 N N . SER A 1 329 ? -10.204 15.572 28.283 1.00 12.30 330 SER A N 1
ATOM 2480 C CA . SER A 1 329 ? -9.270 15.446 29.419 1.00 12.87 330 SER A CA 1
ATOM 2481 C C . SER A 1 329 ? -8.881 16.763 30.075 1.00 13.52 330 SER A C 1
ATOM 2482 O O . SER A 1 329 ? -8.404 16.756 31.204 1.00 12.77 330 SER A O 1
ATOM 2485 N N . GLY A 1 330 ? -9.067 17.875 29.364 1.00 14.24 331 GLY A N 1
ATOM 2486 C CA . GLY A 1 330 ? -8.634 19.178 29.807 1.00 14.69 331 GLY A CA 1
ATOM 2487 C C . GLY A 1 330 ? -7.126 19.341 29.731 1.00 14.78 331 GLY A C 1
ATOM 2488 O O . GLY A 1 330 ? -6.582 20.201 30.367 1.00 18.79 331 GLY A O 1
ATOM 2489 N N . VAL A 1 331 ? -6.470 18.500 28.942 1.00 13.91 332 VAL A N 1
ATOM 2490 C CA . VAL A 1 331 ? -5.015 18.507 28.762 1.00 14.03 332 VAL A CA 1
ATOM 2491 C C . VAL A 1 331 ? -4.746 19.034 27.380 1.00 13.17 332 VAL A C 1
ATOM 2492 O O . VAL A 1 331 ? -5.373 18.624 26.404 1.00 17.83 332 VAL A O 1
ATOM 2496 N N . ARG A 1 332 ? -3.781 19.911 27.274 1.00 13.62 333 ARG A N 1
ATOM 2497 C CA . ARG A 1 332 ? -3.390 20.424 25.971 1.00 17.64 333 ARG A CA 1
ATOM 2498 C C . ARG A 1 332 ? -1.956 19.937 25.684 1.00 16.17 333 ARG A C 1
ATOM 2499 O O . ARG A 1 332 ? -1.027 20.299 26.401 1.00 16.19 333 ARG A O 1
ATOM 2507 N N . SER A 1 333 ? -1.814 19.106 24.647 1.00 14.20 334 SER A N 1
ATOM 2508 C CA . SER A 1 333 ? -0.529 18.586 24.203 1.00 13.61 334 SER A CA 1
ATOM 2509 C C . SER A 1 333 ? 0.206 19.647 23.383 1.00 13.76 334 SER A C 1
ATOM 2510 O O . SER A 1 333 ? -0.320 20.740 23.138 1.00 14.86 334 SER A O 1
ATOM 2513 N N . ALA A 1 334 ? 1.420 19.308 22.963 1.00 12.69 335 ALA A N 1
ATOM 2514 C CA . ALA A 1 334 ? 2.233 20.210 22.146 1.00 13.39 335 ALA A CA 1
ATOM 2515 C C . ALA A 1 334 ? 1.847 20.159 20.679 1.00 13.18 335 ALA A C 1
ATOM 2516 O O . ALA A 1 334 ? 2.387 20.908 19.886 1.00 14.14 335 ALA A O 1
ATOM 2518 N N . VAL A 1 335 ? 0.909 19.295 20.316 1.00 11.50 336 VAL A N 1
ATOM 2519 C CA . VAL A 1 335 ? 0.550 19.147 18.917 1.00 13.65 336 VAL A CA 1
ATOM 2520 C C . VAL A 1 335 ? -0.101 20.406 18.381 1.00 14.40 336 VAL A C 1
ATOM 2521 O O . VAL A 1 335 ? -0.994 20.988 18.985 1.00 17.57 336 VAL A O 1
ATOM 2525 N N . ARG A 1 336 ? 0.356 20.827 17.215 1.00 16.19 337 ARG A N 1
ATOM 2526 C CA . ARG A 1 336 ? -0.258 21.916 16.499 1.00 17.35 337 ARG A CA 1
ATOM 2527 C C . ARG A 1 336 ? -0.767 21.316 15.194 1.00 13.90 337 ARG A C 1
ATOM 2528 O O . ARG A 1 336 ? -0.016 20.721 14.461 1.00 14.36 337 ARG A O 1
ATOM 2536 N N . ASP A 1 337 ? -2.036 21.508 14.917 1.00 13.60 338 ASP A N 1
ATOM 2537 C CA . ASP A 1 337 ? -2.655 21.098 13.670 1.00 13.68 338 ASP A CA 1
ATOM 2538 C C . ASP A 1 337 ? -2.097 21.902 12.491 1.00 12.78 338 ASP A C 1
ATOM 2539 O O . ASP A 1 337 ? -2.325 23.114 12.403 1.00 13.94 338 ASP A O 1
ATOM 2544 N N . PRO A 1 338 ? -1.373 21.235 11.573 1.00 12.97 339 PRO A N 1
ATOM 2545 C CA . PRO A 1 338 ? -0.724 21.951 10.465 1.00 13.83 339 PRO A CA 1
ATOM 2546 C C . PRO A 1 338 ? -1.643 22.405 9.326 1.00 12.85 339 PRO A C 1
ATOM 2547 O O . PRO A 1 338 ? -1.190 23.141 8.452 1.00 16.54 339 PRO A O 1
ATOM 2551 N N . LEU A 1 339 ? -2.894 21.972 9.319 1.00 11.85 340 LEU A N 1
ATOM 2552 C CA . LEU A 1 339 ? -3.876 22.333 8.267 1.00 13.66 340 LEU A CA 1
ATOM 2553 C C . LEU A 1 339 ? -4.936 23.339 8.727 1.00 13.54 340 LEU A C 1
ATOM 2554 O O . LEU A 1 339 ? -5.702 23.849 7.906 1.00 13.79 340 LEU A O 1
ATOM 2559 N N . ARG A 1 340 ? -4.967 23.646 10.030 1.00 13.62 341 ARG A N 1
ATOM 2560 C CA . ARG A 1 340 ? -6.038 24.450 10.606 1.00 15.44 341 ARG A CA 1
ATOM 2561 C C . ARG A 1 340 ? -6.183 25.825 9.955 1.00 14.82 341 ARG A C 1
ATOM 2562 O O . ARG A 1 340 ? -7.279 26.238 9.608 1.00 13.80 341 ARG A O 1
ATOM 2570 N N . ASP A 1 341 ? -5.070 26.535 9.809 1.00 13.68 342 ASP A N 1
ATOM 2571 C CA . ASP A 1 341 ? -5.097 27.867 9.236 1.00 15.38 342 ASP A CA 1
ATOM 2572 C C . ASP A 1 341 ? -5.504 27.831 7.765 1.00 13.56 342 ASP A C 1
ATOM 2573 O O . ASP A 1 341 ? -6.219 28.691 7.300 1.00 16.67 342 ASP A O 1
ATOM 2578 N N . PHE A 1 342 ? -5.060 26.814 7.045 1.00 12.58 343 PHE A N 1
ATOM 2579 C CA . PHE A 1 342 ? -5.421 26.630 5.650 1.00 11.48 343 PHE A CA 1
ATOM 2580 C C . PHE A 1 342 ? -6.920 26.411 5.508 1.00 11.38 343 PHE A C 1
ATOM 2581 O O . PHE A 1 342 ? -7.591 27.071 4.734 1.00 10.99 343 PHE A O 1
ATOM 2589 N N . ILE A 1 343 ? -7.449 25.493 6.290 1.00 10.99 344 ILE A N 1
ATOM 2590 C CA . ILE A 1 343 ? -8.882 25.205 6.247 1.00 11.00 344 ILE A CA 1
ATOM 2591 C C . ILE A 1 343 ? -9.729 26.429 6.644 1.00 10.80 344 ILE A C 1
ATOM 2592 O O . ILE A 1 343 ? -10.806 26.681 6.046 1.00 11.24 344 ILE A O 1
ATOM 2597 N N . GLU A 1 344 ? -9.256 27.212 7.606 1.00 11.42 345 GLU A N 1
ATOM 2598 C CA . GLU A 1 344 ? -9.958 28.454 7.993 1.00 13.46 345 GLU A CA 1
ATOM 2599 C C . GLU A 1 344 ? -10.174 29.398 6.781 1.00 12.74 345 GLU A C 1
ATOM 2600 O O . GLU A 1 344 ? -11.261 29.971 6.613 1.00 13.24 345 GLU A O 1
ATOM 2606 N N . LEU A 1 345 ? -9.204 29.454 5.875 1.00 11.96 346 LEU A N 1
ATOM 2607 C CA . LEU A 1 345 ? -9.302 30.295 4.676 1.00 13.31 346 LEU A CA 1
ATOM 2608 C C . LEU A 1 345 ? -10.263 29.801 3.621 1.00 11.53 346 LEU A C 1
ATOM 2609 O O . LEU A 1 345 ? -10.700 30.583 2.776 1.00 13.28 346 LEU A O 1
ATOM 2614 N N . GLN A 1 346 ? -10.595 28.513 3.658 1.00 11.06 347 GLN A N 1
ATOM 2615 C CA . GLN A 1 346 ? -11.455 27.855 2.661 1.00 10.18 347 GLN A CA 1
ATOM 2616 C C . GLN A 1 346 ? -12.932 27.889 3.003 1.00 10.67 347 GLN A C 1
ATOM 2617 O O . GLN A 1 346 ? -13.770 27.416 2.225 1.00 11.66 347 GLN A O 1
ATOM 2623 N N . GLN A 1 347 ? -13.273 28.451 4.156 1.00 11.01 348 GLN A N 1
ATOM 2624 C CA . GLN A 1 347 ? -14.630 28.370 4.672 1.00 11.69 348 GLN A CA 1
ATOM 2625 C C . GLN A 1 347 ? -15.631 29.075 3.762 1.00 11.49 348 GLN A C 1
ATOM 2626 O O . GLN A 1 347 ? -15.261 30.002 3.019 1.00 13.08 348 GLN A O 1
ATOM 2632 N N . PRO A 1 348 ? -16.912 28.662 3.833 1.00 12.00 349 PRO A N 1
ATOM 2633 C CA . PRO A 1 348 ? -17.954 29.398 3.115 1.00 13.16 349 PRO A CA 1
ATOM 2634 C C . PRO A 1 348 ? -17.897 30.916 3.328 1.00 12.94 349 PRO A C 1
ATOM 2635 O O . PRO A 1 348 ? -17.585 31.393 4.414 1.00 12.86 349 PRO A O 1
ATOM 2639 N N . ASN A 1 349 ? -18.218 31.644 2.268 1.00 12.77 350 ASN A N 1
ATOM 2640 C CA . ASN A 1 349 ? -18.298 33.098 2.322 1.00 12.64 350 ASN A CA 1
ATOM 2641 C C . ASN A 1 349 ? -19.522 33.585 3.146 1.00 13.10 350 ASN A C 1
ATOM 2642 O O . ASN A 1 349 ? -20.387 32.809 3.551 1.00 12.45 350 ASN A O 1
ATOM 2647 N N . ALA A 1 350 ? -19.589 34.891 3.378 1.00 13.71 351 ALA A N 1
ATOM 2648 C CA . ALA A 1 350 ? -20.661 35.416 4.219 1.00 14.89 351 ALA A CA 1
ATOM 2649 C C . ALA A 1 350 ? -22.051 35.111 3.657 1.00 14.61 351 ALA A C 1
ATOM 2650 O O . ALA A 1 350 ? -22.957 34.799 4.407 1.00 16.01 351 ALA A O 1
ATOM 2652 N N . ALA A 1 351 ? -22.235 35.209 2.346 1.00 14.01 352 ALA A N 1
ATOM 2653 C CA . ALA A 1 351 ? -23.572 34.958 1.748 1.00 13.36 352 ALA A CA 1
ATOM 2654 C C . ALA A 1 351 ? -24.035 33.510 1.963 1.00 11.38 352 ALA A C 1
ATOM 2655 O O . ALA A 1 351 ? -25.183 33.256 2.307 1.00 12.32 352 ALA A O 1
ATOM 2657 N N . PHE A 1 352 ? -23.114 32.583 1.803 1.00 11.83 353 PHE A N 1
ATOM 2658 C CA . PHE A 1 352 ? -23.376 31.161 2.008 1.00 11.22 353 PHE A CA 1
ATOM 2659 C C . PHE A 1 352 ? -23.630 30.862 3.485 1.00 10.66 353 PHE A C 1
ATOM 2660 O O . PHE A 1 352 ? -24.585 30.192 3.828 1.00 10.94 353 PHE A O 1
ATOM 2668 N N . ARG A 1 353 ? -22.788 31.389 4.362 1.00 12.24 354 ARG A N 1
ATOM 2669 C CA . ARG A 1 353 ? -23.011 31.270 5.812 1.00 13.27 354 ARG A CA 1
ATOM 2670 C C . ARG A 1 353 ? -24.393 31.766 6.223 1.00 12.09 354 ARG A C 1
ATOM 2671 O O . ARG A 1 353 ? -25.084 31.115 7.013 1.00 13.73 354 ARG A O 1
ATOM 2679 N N . ASP A 1 354 ? -24.782 32.933 5.713 1.00 13.61 355 ASP A N 1
ATOM 2680 C CA . ASP A 1 354 ? -26.089 33.528 6.043 1.00 14.94 355 ASP A CA 1
ATOM 2681 C C . ASP A 1 354 ? -27.227 32.644 5.543 1.00 15.11 355 ASP A C 1
ATOM 2682 O O . ASP A 1 354 ? -28.215 32.447 6.241 1.00 15.25 355 ASP A O 1
ATOM 2687 N N . PHE A 1 355 ? -27.072 32.114 4.325 1.00 13.08 356 PHE A N 1
ATOM 2688 C CA . PHE A 1 355 ? -28.052 31.202 3.736 1.00 12.72 356 PHE A CA 1
ATOM 2689 C C . PHE A 1 355 ? -28.254 29.981 4.626 1.00 12.72 356 PHE A C 1
ATOM 2690 O O . PHE A 1 355 ? -29.386 29.613 4.973 1.00 13.26 356 PHE A O 1
ATOM 2698 N N . GLN A 1 356 ? -27.159 29.393 5.066 1.00 13.18 357 GLN A N 1
ATOM 2699 C CA . GLN A 1 356 ? -27.251 28.224 5.925 1.00 12.05 357 GLN A CA 1
ATOM 2700 C C . GLN A 1 356 ? -27.810 28.622 7.298 1.00 12.41 357 GLN A C 1
ATOM 2701 O O . GLN A 1 356 ? -28.575 27.874 7.884 1.00 11.38 357 GLN A O 1
ATOM 2707 N N . ARG A 1 357 ? -27.402 29.779 7.810 1.00 12.81 358 ARG A N 1
ATOM 2708 C CA . ARG A 1 357 ? -27.846 30.222 9.139 1.00 14.00 358 ARG A CA 1
ATOM 2709 C C . ARG A 1 357 ? -29.363 30.373 9.127 1.00 14.59 358 ARG A C 1
ATOM 2710 O O . ARG A 1 357 ? -30.023 29.927 10.051 1.00 14.36 358 ARG A O 1
ATOM 2718 N N . GLN A 1 358 ? -29.900 31.006 8.090 1.00 16.05 359 GLN A N 1
ATOM 2719 C CA . GLN A 1 358 ? -31.355 31.202 8.000 1.00 17.16 359 GLN A CA 1
ATOM 2720 C C . GLN A 1 358 ? -32.104 29.870 7.973 1.00 15.19 359 GLN A C 1
ATOM 2721 O O . GLN A 1 358 ? -33.134 29.725 8.611 1.00 15.62 359 GLN A O 1
ATOM 2727 N N . ARG A 1 359 ? -31.564 28.884 7.277 1.00 14.71 360 ARG A N 1
ATOM 2728 C CA . ARG A 1 359 ? -32.161 27.543 7.269 1.00 14.81 360 ARG A CA 1
ATOM 2729 C C . ARG A 1 359 ? -32.172 26.890 8.640 1.00 13.30 36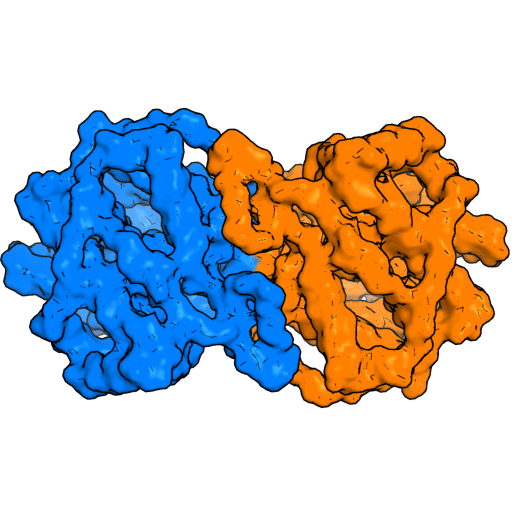0 ARG A C 1
ATOM 2730 O O . ARG A 1 359 ? -33.158 26.249 9.023 1.00 14.18 360 ARG A O 1
ATOM 2738 N N . LEU A 1 360 ? -31.098 27.068 9.398 1.00 11.91 361 LEU A N 1
ATOM 2739 C CA . LEU A 1 360 ? -31.031 26.536 10.774 1.00 12.57 361 LEU A CA 1
ATOM 2740 C C . LEU A 1 360 ? -31.985 27.229 11.710 1.00 12.49 361 LEU A C 1
ATOM 2741 O O . LEU A 1 360 ? -32.528 26.592 12.617 1.00 14.32 361 LEU A O 1
ATOM 2746 N N . GLU A 1 361 ? -32.170 28.529 11.514 1.00 14.25 362 GLU A N 1
ATOM 2747 C CA . GLU A 1 361 ? -33.158 29.292 12.311 1.00 15.75 362 GLU A CA 1
ATOM 2748 C C . GLU A 1 361 ? -34.550 28.732 12.047 1.00 16.50 362 GLU A C 1
ATOM 2749 O O . GLU A 1 361 ? -35.337 28.545 12.965 1.00 19.45 362 GLU A O 1
ATOM 2755 N N . GLU A 1 362 ? -34.849 28.475 10.781 1.00 17.80 363 GLU A N 1
ATOM 2756 C CA . GLU A 1 362 ? -36.155 27.914 10.388 1.00 17.88 363 GLU A CA 1
ATOM 2757 C C . GLU A 1 362 ? -36.342 26.514 10.935 1.00 17.28 363 GLU A C 1
ATOM 2758 O O . GLU A 1 362 ? -37.422 26.153 11.417 1.00 17.91 363 GLU A O 1
ATOM 2764 N N . LEU A 1 363 ? -35.268 25.742 10.918 1.00 14.63 364 LEU A N 1
ATOM 2765 C CA . LEU A 1 363 ? -35.330 24.394 11.458 1.00 13.75 364 LEU A CA 1
ATOM 2766 C C . LEU A 1 363 ? -35.499 24.386 12.995 1.00 14.35 364 LEU A C 1
ATOM 2767 O O . LEU A 1 363 ? -36.293 23.625 13.535 1.00 15.57 364 LEU A O 1
ATOM 2772 N N . ALA A 1 364 ? -34.784 25.261 13.685 1.00 16.33 365 ALA A N 1
ATOM 2773 C CA . ALA A 1 364 ? -34.963 25.423 15.134 1.00 17.53 365 ALA A CA 1
ATOM 2774 C C . ALA A 1 364 ? -36.418 25.762 15.467 1.00 18.58 365 ALA A C 1
ATOM 2775 O O . ALA A 1 364 ? -36.996 25.194 16.401 1.00 18.44 365 ALA A O 1
ATOM 2777 N N . ALA A 1 365 ? -37.023 26.630 14.667 1.00 17.36 366 ALA A N 1
ATOM 2778 C CA . ALA A 1 365 ? -38.452 26.962 14.843 1.00 19.21 366 ALA A CA 1
ATOM 2779 C C . ALA A 1 365 ? -39.352 25.752 14.602 1.00 17.96 366 ALA A C 1
ATOM 2780 O O . ALA A 1 365 ? -40.306 25.538 15.340 1.00 19.33 366 ALA A O 1
ATOM 2782 N N . GLN A 1 366 ? -39.068 24.994 13.558 1.00 18.79 367 GLN A N 1
ATOM 2783 C CA . GLN A 1 366 ? -39.822 23.748 13.246 1.00 22.62 367 GLN A CA 1
ATOM 2784 C C . GLN A 1 366 ? -39.818 22.771 14.414 1.00 19.90 367 GLN A C 1
ATOM 2785 O O . GLN A 1 366 ? -40.800 22.112 14.693 1.00 21.15 367 GLN A O 1
ATOM 2791 N N . PHE A 1 367 ? -38.666 22.676 15.043 1.00 20.06 368 PHE A N 1
ATOM 2792 C CA . PHE A 1 367 ? -38.483 21.806 16.179 1.00 19.56 368 PHE A CA 1
ATOM 2793 C C . PHE A 1 367 ? -39.022 22.379 17.478 1.00 21.24 368 PHE A C 1
ATOM 2794 O O . PHE A 1 367 ? -39.004 21.695 18.502 1.00 24.73 368 PHE A O 1
ATOM 2802 N N . GLY A 1 368 ? -39.515 23.610 17.460 1.00 21.20 369 GLY A N 1
ATOM 2803 C CA . GLY A 1 368 ? -40.059 24.230 18.654 1.00 22.68 369 GLY A CA 1
ATOM 2804 C C . GLY A 1 368 ? -39.008 24.687 19.650 1.00 23.23 369 GLY A C 1
ATOM 2805 O O . GLY A 1 368 ? -39.288 24.855 20.832 1.00 23.41 369 GLY A O 1
ATOM 2806 N N . LEU A 1 369 ? -37.793 24.907 19.162 1.00 23.42 370 LEU A N 1
ATOM 2807 C CA . LEU A 1 369 ? -36.677 25.258 20.003 1.00 27.51 370 LEU A CA 1
ATOM 2808 C C . LEU A 1 369 ? -36.400 26.781 20.007 1.00 28.48 370 LEU A C 1
ATOM 2809 O O . LEU A 1 369 ? -35.581 27.234 20.761 1.00 34.54 370 LEU A O 1
ATOM 2814 N N . CYS A 1 370 ? -37.090 27.575 19.196 1.00 31.68 371 CYS A N 1
ATOM 2815 C CA . CYS A 1 370 ? -36.826 29.041 19.169 1.00 48.56 371 CYS A CA 1
ATOM 2816 C C . CYS A 1 370 ? -37.013 29.743 20.530 1.00 55.05 371 CYS A C 1
ATOM 2817 O O . CYS A 1 370 ? -36.043 30.029 21.242 1.00 55.47 371 CYS A O 1
ATOM 2820 N N . THR B 1 1 ? -16.735 8.837 -35.724 1.00 40.74 2 THR C N 1
ATOM 2821 C CA . THR B 1 1 ? -15.330 9.163 -36.119 1.00 37.79 2 THR C CA 1
ATOM 2822 C C . THR B 1 1 ? -14.745 10.212 -35.162 1.00 41.29 2 THR C C 1
ATOM 2823 O O . THR B 1 1 ? -14.956 10.114 -33.960 1.00 46.93 2 THR C O 1
ATOM 2827 N N . ARG B 1 2 ? -14.059 11.224 -35.693 1.00 40.95 3 ARG C N 1
ATOM 2828 C CA . ARG B 1 2 ? -13.091 12.034 -34.934 1.00 32.30 3 ARG C CA 1
ATOM 2829 C C . ARG B 1 2 ? -11.825 11.296 -34.553 1.00 26.71 3 ARG C C 1
ATOM 2830 O O . ARG B 1 2 ? -11.821 10.215 -33.976 1.00 36.15 3 ARG C O 1
ATOM 2838 N N . ARG B 1 3 ? -10.736 11.969 -34.853 1.00 20.11 4 ARG C N 1
ATOM 2839 C CA . ARG B 1 3 ? -9.415 11.465 -34.673 1.00 20.30 4 ARG C CA 1
ATOM 2840 C C . ARG B 1 3 ? -8.862 12.192 -33.437 1.00 18.07 4 ARG C C 1
ATOM 2841 O O . ARG B 1 3 ? -8.637 13.411 -33.457 1.00 17.25 4 ARG C O 1
ATOM 2849 N N . THR B 1 4 ? -8.721 11.447 -32.348 1.00 15.27 5 THR C N 1
ATOM 2850 C CA . THR B 1 4 ? -8.220 11.995 -31.081 1.00 13.22 5 THR C CA 1
ATOM 2851 C C . THR B 1 4 ? -6.820 11.495 -30.798 1.00 12.43 5 THR C C 1
ATOM 2852 O O . THR B 1 4 ? -6.600 10.305 -30.681 1.00 13.11 5 THR C O 1
ATOM 2856 N N . ALA B 1 5 ? -5.880 12.415 -30.635 1.00 12.23 6 ALA C N 1
ATOM 2857 C CA . ALA B 1 5 ? -4.524 12.070 -30.254 1.00 11.67 6 ALA C CA 1
ATOM 2858 C C . ALA B 1 5 ? -4.444 11.998 -28.724 1.00 10.99 6 ALA C C 1
ATOM 2859 O O . ALA B 1 5 ? -4.979 12.851 -28.024 1.00 13.34 6 ALA C O 1
ATOM 2861 N N . PHE B 1 6 ? -3.795 10.968 -28.223 1.00 9.95 7 PHE C N 1
ATOM 2862 C CA . PHE B 1 6 ? -3.604 10.768 -26.779 1.00 10.77 7 PHE C CA 1
ATOM 2863 C C . PHE B 1 6 ? -2.103 10.841 -26.526 1.00 11.02 7 PHE C C 1
ATOM 2864 O O . PHE B 1 6 ? -1.355 9.899 -26.877 1.00 10.10 7 PHE C O 1
ATOM 2872 N N . PHE B 1 7 ? -1.671 11.965 -25.952 1.00 10.28 8 PHE C N 1
ATOM 2873 C CA . PHE B 1 7 ? -0.276 12.176 -25.648 1.00 11.13 8 PHE C CA 1
ATOM 2874 C C . PHE B 1 7 ? -0.012 11.639 -24.249 1.00 12.06 8 PHE C C 1
ATOM 2875 O O . PHE B 1 7 ? -0.586 12.080 -23.269 1.00 15.01 8 PHE C O 1
ATOM 2883 N N . PHE B 1 8 ? 0.856 10.643 -24.190 1.00 12.63 9 PHE C N 1
ATOM 2884 C CA . PHE B 1 8 ? 1.086 9.870 -22.999 1.00 13.62 9 PHE C CA 1
ATOM 2885 C C . PHE B 1 8 ? 2.530 9.426 -23.028 1.00 13.59 9 PHE C C 1
ATOM 2886 O O . PHE B 1 8 ? 3.054 9.028 -24.061 1.00 13.39 9 PHE C O 1
ATOM 2894 N N . ASP B 1 9 ? 3.168 9.486 -21.874 1.00 11.51 10 ASP C N 1
ATOM 2895 C CA . ASP B 1 9 ? 4.446 8.798 -21.694 1.00 11.57 10 ASP C CA 1
ATOM 2896 C C . ASP B 1 9 ? 4.501 8.200 -20.287 1.00 12.06 10 ASP C C 1
ATOM 2897 O O . ASP B 1 9 ? 4.257 8.890 -19.309 1.00 10.85 10 ASP C O 1
ATOM 2902 N N . GLU B 1 10 ? 4.876 6.916 -20.215 1.00 11.41 11 GLU C N 1
ATOM 2903 C CA . GLU B 1 10 ? 4.996 6.171 -18.976 1.00 11.36 11 GLU C CA 1
ATOM 2904 C C . GLU B 1 10 ? 5.894 6.905 -17.977 1.00 10.96 11 GLU C C 1
ATOM 2905 O O . GLU B 1 10 ? 5.637 6.870 -16.785 1.00 10.71 11 GLU C O 1
ATOM 2911 N N . LEU B 1 11 ? 6.942 7.580 -18.471 1.00 10.70 12 LEU C N 1
ATOM 2912 C CA . LEU B 1 11 ? 7.861 8.268 -17.572 1.00 12.81 12 LEU C CA 1
ATOM 2913 C C . LEU B 1 11 ? 7.184 9.363 -16.724 1.00 12.81 12 LEU C C 1
ATOM 2914 O O . LEU B 1 11 ? 7.585 9.602 -15.582 1.00 13.13 12 LEU C O 1
ATOM 2919 N N . CYS B 1 12 ? 6.121 9.964 -17.241 1.00 11.92 13 CYS C N 1
ATOM 2920 C CA . CYS B 1 12 ? 5.364 10.930 -16.440 1.00 13.39 13 CYS C CA 1
ATOM 2921 C C . CYS B 1 12 ? 4.774 10.333 -15.160 1.00 12.43 13 CYS C C 1
ATOM 2922 O O . CYS B 1 12 ? 4.599 11.024 -14.161 1.00 14.59 13 CYS C O 1
ATOM 2925 N N . LEU B 1 13 ? 4.523 9.031 -15.159 1.00 11.56 14 LEU C N 1
ATOM 2926 C CA . LEU B 1 13 ? 4.078 8.330 -13.966 1.00 12.79 14 LEU C CA 1
ATOM 2927 C C . LEU B 1 13 ? 5.184 7.995 -12.939 1.00 12.63 14 LEU C C 1
ATOM 2928 O O . LEU B 1 13 ? 4.898 7.434 -11.911 1.00 15.17 14 LEU C O 1
ATOM 2933 N N . TRP B 1 14 ? 6.431 8.323 -13.241 1.00 11.86 15 TRP C N 1
ATOM 2934 C CA . TRP B 1 14 ? 7.560 8.029 -12.381 1.00 13.18 15 TRP C CA 1
ATOM 2935 C C . TRP B 1 14 ? 7.980 9.240 -11.521 1.00 13.58 15 TRP C C 1
ATOM 2936 O O . TRP B 1 14 ? 8.860 9.117 -10.684 1.00 13.66 15 TRP C O 1
ATOM 2947 N N . HIS B 1 15 ? 7.367 10.397 -11.731 1.00 13.56 16 HIS C N 1
ATOM 2948 C CA . HIS B 1 15 ? 7.582 11.532 -10.835 1.00 15.43 16 HIS C CA 1
ATOM 2949 C C . HIS B 1 15 ? 6.979 11.229 -9.466 1.00 15.94 16 HIS C C 1
ATOM 2950 O O . HIS B 1 15 ? 5.835 10.761 -9.362 1.00 14.81 16 HIS C O 1
ATOM 2957 N N . ALA B 1 16 ? 7.758 11.465 -8.408 1.00 18.29 17 ALA C N 1
ATOM 2958 C CA . ALA B 1 16 ? 7.260 11.224 -7.062 1.00 22.94 17 ALA C CA 1
ATOM 2959 C C . ALA B 1 16 ? 7.974 12.060 -6.021 1.00 26.12 17 ALA C C 1
ATOM 2960 O O . ALA B 1 16 ? 9.179 12.063 -5.954 1.00 29.20 17 ALA C O 1
ATOM 2962 N N . ALA B 1 17 ? 7.214 12.745 -5.192 1.00 25.57 18 ALA C N 1
ATOM 2963 C CA . ALA B 1 17 ? 7.784 13.575 -4.127 1.00 27.19 18 ALA C CA 1
ATOM 2964 C C . ALA B 1 17 ? 8.261 12.724 -2.942 1.00 26.43 18 ALA C C 1
ATOM 2965 O O . ALA B 1 17 ? 7.969 11.531 -2.857 1.00 29.02 18 ALA C O 1
ATOM 2967 N N . GLY B 1 18 ? 8.964 13.358 -2.011 1.00 24.09 19 GLY C N 1
ATOM 2968 C CA . GLY B 1 18 ? 9.338 12.716 -0.743 1.00 26.85 19 GLY C CA 1
ATOM 2969 C C . GLY B 1 18 ? 8.093 12.448 0.084 1.00 25.89 19 GLY C C 1
ATOM 2970 O O . GLY B 1 18 ? 6.962 12.779 -0.351 1.00 24.53 19 GLY C O 1
ATOM 2971 N N . PRO B 1 19 ? 8.274 11.847 1.278 1.00 27.20 20 PRO C N 1
ATOM 2972 C CA . PRO B 1 19 ? 7.098 11.386 2.015 1.00 24.65 20 PRO C CA 1
ATOM 2973 C C . PRO B 1 19 ? 6.154 12.521 2.428 1.00 18.27 20 PRO C C 1
ATOM 2974 O O . PRO B 1 19 ? 6.584 13.564 2.954 1.00 17.69 20 PRO C O 1
ATOM 2978 N N . HIS B 1 20 ? 4.876 12.318 2.111 1.00 15.10 21 HIS C N 1
ATOM 2979 C CA . HIS B 1 20 ? 3.804 13.234 2.508 1.00 15.77 21 HIS C CA 1
ATOM 2980 C C . HIS B 1 20 ? 2.638 12.393 2.923 1.00 14.18 21 HIS C C 1
ATOM 2981 O O . HIS B 1 20 ? 2.444 11.294 2.408 1.00 17.24 21 HIS C O 1
ATOM 2988 N N . ALA B 1 21 ? 1.835 12.938 3.829 1.00 14.83 22 ALA C N 1
ATOM 2989 C CA . ALA B 1 21 ? 0.518 12.407 4.175 1.00 16.54 22 ALA C CA 1
ATOM 2990 C C . ALA B 1 21 ? -0.482 13.351 3.523 1.00 14.67 22 ALA C C 1
ATOM 2991 O O . ALA B 1 21 ? -0.692 14.467 3.992 1.00 12.71 22 ALA C O 1
ATOM 2993 N N . LEU B 1 22 ? -1.081 12.889 2.425 1.00 14.33 23 LEU C N 1
ATOM 2994 C CA . LEU B 1 22 ? -1.948 13.704 1.572 1.00 13.09 23 LEU C CA 1
ATOM 2995 C C . LEU B 1 22 ? -1.095 14.857 1.068 1.00 13.75 23 LEU C C 1
ATOM 2996 O O . LEU B 1 22 ? -0.216 14.614 0.259 1.00 15.91 23 LEU C O 1
ATOM 3001 N N . THR B 1 23 ? -1.314 16.080 1.559 1.00 13.31 24 THR C N 1
ATOM 3002 C CA . THR B 1 23 ? -0.532 17.232 1.139 1.00 14.65 24 THR C CA 1
ATOM 3003 C C . THR B 1 23 ? 0.441 17.694 2.223 1.00 14.47 24 THR C C 1
ATOM 3004 O O . THR B 1 23 ? 1.170 18.666 2.037 1.00 17.48 24 THR C O 1
ATOM 3008 N N . LEU B 1 24 ? 0.475 17.001 3.356 1.00 14.91 25 LEU C N 1
ATOM 3009 C CA . LEU B 1 24 ? 1.310 17.416 4.481 1.00 14.73 25 LEU C CA 1
ATOM 3010 C C . LEU B 1 24 ? 2.694 16.774 4.397 1.00 14.84 25 LEU C C 1
ATOM 3011 O O . LEU B 1 24 ? 2.796 15.545 4.408 1.00 13.99 25 LEU C O 1
ATOM 3016 N N . PRO B 1 25 ? 3.755 17.598 4.345 1.00 15.70 26 PRO C N 1
ATOM 3017 C CA . PRO B 1 25 ? 5.098 16.991 4.474 1.00 18.05 26 PRO C CA 1
ATOM 3018 C C . PRO B 1 25 ? 5.228 16.184 5.761 1.00 15.07 26 PRO C C 1
ATOM 3019 O O . PRO B 1 25 ? 4.772 16.615 6.825 1.00 14.65 26 PRO C O 1
ATOM 3023 N N . VAL B 1 26 ? 5.812 15.005 5.650 1.00 16.61 27 VAL C N 1
ATOM 3024 C CA . VAL B 1 26 ? 6.058 14.162 6.801 1.00 17.45 27 VAL C CA 1
ATOM 3025 C C . VAL B 1 26 ? 7.138 14.838 7.626 1.00 17.88 27 VAL C C 1
ATOM 3026 O O . VAL B 1 26 ? 8.007 15.536 7.104 1.00 18.59 27 VAL C O 1
ATOM 3030 N N . GLY B 1 27 ? 7.064 14.627 8.921 1.00 18.12 28 GLY C N 1
ATOM 3031 C CA . GLY B 1 27 ? 7.915 15.276 9.874 1.00 19.11 28 GLY C CA 1
ATOM 3032 C C . GLY B 1 27 ? 7.070 15.947 10.932 1.00 19.15 28 GLY C C 1
ATOM 3033 O O . GLY B 1 27 ? 5.866 16.184 10.747 1.00 17.67 28 GLY C O 1
ATOM 3034 N N . GLY B 1 28 ? 7.708 16.285 12.043 1.00 22.24 29 GLY C N 1
ATOM 3035 C CA . GLY B 1 28 ? 6.993 16.876 13.157 1.00 21.01 29 GLY C CA 1
ATOM 3036 C C . GLY B 1 28 ? 5.861 15.977 13.613 1.00 18.24 29 GLY C C 1
ATOM 3037 O O . GLY B 1 28 ? 6.063 14.798 13.895 1.00 17.72 29 GLY C O 1
ATOM 3038 N N . TRP B 1 29 ? 4.652 16.523 13.623 1.00 14.25 30 TRP C N 1
ATOM 3039 C CA . TRP B 1 29 ? 3.502 15.760 14.092 1.00 13.50 30 TRP C CA 1
ATOM 3040 C C . TRP B 1 29 ? 2.865 14.903 13.008 1.00 11.76 30 TRP C C 1
ATOM 3041 O O . TRP B 1 29 ? 1.879 14.221 13.282 1.00 10.43 30 TRP C O 1
ATOM 3052 N N . VAL B 1 30 ? 3.393 14.951 11.789 1.00 12.98 31 VAL C N 1
ATOM 3053 C CA . VAL B 1 30 ? 2.847 14.174 10.663 1.00 13.19 31 VAL C CA 1
ATOM 3054 C C . VAL B 1 30 ? 3.600 12.854 10.477 1.00 12.54 31 VAL C C 1
ATOM 3055 O O . VAL B 1 30 ? 4.752 12.828 10.043 1.00 13.10 31 VAL C O 1
ATOM 3059 N N . GLN B 1 31 ? 2.935 11.765 10.781 1.00 11.67 32 GLN C N 1
ATOM 3060 C CA . GLN B 1 31 ? 3.526 10.422 10.717 1.00 12.63 32 GLN C CA 1
ATOM 3061 C C . GLN B 1 31 ? 3.677 10.008 9.264 1.00 13.53 32 GLN C C 1
ATOM 3062 O O . GLN B 1 31 ? 2.784 10.279 8.471 1.00 13.84 32 GLN C O 1
ATOM 3068 N N . PRO B 1 32 ? 4.762 9.308 8.921 1.00 14.49 33 PRO C N 1
ATOM 3069 C CA . PRO B 1 32 ? 4.831 8.789 7.545 1.00 14.72 33 PRO C CA 1
ATOM 3070 C C . PRO B 1 32 ? 3.700 7.795 7.241 1.00 15.08 33 PRO C C 1
ATOM 3071 O O . PRO B 1 32 ? 3.349 6.976 8.088 1.00 16.03 33 PRO C O 1
ATOM 3075 N N . PRO B 1 33 ? 3.088 7.893 6.065 1.00 17.95 34 PRO C N 1
ATOM 3076 C CA . PRO B 1 33 ? 2.035 6.925 5.749 1.00 19.80 34 PRO C CA 1
ATOM 3077 C C . PRO B 1 33 ? 2.616 5.559 5.491 1.00 19.76 34 PRO C C 1
ATOM 3078 O O . PRO B 1 33 ? 3.771 5.418 5.094 1.00 16.76 34 PRO C O 1
ATOM 3082 N N . ALA B 1 34 ? 1.818 4.546 5.758 1.00 27.30 35 ALA C N 1
ATOM 3083 C CA . ALA B 1 34 ? 2.281 3.177 5.610 1.00 31.41 35 ALA C CA 1
ATOM 3084 C C . ALA B 1 34 ? 2.395 2.825 4.135 1.00 31.48 35 ALA C C 1
ATOM 3085 O O . ALA B 1 34 ? 3.210 2.012 3.755 1.00 38.47 35 ALA C O 1
ATOM 3087 N N . ALA B 1 35 ? 1.583 3.461 3.309 1.00 36.11 36 ALA C N 1
ATOM 3088 C CA . ALA B 1 35 ? 1.606 3.250 1.862 1.00 45.25 36 ALA C CA 1
ATOM 3089 C C . ALA B 1 35 ? 1.518 4.533 1.062 1.00 52.60 36 ALA C C 1
ATOM 3090 O O . ALA B 1 35 ? 2.387 4.810 0.223 1.00 55.34 36 ALA C O 1
ATOM 3092 N N . ALA B 1 36 ? 0.455 5.292 1.357 1.00 55.55 37 ALA C N 1
ATOM 3093 C CA . ALA B 1 36 ? -0.111 6.339 0.495 1.00 54.43 37 ALA C CA 1
ATOM 3094 C C . ALA B 1 36 ? 0.907 7.268 -0.165 1.00 58.95 37 ALA C C 1
ATOM 3095 O O . ALA B 1 36 ? 1.302 7.051 -1.319 1.00 75.53 37 ALA C O 1
ATOM 3097 N N . GLY B 1 37 ? 1.331 8.293 0.557 1.00 52.20 38 GLY C N 1
ATOM 3098 C CA . GLY B 1 37 ? 2.273 9.263 0.027 1.00 37.57 38 GLY C CA 1
ATOM 3099 C C . GLY B 1 37 ? 1.537 10.495 -0.444 1.00 31.39 38 GLY C C 1
ATOM 3100 O O . GLY B 1 37 ? 0.367 10.757 -0.069 1.00 33.83 38 GLY C O 1
ATOM 3101 N N . HIS B 1 38 ? 2.222 11.276 -1.262 1.00 28.11 39 HIS C N 1
ATOM 3102 C CA . HIS B 1 38 ? 1.687 12.573 -1.642 1.00 24.22 39 HIS C CA 1
ATOM 3103 C C . HIS B 1 38 ? 0.429 12.364 -2.459 1.00 20.74 39 HIS C C 1
ATOM 3104 O O . HIS B 1 38 ? 0.341 11.426 -3.230 1.00 20.45 39 HIS C O 1
ATOM 3111 N N . ALA B 1 39 ? -0.558 13.222 -2.235 1.00 22.14 40 ALA C N 1
ATOM 3112 C CA . ALA B 1 39 ? -1.850 13.161 -2.953 1.00 19.35 40 ALA C CA 1
ATOM 3113 C C . ALA B 1 39 ? -1.684 13.095 -4.475 1.00 17.04 40 ALA C C 1
ATOM 3114 O O . ALA B 1 39 ? -2.399 12.361 -5.143 1.00 15.81 40 ALA C O 1
ATOM 3116 N N . GLU B 1 40 ? -0.796 13.934 -5.012 1.00 17.27 41 GLU C N 1
ATOM 3117 C CA . GLU B 1 40 ? -0.401 13.903 -6.453 1.00 17.99 41 GLU C CA 1
ATOM 3118 C C . GLU B 1 40 ? 0.453 12.651 -6.772 1.00 18.61 41 GLU C C 1
ATOM 3119 O O . GLU B 1 40 ? 1.637 12.726 -7.084 1.00 17.41 41 GLU C O 1
ATOM 3125 N N . SER B 1 41 ? -0.199 11.494 -6.730 1.00 18.79 42 SER C N 1
ATOM 3126 C CA . SER B 1 41 ? 0.499 10.235 -6.837 1.00 17.68 42 SER C CA 1
ATOM 3127 C C . SER B 1 41 ? 0.419 9.723 -8.251 1.00 16.31 42 SER C C 1
ATOM 3128 O O . SER B 1 41 ? -0.531 10.041 -8.987 1.00 17.34 42 SER C O 1
ATOM 3131 N N . PRO B 1 42 ? 1.380 8.862 -8.621 1.00 15.37 43 PRO C N 1
ATOM 3132 C CA . PRO B 1 42 ? 1.268 8.241 -9.919 1.00 15.67 43 PRO C CA 1
ATOM 3133 C C . PRO B 1 42 ? -0.051 7.492 -10.127 1.00 13.66 43 PRO C C 1
ATOM 3134 O O . PRO B 1 42 ? -0.576 7.499 -11.241 1.00 12.62 43 PRO C O 1
ATOM 3138 N N . GLU B 1 43 ? -0.588 6.864 -9.074 1.00 14.22 44 GLU C N 1
ATOM 3139 C CA . GLU B 1 43 ? -1.776 6.014 -9.245 1.00 16.35 44 GLU C CA 1
ATOM 3140 C C . GLU B 1 43 ? -3.044 6.771 -9.699 1.00 15.79 44 GLU C C 1
ATOM 3141 O O . GLU B 1 43 ? -3.890 6.209 -10.372 1.00 17.92 44 GLU C O 1
ATOM 3147 N N . THR B 1 44 ? -3.130 8.053 -9.349 1.00 14.14 45 THR C N 1
ATOM 3148 C CA . THR B 1 44 ? -4.274 8.890 -9.728 1.00 21.29 45 THR C CA 1
ATOM 3149 C C . THR B 1 44 ? -4.313 9.202 -11.228 1.00 21.70 45 THR C C 1
ATOM 3150 O O . THR B 1 44 ? -5.304 9.785 -11.677 1.00 29.19 45 THR C O 1
ATOM 3154 N N . LYS B 1 45 ? -3.208 8.921 -11.953 1.00 15.47 46 LYS C N 1
ATOM 3155 C CA . LYS B 1 45 ? -3.127 9.018 -13.426 1.00 14.11 46 LYS C CA 1
ATOM 3156 C C . LYS B 1 45 ? -2.946 7.642 -14.066 1.00 13.04 46 LYS C C 1
ATOM 3157 O O . LYS B 1 45 ? -3.458 7.402 -15.146 1.00 12.07 46 LYS C O 1
ATOM 3163 N N . ARG B 1 46 ? -2.189 6.756 -13.427 1.00 12.32 47 ARG C N 1
ATOM 3164 C CA . ARG B 1 46 ? -1.990 5.393 -13.962 1.00 12.71 47 ARG C CA 1
ATOM 3165 C C . ARG B 1 46 ? -3.302 4.635 -14.098 1.00 11.75 47 ARG C C 1
ATOM 3166 O O . ARG B 1 46 ? -3.503 3.931 -15.086 1.00 11.97 47 ARG C O 1
ATOM 3174 N N . ARG B 1 47 ? -4.185 4.753 -13.108 1.00 11.77 48 ARG C N 1
ATOM 3175 C CA . ARG B 1 47 ? -5.459 4.012 -13.178 1.00 10.85 48 ARG C CA 1
ATOM 3176 C C . ARG B 1 47 ? -6.344 4.514 -14.327 1.00 10.96 48 ARG C C 1
ATOM 3177 O O . ARG B 1 47 ? -7.106 3.753 -14.903 1.00 8.88 48 ARG C O 1
ATOM 3185 N N . LEU B 1 48 ? -6.182 5.780 -14.728 1.00 9.70 49 LEU C N 1
ATOM 3186 C CA . LEU B 1 48 ? -6.878 6.256 -15.918 1.00 10.31 49 LEU C CA 1
ATOM 3187 C C . LEU B 1 48 ? -6.376 5.547 -17.168 1.00 10.10 49 LEU C C 1
ATOM 3188 O O . LEU B 1 48 ? -7.160 5.044 -17.959 1.00 9.82 49 LEU C O 1
ATOM 3193 N N . LYS B 1 49 ? -5.056 5.523 -17.338 1.00 10.49 50 LYS C N 1
ATOM 3194 C CA . LYS B 1 49 ? -4.450 4.854 -18.464 1.00 11.11 50 LYS C CA 1
ATOM 3195 C C . LYS B 1 49 ? -4.837 3.369 -18.507 1.00 10.94 50 LYS C C 1
ATOM 3196 O O . LYS B 1 49 ? -5.138 2.833 -19.574 1.00 11.52 50 LYS C O 1
ATOM 3202 N N . SER B 1 50 ? -4.804 2.711 -17.352 1.00 10.64 51 SER C N 1
ATOM 3203 C CA . SER B 1 50 ? -5.181 1.286 -17.267 1.00 11.31 51 SER C CA 1
ATOM 3204 C C . SER B 1 50 ? -6.628 1.045 -17.720 1.00 11.44 51 SER C C 1
ATOM 3205 O O . SER B 1 50 ? -6.916 0.088 -18.421 1.00 11.49 51 SER C O 1
ATOM 3208 N N . LEU B 1 51 ? -7.527 1.928 -17.302 1.00 10.91 52 LEU C N 1
ATOM 3209 C CA . LEU B 1 51 ? -8.920 1.780 -17.644 1.00 11.40 52 LEU C CA 1
ATOM 3210 C C . LEU B 1 51 ? -9.125 2.070 -19.131 1.00 10.98 52 LEU C C 1
ATOM 3211 O O . LEU B 1 51 ? -9.899 1.411 -19.760 1.00 10.84 52 LEU C O 1
ATOM 3216 N N . LEU B 1 52 ? -8.433 3.073 -19.662 1.00 10.77 53 LEU C N 1
ATOM 3217 C CA . LEU B 1 52 ? -8.462 3.329 -21.096 1.00 11.38 53 LEU C CA 1
ATOM 3218 C C . LEU B 1 52 ? -8.023 2.097 -21.866 1.00 12.43 53 LEU C C 1
ATOM 3219 O O . LEU B 1 52 ? -8.619 1.785 -22.895 1.00 13.00 53 LEU C O 1
ATOM 3224 N N . ASP B 1 53 ? -6.978 1.412 -21.373 1.00 11.79 54 ASP C N 1
ATOM 3225 C CA . ASP B 1 53 ? -6.486 0.198 -22.005 1.00 12.62 54 ASP C CA 1
ATOM 3226 C C . ASP B 1 53 ? -7.536 -0.916 -21.948 1.00 12.78 54 ASP C C 1
ATOM 3227 O O . ASP B 1 53 ? -7.915 -1.463 -22.967 1.00 12.37 54 ASP C O 1
ATOM 3232 N N . VAL B 1 54 ? -8.013 -1.248 -20.759 1.00 12.53 55 VAL C N 1
ATOM 3233 C CA . VAL B 1 54 ? -8.914 -2.423 -20.642 1.00 14.07 55 VAL C CA 1
ATOM 3234 C C . VAL B 1 54 ? -10.270 -2.208 -21.311 1.00 12.83 55 VAL C C 1
ATOM 3235 O O . VAL B 1 54 ? -10.881 -3.156 -21.814 1.00 13.58 55 VAL C O 1
ATOM 3239 N N . SER B 1 55 ? -10.737 -0.967 -21.307 1.00 14.25 56 SER C N 1
ATOM 3240 C CA . SER B 1 55 ? -11.987 -0.617 -21.983 1.00 12.05 56 SER C CA 1
ATOM 3241 C C . SER B 1 55 ? -11.892 -0.684 -23.513 1.00 14.47 56 SER C C 1
ATOM 3242 O O . SER B 1 55 ? -12.919 -0.677 -24.208 1.00 16.73 56 SER C O 1
ATOM 3245 N N . GLY B 1 56 ? -10.677 -0.729 -24.037 1.00 14.37 57 GLY C N 1
ATOM 3246 C CA . GLY B 1 56 ? -10.468 -0.744 -25.463 1.00 16.02 57 GLY C CA 1
ATOM 3247 C C . GLY B 1 56 ? -10.358 0.653 -26.055 1.00 15.02 57 GLY C C 1
ATOM 3248 O O . GLY B 1 56 ? -10.107 0.778 -27.249 1.00 15.90 57 GLY C O 1
ATOM 3249 N N . LEU B 1 57 ? -10.516 1.702 -25.241 1.00 14.65 58 LEU C N 1
ATOM 3250 C CA . LEU B 1 57 ? -10.348 3.084 -25.747 1.00 16.34 58 LEU C CA 1
ATOM 3251 C C . LEU B 1 57 ? -8.994 3.422 -26.314 1.00 14.39 58 LEU C C 1
ATOM 3252 O O . LEU B 1 57 ? -8.920 4.009 -27.381 1.00 13.83 58 LEU C O 1
ATOM 3257 N N . THR B 1 58 ? -7.922 3.022 -25.648 1.00 14.26 59 THR C N 1
ATOM 3258 C CA . THR B 1 58 ? -6.566 3.334 -26.122 1.00 15.45 59 THR C CA 1
ATOM 3259 C C . THR B 1 58 ? -6.346 2.881 -27.553 1.00 15.81 59 THR C C 1
ATOM 3260 O O . THR B 1 58 ? -5.750 3.611 -28.347 1.00 14.88 59 THR C O 1
ATOM 3264 N N . ALA B 1 59 ? -6.856 1.697 -27.886 1.00 14.40 60 ALA C N 1
ATOM 3265 C CA . ALA B 1 59 ? -6.744 1.153 -29.258 1.00 16.53 60 ALA C CA 1
ATOM 3266 C C . ALA B 1 59 ? -7.409 2.009 -30.340 1.00 17.02 60 ALA C C 1
ATOM 3267 O O . ALA B 1 59 ? -7.064 1.891 -31.507 1.00 16.25 60 ALA C O 1
ATOM 3269 N N . ARG B 1 60 ? -8.389 2.822 -29.956 1.00 16.37 61 ARG C N 1
ATOM 3270 C CA . ARG B 1 60 ? -9.142 3.673 -30.891 1.00 16.99 61 ARG C CA 1
ATOM 3271 C C . ARG B 1 60 ? -8.587 5.108 -30.952 1.00 15.72 61 ARG C C 1
ATOM 3272 O O . ARG B 1 60 ? -9.101 5.942 -31.679 1.00 15.90 61 ARG C O 1
ATOM 3280 N N . LEU B 1 61 ? -7.571 5.397 -30.156 1.00 13.77 62 LEU C N 1
ATOM 3281 C CA . LEU B 1 61 ? -6.943 6.713 -30.140 1.00 13.68 62 LEU C CA 1
ATOM 3282 C C . LEU B 1 61 ? -5.648 6.674 -30.934 1.00 14.69 62 LEU C C 1
ATOM 3283 O O . LEU B 1 61 ? -5.123 5.592 -31.224 1.00 17.45 62 LEU C O 1
ATOM 3288 N N . GLN B 1 62 ? -5.127 7.853 -31.261 1.00 14.56 63 GLN C N 1
ATOM 3289 C CA . GLN B 1 62 ? -3.799 7.977 -31.844 1.00 15.68 63 GLN C CA 1
ATOM 3290 C C . GLN B 1 62 ? -2.846 8.153 -30.672 1.00 14.11 63 GLN C C 1
ATOM 3291 O O . GLN B 1 62 ? -2.742 9.254 -30.173 1.00 15.34 63 GLN C O 1
ATOM 3297 N N . LEU B 1 63 ? -2.191 7.079 -30.233 1.00 14.07 64 LEU C N 1
ATOM 3298 C CA . LEU B 1 63 ? -1.322 7.112 -29.049 1.00 14.70 64 LEU C CA 1
ATOM 3299 C C . LEU B 1 63 ? 0.050 7.638 -29.439 1.00 15.23 64 LEU C C 1
ATOM 3300 O O . LEU B 1 63 ? 0.665 7.138 -30.390 1.00 16.61 64 LEU C O 1
ATOM 3305 N N . ARG B 1 64 ? 0.461 8.719 -28.797 1.00 12.66 65 ARG C N 1
ATOM 3306 C CA . ARG B 1 64 ? 1.673 9.480 -29.163 1.00 16.00 65 ARG C CA 1
ATOM 3307 C C . ARG B 1 64 ? 2.431 9.877 -27.918 1.00 14.08 65 ARG C C 1
ATOM 3308 O O . ARG B 1 64 ? 1.845 10.069 -26.892 1.00 14.24 65 ARG C O 1
ATOM 3316 N N . SER B 1 65 ? 3.738 9.960 -28.036 1.00 16.97 66 SER C N 1
ATOM 3317 C CA . SER B 1 65 ? 4.553 10.638 -27.068 1.00 18.01 66 SER C CA 1
ATOM 3318 C C . SER B 1 65 ? 5.161 11.855 -27.755 1.00 15.95 66 SER C C 1
ATOM 3319 O O . SER B 1 65 ? 4.744 12.239 -28.835 1.00 18.07 66 SER C O 1
ATOM 3322 N N . ALA B 1 66 ? 6.129 12.477 -27.090 1.00 13.93 67 ALA C N 1
ATOM 3323 C CA . ALA B 1 66 ? 6.782 13.652 -27.623 1.00 14.48 67 ALA C CA 1
ATOM 3324 C C . ALA B 1 66 ? 8.113 13.852 -26.952 1.00 13.97 67 ALA C C 1
ATOM 3325 O O . ALA B 1 66 ? 8.345 13.343 -25.855 1.00 13.75 67 ALA C O 1
ATOM 3327 N N . PRO B 1 67 ? 8.984 14.618 -27.597 1.00 14.56 68 PRO C N 1
ATOM 3328 C CA . PRO B 1 67 ? 10.199 14.974 -26.874 1.00 15.04 68 PRO C CA 1
ATOM 3329 C C . PRO B 1 67 ? 9.928 15.922 -25.701 1.00 12.87 68 PRO C C 1
ATOM 3330 O O . PRO B 1 67 ? 8.925 16.622 -25.690 1.00 12.91 68 PRO C O 1
ATOM 3334 N N . PRO B 1 68 ? 10.838 15.971 -24.738 1.00 14.63 69 PRO C N 1
ATOM 3335 C CA . PRO B 1 68 ? 10.643 16.910 -23.635 1.00 14.07 69 PRO C CA 1
ATOM 3336 C C . PRO B 1 68 ? 10.721 18.348 -24.138 1.00 13.08 69 PRO C C 1
ATOM 3337 O O . PRO B 1 68 ? 11.327 18.626 -25.182 1.00 14.47 69 PRO C O 1
ATOM 3341 N N . ALA B 1 69 ? 10.149 19.247 -23.366 1.00 12.87 70 ALA C N 1
ATOM 3342 C CA . ALA B 1 69 ? 10.287 20.678 -23.641 1.00 12.16 70 ALA C CA 1
ATOM 3343 C C . ALA B 1 69 ? 11.774 21.060 -23.665 1.00 13.42 70 ALA C C 1
ATOM 3344 O O . ALA B 1 69 ? 12.528 20.701 -22.774 1.00 13.74 70 ALA C O 1
ATOM 3346 N N . SER B 1 70 ? 12.175 21.803 -24.692 1.00 15.39 71 SER C N 1
ATOM 3347 C CA . SER B 1 70 ? 13.519 22.356 -24.770 1.00 15.56 71 SER C CA 1
ATOM 3348 C C . SER B 1 70 ? 13.691 23.512 -23.778 1.00 16.32 71 SER C C 1
ATOM 3349 O O . SER B 1 70 ? 12.708 24.127 -23.347 1.00 12.88 71 SER C O 1
ATOM 3352 N N . ASP B 1 71 ? 14.940 23.855 -23.472 1.00 16.88 72 ASP C N 1
ATOM 3353 C CA . ASP B 1 71 ? 15.206 25.084 -22.724 1.00 18.15 72 ASP C CA 1
ATOM 3354 C C . ASP B 1 71 ? 14.593 26.297 -23.424 1.00 16.97 72 ASP C C 1
ATOM 3355 O O . ASP B 1 71 ? 14.002 27.128 -22.769 1.00 16.65 72 ASP C O 1
ATOM 3360 N N . GLU B 1 72 ? 14.697 26.381 -24.747 1.00 16.59 73 GLU C N 1
ATOM 3361 C CA . GLU B 1 72 ? 14.090 27.496 -25.460 1.00 19.02 73 GLU C CA 1
ATOM 3362 C C . GLU B 1 72 ? 12.599 27.618 -25.128 1.00 16.53 73 GLU C C 1
ATOM 3363 O O . GLU B 1 72 ? 12.100 28.715 -24.859 1.00 15.87 73 GLU C O 1
ATOM 3369 N N . ASP B 1 73 ? 11.874 26.499 -25.179 1.00 15.09 74 ASP C N 1
ATOM 3370 C CA . ASP B 1 73 ? 10.430 26.522 -24.918 1.00 15.78 74 ASP C CA 1
ATOM 3371 C C . ASP B 1 73 ? 10.136 26.931 -23.487 1.00 13.03 74 ASP C C 1
ATOM 3372 O O . ASP B 1 73 ? 9.257 27.741 -23.245 1.00 13.43 74 ASP C O 1
ATOM 3377 N N . LEU B 1 74 ? 10.900 26.385 -22.552 1.00 10.95 75 LEU C N 1
ATOM 3378 C CA . LEU B 1 74 ? 10.657 26.665 -21.139 1.00 12.06 75 LEU C CA 1
ATOM 3379 C C . LEU B 1 74 ? 10.994 28.117 -20.802 1.00 11.81 75 LEU C C 1
ATOM 3380 O O . LEU B 1 74 ? 10.271 28.764 -20.055 1.00 10.56 75 LEU C O 1
ATOM 3385 N N . LEU B 1 75 ? 12.065 28.631 -21.399 1.00 12.37 76 LEU C N 1
ATOM 3386 C CA . LEU B 1 75 ? 12.528 30.017 -21.138 1.00 13.93 76 LEU C CA 1
ATOM 3387 C C . LEU B 1 75 ? 11.598 31.105 -21.686 1.00 14.02 76 LEU C C 1
ATOM 3388 O O . LEU B 1 75 ? 11.727 32.263 -21.298 1.00 14.65 76 LEU C O 1
ATOM 3393 N N . ARG B 1 76 ? 10.663 30.761 -22.570 1.00 14.76 77 ARG C N 1
ATOM 3394 C CA . ARG B 1 76 ? 9.604 31.721 -22.935 1.00 16.78 77 ARG C CA 1
ATOM 3395 C C . ARG B 1 76 ? 8.800 32.150 -21.709 1.00 16.29 77 ARG C C 1
ATOM 3396 O O . ARG B 1 76 ? 8.238 33.256 -21.688 1.00 16.81 77 ARG C O 1
ATOM 3404 N N . VAL B 1 77 ? 8.698 31.262 -20.723 1.00 14.78 78 VAL C N 1
ATOM 3405 C CA . VAL B 1 77 ? 7.955 31.519 -19.509 1.00 15.01 78 VAL C CA 1
ATOM 3406 C C . VAL B 1 77 ? 8.847 31.647 -18.259 1.00 14.71 78 VAL C C 1
ATOM 3407 O O . VAL B 1 77 ? 8.655 32.561 -17.496 1.00 16.16 78 VAL C O 1
ATOM 3411 N N . HIS B 1 78 ? 9.795 30.722 -18.072 1.00 11.39 79 HIS C N 1
ATOM 3412 C CA . HIS B 1 78 ? 10.553 30.589 -16.850 1.00 12.00 79 HIS C CA 1
ATOM 3413 C C . HIS B 1 78 ? 11.975 31.110 -17.018 1.00 13.33 79 HIS C C 1
ATOM 3414 O O . HIS B 1 78 ? 12.557 30.932 -18.091 1.00 15.38 79 HIS C O 1
ATOM 3421 N N . PRO B 1 79 ? 12.533 31.745 -15.973 1.00 13.12 80 PRO C N 1
ATOM 3422 C CA . PRO B 1 79 ? 13.947 32.173 -16.045 1.00 14.67 80 PRO C CA 1
ATOM 3423 C C . PRO B 1 79 ? 14.963 31.020 -15.949 1.00 14.72 80 PRO C C 1
ATOM 3424 O O . PRO B 1 79 ? 14.692 29.996 -15.336 1.00 14.26 80 PRO C O 1
ATOM 3428 N N . ALA B 1 80 ? 16.146 31.231 -16.537 1.00 16.47 81 ALA C N 1
ATOM 3429 C CA . ALA B 1 80 ? 17.218 30.265 -16.479 1.00 16.19 81 ALA C CA 1
ATOM 3430 C C . ALA B 1 80 ? 17.553 29.889 -15.053 1.00 17.18 81 ALA C C 1
ATOM 3431 O O . ALA B 1 80 ? 17.823 28.715 -14.786 1.00 19.43 81 ALA C O 1
ATOM 3433 N N . HIS B 1 81 ? 17.533 30.857 -14.125 1.00 17.52 82 HIS C N 1
ATOM 3434 C CA . HIS B 1 81 ? 17.847 30.543 -12.722 1.00 18.28 82 HIS C CA 1
ATOM 3435 C C . HIS B 1 81 ? 16.816 29.638 -12.062 1.00 16.73 82 HIS C C 1
ATOM 3436 O O . HIS B 1 81 ? 17.166 28.864 -11.177 1.00 20.22 82 HIS C O 1
ATOM 3443 N N . TYR B 1 82 ? 15.570 29.687 -12.534 1.00 15.94 83 TYR C N 1
ATOM 3444 C CA . TYR B 1 82 ? 14.539 28.772 -12.073 1.00 14.96 83 TYR C CA 1
ATOM 3445 C C . TYR B 1 82 ? 14.832 27.338 -12.537 1.00 16.00 83 TYR C C 1
ATOM 3446 O O . TYR B 1 82 ? 14.798 26.381 -11.737 1.00 15.45 83 TYR C O 1
ATOM 3455 N N . LEU B 1 83 ? 15.122 27.200 -13.826 1.00 14.95 84 LEU C N 1
ATOM 3456 C CA . LEU B 1 83 ? 15.564 25.914 -14.387 1.00 17.16 84 LEU C CA 1
ATOM 3457 C C . LEU B 1 83 ? 16.756 25.332 -13.632 1.00 17.69 84 LEU C C 1
ATOM 3458 O O . LEU B 1 83 ? 16.747 24.138 -13.294 1.00 18.68 84 LEU C O 1
ATOM 3463 N N . GLU B 1 84 ? 17.747 26.179 -13.348 1.00 17.77 85 GLU C N 1
ATOM 3464 C CA . GLU B 1 84 ? 18.976 25.761 -12.639 1.00 20.72 85 GLU C CA 1
ATOM 3465 C C . GLU B 1 84 ? 18.694 25.270 -11.235 1.00 18.77 85 GLU C C 1
ATOM 3466 O O . GLU B 1 84 ? 19.216 24.245 -10.795 1.00 20.01 85 GLU C O 1
ATOM 3472 N N . ARG B 1 85 ? 17.872 26.032 -10.533 1.00 18.07 86 ARG C N 1
ATOM 3473 C CA . ARG B 1 85 ? 17.512 25.701 -9.157 1.00 20.35 86 ARG C CA 1
ATOM 3474 C C . ARG B 1 85 ? 16.729 24.397 -9.113 1.00 18.46 86 ARG C C 1
ATOM 3475 O O . ARG B 1 85 ? 16.943 23.572 -8.229 1.00 21.02 86 ARG C O 1
ATOM 3483 N N . PHE B 1 86 ? 15.792 24.242 -10.046 1.00 15.76 87 PHE C N 1
ATOM 3484 C CA . PHE B 1 86 ? 14.959 23.047 -10.132 1.00 15.84 87 PHE C CA 1
ATOM 3485 C C . PHE B 1 86 ? 15.833 21.832 -10.415 1.00 16.62 87 PHE C C 1
ATOM 3486 O O . PHE B 1 86 ? 15.781 20.823 -9.701 1.00 18.41 87 PHE C O 1
ATOM 3494 N N . LYS B 1 87 ? 16.665 21.945 -11.426 1.00 16.09 88 LYS C N 1
ATOM 3495 C CA . LYS B 1 87 ? 17.575 20.848 -11.775 1.00 19.37 88 LYS C CA 1
ATOM 3496 C C . LYS B 1 87 ? 18.488 20.437 -10.611 1.00 19.34 88 LYS C C 1
ATOM 3497 O O . LYS B 1 87 ? 18.648 19.236 -10.330 1.00 21.86 88 LYS C O 1
ATOM 3503 N N . ALA B 1 88 ? 19.050 21.426 -9.917 1.00 18.22 89 ALA C N 1
ATOM 3504 C CA . ALA B 1 88 ? 19.953 21.141 -8.805 1.00 19.52 89 ALA C CA 1
ATOM 3505 C C . ALA B 1 88 ? 19.227 20.363 -7.716 1.00 20.11 89 ALA C C 1
ATOM 3506 O O . ALA B 1 88 ? 19.736 19.367 -7.192 1.00 21.60 89 ALA C O 1
ATOM 3508 N N . LEU B 1 89 ? 18.029 20.811 -7.369 1.00 17.79 90 LEU C N 1
ATOM 3509 C CA . LEU B 1 89 ? 17.270 20.159 -6.315 1.00 21.32 90 LEU C CA 1
ATOM 3510 C C . LEU B 1 89 ? 16.883 18.730 -6.746 1.00 21.42 90 LEU C C 1
ATOM 3511 O O . LEU B 1 89 ? 16.972 17.791 -5.947 1.00 21.06 90 LEU C O 1
ATOM 3516 N N . SER B 1 90 ? 16.462 18.591 -8.003 1.00 19.45 91 SER C N 1
ATOM 3517 C CA . SER B 1 90 ? 16.120 17.272 -8.596 1.00 19.58 91 SER C CA 1
ATOM 3518 C C . SER B 1 90 ? 17.335 16.322 -8.621 1.00 21.61 91 SER C C 1
ATOM 3519 O O . SER B 1 90 ? 17.235 15.146 -8.268 1.00 26.29 91 SER C O 1
ATOM 3522 N N . ASP B 1 91 ? 18.493 16.842 -8.980 1.00 19.39 92 ASP C N 1
ATOM 3523 C CA . ASP B 1 91 ? 19.733 16.051 -8.948 1.00 23.90 92 ASP C CA 1
ATOM 3524 C C . ASP B 1 91 ? 20.192 15.645 -7.527 1.00 23.50 92 ASP C C 1
ATOM 3525 O O . ASP B 1 91 ? 20.863 14.642 -7.355 1.00 30.19 92 ASP C O 1
ATOM 3530 N N . ALA B 1 92 ? 19.808 16.426 -6.526 1.00 26.12 93 ALA C N 1
ATOM 3531 C CA . ALA B 1 92 ? 20.131 16.152 -5.114 1.00 29.40 93 ALA C CA 1
ATOM 3532 C C . ALA B 1 92 ? 19.103 15.253 -4.408 1.00 28.75 93 ALA C C 1
ATOM 3533 O O . ALA B 1 92 ? 19.145 15.087 -3.195 1.00 37.24 93 ALA C O 1
ATOM 3535 N N . GLY B 1 93 ? 18.184 14.672 -5.164 1.00 30.34 94 GLY C N 1
ATOM 3536 C CA . GLY B 1 93 ? 17.210 13.734 -4.619 1.00 33.67 94 GLY C CA 1
ATOM 3537 C C . GLY B 1 93 ? 15.869 14.340 -4.257 1.00 30.98 94 GLY C C 1
ATOM 3538 O O . GLY B 1 93 ? 15.026 13.661 -3.664 1.00 30.85 94 GLY C O 1
ATOM 3539 N N . GLY B 1 94 ? 15.674 15.609 -4.608 1.00 25.20 95 GLY C N 1
ATOM 3540 C CA . GLY B 1 94 ? 14.382 16.278 -4.438 1.00 23.28 95 GLY C CA 1
ATOM 3541 C C . GLY B 1 94 ? 14.309 17.133 -3.194 1.00 21.14 95 GLY C C 1
ATOM 3542 O O . GLY B 1 94 ? 15.301 17.347 -2.512 1.00 25.16 95 GLY C O 1
ATOM 3543 N N . GLY B 1 95 ? 13.100 17.597 -2.899 1.00 21.24 96 GLY C N 1
ATOM 3544 C CA . GLY B 1 95 ? 12.856 18.504 -1.796 1.00 21.63 96 GLY C CA 1
ATOM 3545 C C . GLY B 1 95 ? 11.760 19.461 -2.174 1.00 22.61 96 GLY C C 1
ATOM 3546 O O . GLY B 1 95 ? 10.878 19.120 -2.973 1.00 23.08 96 GLY C O 1
ATOM 3547 N N . SER B 1 96 ? 11.796 20.650 -1.582 1.00 23.04 97 SER C N 1
ATOM 3548 C CA . SER B 1 96 ? 10.727 21.602 -1.734 1.00 21.76 97 SER C CA 1
ATOM 3549 C C . SER B 1 96 ? 11.173 22.739 -2.625 1.00 23.02 97 SER C C 1
ATOM 3550 O O . SER B 1 96 ? 12.140 23.429 -2.331 1.00 22.58 97 SER C O 1
ATOM 3553 N N . LEU B 1 97 ? 10.428 22.926 -3.704 1.00 22.46 98 LEU C N 1
ATOM 3554 C CA . LEU B 1 97 ? 10.664 24.016 -4.625 1.00 26.60 98 LEU C CA 1
ATOM 3555 C C . LEU B 1 97 ? 9.811 25.226 -4.228 1.00 27.69 98 LEU C C 1
ATOM 3556 O O . LEU B 1 97 ? 9.992 26.289 -4.775 1.00 34.35 98 LEU C O 1
ATOM 3561 N N . GLY B 1 98 ? 8.901 25.037 -3.269 1.00 31.53 99 GLY C N 1
ATOM 3562 C CA . GLY B 1 98 ? 8.075 26.097 -2.668 1.00 33.37 99 GLY C CA 1
ATOM 3563 C C . GLY B 1 98 ? 7.009 25.489 -1.768 1.00 35.53 99 GLY C C 1
ATOM 3564 O O . GLY B 1 98 ? 6.909 24.269 -1.638 1.00 29.09 99 GLY C O 1
ATOM 3565 N N . GLN B 1 99 ? 6.170 26.321 -1.170 1.00 37.25 100 GLN C N 1
ATOM 3566 C CA . GLN B 1 99 ? 5.074 25.771 -0.385 1.00 36.38 100 GLN C CA 1
ATOM 3567 C C . GLN B 1 99 ? 4.146 24.965 -1.339 1.00 26.78 100 GLN C C 1
ATOM 3568 O O . GLN B 1 99 ? 3.796 25.407 -2.426 1.00 23.11 100 GLN C O 1
ATOM 3574 N N . ASP B 1 100 ? 3.823 23.757 -0.927 1.00 21.94 101 ASP C N 1
ATOM 3575 C CA . ASP B 1 100 ? 3.021 22.829 -1.708 1.00 20.43 101 ASP C CA 1
ATOM 3576 C C . ASP B 1 100 ? 3.587 22.558 -3.090 1.00 19.15 101 ASP C C 1
ATOM 3577 O O . ASP B 1 100 ? 2.838 22.329 -4.036 1.00 19.06 101 ASP C O 1
ATOM 3582 N N . ALA B 1 101 ? 4.912 22.510 -3.181 1.00 17.76 102 ALA C N 1
ATOM 3583 C CA . ALA B 1 101 ? 5.579 22.220 -4.453 1.00 18.51 102 ALA C CA 1
ATOM 3584 C C . ALA B 1 101 ? 6.772 21.288 -4.217 1.00 18.37 102 ALA C C 1
ATOM 3585 O O . ALA B 1 101 ? 7.926 21.649 -4.443 1.00 15.74 102 ALA C O 1
ATOM 3587 N N . PRO B 1 102 ? 6.493 20.063 -3.748 1.00 16.94 103 PRO C N 1
ATOM 3588 C CA . PRO B 1 102 ? 7.564 19.131 -3.504 1.00 18.54 103 PRO C CA 1
ATOM 3589 C C . PRO B 1 102 ? 7.963 18.349 -4.751 1.00 18.34 103 PRO C C 1
ATOM 3590 O O . PRO B 1 102 ? 7.114 17.889 -5.498 1.00 16.21 103 PRO C O 1
ATOM 3594 N N . ILE B 1 103 ? 9.265 18.154 -4.925 1.00 15.03 104 ILE C N 1
ATOM 3595 C CA . ILE B 1 103 ? 9.766 17.337 -6.031 1.00 17.93 104 ILE C CA 1
ATOM 3596 C C . ILE B 1 103 ? 10.580 16.168 -5.506 1.00 19.43 104 ILE C C 1
ATOM 3597 O O . ILE B 1 103 ? 10.983 16.126 -4.340 1.00 22.31 104 ILE C O 1
ATOM 3602 N N . GLY B 1 104 ? 10.807 15.214 -6.394 1.00 20.06 105 GLY C N 1
ATOM 3603 C CA . GLY B 1 104 ? 11.622 14.069 -6.105 1.00 21.60 105 GLY C CA 1
ATOM 3604 C C . GLY B 1 104 ? 12.816 13.933 -7.014 1.00 20.98 105 GLY C C 1
ATOM 3605 O O . GLY B 1 104 ? 13.073 14.775 -7.880 1.00 20.09 105 GLY C O 1
ATOM 3606 N N . PRO B 1 105 ? 13.562 12.840 -6.831 1.00 23.73 106 PRO C N 1
ATOM 3607 C CA . PRO B 1 105 ? 14.713 12.593 -7.683 1.00 25.84 106 PRO C CA 1
ATOM 3608 C C . PRO B 1 105 ? 14.309 12.436 -9.161 1.00 24.89 106 PRO C C 1
ATOM 3609 O O . PRO B 1 105 ? 13.391 11.659 -9.483 1.00 28.03 106 PRO C O 1
ATOM 3613 N N . GLY B 1 106 ? 14.957 13.208 -10.038 1.00 19.70 107 GLY C N 1
ATOM 3614 C CA . GLY B 1 106 ? 14.654 13.180 -11.478 1.00 20.64 107 GLY C CA 1
ATOM 3615 C C . GLY B 1 106 ? 13.393 13.914 -11.907 1.00 18.75 107 GLY C C 1
ATOM 3616 O O . GLY B 1 106 ? 13.008 13.847 -13.070 1.00 19.09 107 GLY C O 1
ATOM 3617 N N . SER B 1 107 ? 12.728 14.597 -10.974 1.00 16.59 108 SER C N 1
ATOM 3618 C CA . SER B 1 107 ? 11.501 15.336 -11.306 1.00 15.46 108 SER C CA 1
ATOM 3619 C C . SER B 1 107 ? 11.724 16.420 -12.357 1.00 16.25 108 SER C C 1
ATOM 3620 O O . SER B 1 107 ? 10.809 16.750 -13.074 1.00 15.97 108 SER C O 1
ATOM 3623 N N . TYR B 1 108 ? 12.932 16.974 -12.456 1.00 14.88 109 TYR C N 1
ATOM 3624 C CA . TYR B 1 108 ? 13.214 18.001 -13.471 1.00 14.93 109 TYR C CA 1
ATOM 3625 C C . TYR B 1 108 ? 13.000 17.464 -14.894 1.00 16.75 109 TYR C C 1
ATOM 3626 O O . TYR B 1 108 ? 12.241 18.043 -15.665 1.00 14.09 109 TYR C O 1
ATOM 3635 N N . GLU B 1 109 ? 13.603 16.321 -15.202 1.00 14.03 110 GLU C N 1
ATOM 3636 C CA . GLU B 1 109 ? 13.465 15.703 -16.520 1.00 14.83 110 GLU C CA 1
ATOM 3637 C C . GLU B 1 109 ? 12.016 15.310 -16.788 1.00 12.75 110 GLU C C 1
ATOM 3638 O O . GLU B 1 109 ? 11.522 15.469 -17.890 1.00 14.19 110 GLU C O 1
ATOM 3644 N N . ILE B 1 110 ? 11.332 14.847 -15.748 1.00 11.40 111 ILE C N 1
ATOM 3645 C CA . ILE B 1 110 ? 9.967 14.388 -15.926 1.00 11.72 111 ILE C CA 1
ATOM 3646 C C . ILE B 1 110 ? 9.022 15.568 -16.140 1.00 11.69 111 ILE C C 1
ATOM 3647 O O . ILE B 1 110 ? 8.134 15.499 -16.991 1.00 11.20 111 ILE C O 1
ATOM 3652 N N . ALA B 1 111 ? 9.236 16.655 -15.407 1.00 11.57 112 ALA C N 1
ATOM 3653 C CA . ALA B 1 111 ? 8.455 17.876 -15.621 1.00 11.32 112 ALA C CA 1
ATOM 3654 C C . ALA B 1 111 ? 8.688 18.454 -17.020 1.00 10.83 112 ALA C C 1
ATOM 3655 O O . ALA B 1 111 ? 7.756 18.962 -17.624 1.00 10.76 112 ALA C O 1
ATOM 3657 N N . ARG B 1 112 ? 9.907 18.345 -17.554 1.00 11.17 113 ARG C N 1
ATOM 3658 C CA . ARG B 1 112 ? 10.171 18.787 -18.921 1.00 12.64 113 ARG C CA 1
ATOM 3659 C C . ARG B 1 112 ? 9.372 17.959 -19.909 1.00 12.32 113 ARG C C 1
ATOM 3660 O O . ARG B 1 112 ? 8.872 18.479 -20.908 1.00 13.26 113 ARG C O 1
ATOM 3668 N N . LEU B 1 113 ? 9.233 16.663 -19.631 1.00 11.79 114 LEU C N 1
ATOM 3669 C CA . LEU B 1 113 ? 8.481 15.794 -20.511 1.00 12.65 114 LEU C CA 1
ATOM 3670 C C . LEU B 1 113 ? 6.972 16.107 -20.452 1.00 11.68 114 LEU C C 1
ATOM 3671 O O . LEU B 1 113 ? 6.308 16.151 -21.485 1.00 13.56 114 LEU C O 1
ATOM 3676 N N . SER B 1 114 ? 6.465 16.347 -19.249 1.00 10.08 115 SER C N 1
ATOM 3677 C CA . SER B 1 114 ? 5.073 16.768 -19.069 1.00 10.27 115 SER C CA 1
ATOM 3678 C C . SER B 1 114 ? 4.725 18.009 -19.892 1.00 10.67 115 SER C C 1
ATOM 3679 O O . SER B 1 114 ? 3.709 18.045 -20.586 1.00 9.80 115 SER C O 1
ATOM 3682 N N . ALA B 1 115 ? 5.592 19.013 -19.816 1.00 10.55 116 ALA C N 1
ATOM 3683 C CA . ALA B 1 115 ? 5.455 20.221 -20.626 1.00 11.30 116 ALA C CA 1
ATOM 3684 C C . ALA B 1 115 ? 5.564 19.897 -22.112 1.00 9.99 116 ALA C C 1
ATOM 3685 O O . ALA B 1 115 ? 4.824 20.412 -22.906 1.00 10.16 116 ALA C O 1
ATOM 3687 N N . GLY B 1 116 ? 6.495 19.027 -22.472 1.00 8.69 117 GLY C N 1
ATOM 3688 C CA . GLY B 1 116 ? 6.633 18.595 -23.864 1.00 10.08 117 GLY C CA 1
ATOM 3689 C C . GLY B 1 116 ? 5.384 17.950 -24.462 1.00 9.70 117 GLY C C 1
ATOM 3690 O O . GLY B 1 116 ? 5.069 18.147 -25.649 1.00 11.13 117 GLY C O 1
ATOM 3691 N N . LEU B 1 117 ? 4.702 17.137 -23.668 1.00 10.17 118 LEU C N 1
ATOM 3692 C CA . LEU B 1 117 ? 3.454 16.509 -24.137 1.00 10.28 118 LEU C CA 1
ATOM 3693 C C . LEU B 1 117 ? 2.411 17.564 -24.449 1.00 9.82 118 LEU C C 1
ATOM 3694 O O . LEU B 1 117 ? 1.724 17.455 -25.440 1.00 9.45 118 LEU C O 1
ATOM 3699 N N . ALA B 1 118 ? 2.320 18.592 -23.603 1.00 9.71 119 ALA C N 1
ATOM 3700 C CA . ALA B 1 118 ? 1.365 19.687 -23.836 1.00 10.31 119 ALA C CA 1
ATOM 3701 C C . ALA B 1 118 ? 1.744 20.481 -25.076 1.00 10.07 119 ALA C C 1
ATOM 3702 O O . ALA B 1 118 ? 0.875 20.799 -25.894 1.00 10.10 119 ALA C O 1
ATOM 3704 N N . ILE B 1 119 ? 3.032 20.787 -25.236 1.00 9.84 120 ILE C N 1
ATOM 3705 C CA . ILE B 1 119 ? 3.490 21.507 -26.432 1.00 10.57 120 ILE C CA 1
ATOM 3706 C C . ILE B 1 119 ? 3.067 20.708 -27.681 1.00 11.22 120 ILE C C 1
ATOM 3707 O O . ILE B 1 119 ? 2.539 21.274 -28.668 1.00 11.15 120 ILE C O 1
ATOM 3712 N N . ALA B 1 120 ? 3.369 19.407 -27.656 1.00 11.30 121 ALA C N 1
ATOM 3713 C CA . ALA B 1 120 ? 3.146 18.526 -28.808 1.00 11.69 121 ALA C CA 1
ATOM 3714 C C . ALA B 1 120 ? 1.671 18.367 -29.129 1.00 11.10 121 ALA C C 1
ATOM 3715 O O . ALA B 1 120 ? 1.313 18.212 -30.291 1.00 11.60 121 ALA C O 1
ATOM 3717 N N . ALA B 1 121 ? 0.834 18.345 -28.097 1.00 10.29 122 ALA C N 1
ATOM 3718 C CA . ALA B 1 121 ? -0.597 18.175 -28.252 1.00 11.41 122 ALA C CA 1
ATOM 3719 C C . ALA B 1 121 ? -1.189 19.387 -28.954 1.00 12.45 122 ALA C C 1
ATOM 3720 O O . ALA B 1 121 ? -1.958 19.242 -29.895 1.00 12.40 122 ALA C O 1
ATOM 3722 N N . LEU B 1 122 ? -0.808 20.585 -28.517 1.00 12.53 123 LEU C N 1
ATOM 3723 C CA . LEU B 1 122 ? -1.211 21.808 -29.250 1.00 12.82 123 LEU C CA 1
ATOM 3724 C C . LEU B 1 122 ? -0.693 21.834 -30.691 1.00 12.55 123 LEU C C 1
ATOM 3725 O O . LEU B 1 122 ? -1.448 22.126 -31.610 1.00 12.89 123 LEU C O 1
ATOM 3730 N N . ASP B 1 123 ? 0.574 21.482 -30.887 1.00 11.67 124 ASP C N 1
ATOM 3731 C CA . ASP B 1 123 ? 1.172 21.413 -32.218 1.00 15.16 124 ASP C CA 1
ATOM 3732 C C . ASP B 1 123 ? 0.383 20.490 -33.154 1.00 15.21 124 ASP C C 1
ATOM 3733 O O . ASP B 1 123 ? 0.076 20.857 -34.306 1.00 15.19 124 ASP C O 1
ATOM 3738 N N . ALA B 1 124 ? 0.049 19.293 -32.656 1.00 14.63 125 ALA C N 1
ATOM 3739 C CA . ALA B 1 124 ? -0.599 18.257 -33.475 1.00 14.34 125 ALA C CA 1
ATOM 3740 C C . ALA B 1 124 ? -1.943 18.711 -33.971 1.00 12.65 125 ALA C C 1
ATOM 3741 O O . ALA B 1 124 ? -2.309 18.473 -35.111 1.00 13.70 125 ALA C O 1
ATOM 3743 N N . VAL B 1 125 ? -2.701 19.330 -33.075 1.00 11.67 126 VAL C N 1
ATOM 3744 C CA . VAL B 1 125 ? -4.024 19.821 -33.398 1.00 12.80 126 VAL C CA 1
ATOM 3745 C C . VAL B 1 125 ? -3.938 21.018 -34.330 1.00 13.95 126 VAL C C 1
ATOM 3746 O O . VAL B 1 125 ? -4.669 21.073 -35.304 1.00 14.91 126 VAL C O 1
ATOM 3750 N N . LEU B 1 126 ? -3.048 21.967 -34.068 1.00 12.84 127 LEU C N 1
ATOM 3751 C CA . LEU B 1 126 ? -2.880 23.111 -35.009 1.00 14.55 127 LEU C CA 1
ATOM 3752 C C . LEU B 1 126 ? -2.360 22.667 -36.374 1.00 15.62 127 LEU C C 1
ATOM 3753 O O . LEU B 1 126 ? -2.652 23.311 -37.374 1.00 19.07 127 LEU C O 1
ATOM 3758 N N . ALA B 1 127 ? -1.572 21.597 -36.410 1.00 16.43 128 ALA C N 1
ATOM 3759 C CA . ALA B 1 127 ? -1.057 21.031 -37.666 1.00 14.90 128 ALA C CA 1
ATOM 3760 C C . ALA B 1 127 ? -2.058 20.179 -38.415 1.00 18.24 128 ALA C C 1
ATOM 3761 O O . ALA B 1 127 ? -1.800 19.796 -39.558 1.00 21.11 128 ALA C O 1
ATOM 3763 N N . GLY B 1 128 ? -3.191 19.865 -37.799 1.00 19.18 129 GLY C N 1
ATOM 3764 C CA . GLY B 1 128 ? -4.213 19.064 -38.450 1.00 21.00 129 GLY C CA 1
ATOM 3765 C C . GLY B 1 128 ? -3.915 17.577 -38.438 1.00 19.91 129 GLY C C 1
ATOM 3766 O O . GLY B 1 128 ? -4.495 16.833 -39.216 1.00 21.32 129 GLY C O 1
ATOM 3767 N N . GLU B 1 129 ? -3.014 17.152 -37.553 1.00 18.58 130 GLU C N 1
ATOM 3768 C CA . GLU B 1 129 ? -2.685 15.741 -37.387 1.00 18.50 130 GLU C CA 1
ATOM 3769 C C . GLU B 1 129 ? -3.775 14.954 -36.653 1.00 17.12 130 GLU C C 1
ATOM 3770 O O . GLU B 1 129 ? -3.866 13.726 -36.804 1.00 20.96 130 GLU C O 1
ATOM 3776 N N . ALA B 1 130 ? -4.570 15.650 -35.844 1.00 14.68 131 ALA C N 1
ATOM 3777 C CA . ALA B 1 130 ? -5.707 15.090 -35.142 1.00 16.11 131 ALA C CA 1
ATOM 3778 C C . ALA B 1 130 ? -6.750 16.174 -35.072 1.00 15.85 131 ALA C C 1
ATOM 3779 O O . ALA B 1 130 ? -6.430 17.358 -35.171 1.00 17.88 131 ALA C O 1
ATOM 3781 N N . ASP B 1 131 ? -7.998 15.786 -34.862 1.00 15.83 132 ASP C N 1
ATOM 3782 C CA . ASP B 1 131 ? -9.073 16.766 -34.671 1.00 16.25 132 ASP C CA 1
ATOM 3783 C C . ASP B 1 131 ? -8.970 17.401 -33.269 1.00 13.27 132 ASP C C 1
ATOM 3784 O O . ASP B 1 131 ? -9.238 18.586 -33.075 1.00 13.22 132 ASP C O 1
ATOM 3789 N N . ASN B 1 132 ? -8.612 16.580 -32.305 1.00 11.57 133 ASN C N 1
ATOM 3790 C CA . ASN B 1 132 ? -8.451 17.031 -30.939 1.00 10.82 133 ASN C CA 1
ATOM 3791 C C . ASN B 1 132 ? -7.483 16.128 -30.217 1.00 10.69 133 ASN C C 1
ATOM 3792 O O . ASN B 1 132 ? -6.996 15.150 -30.811 1.00 11.43 133 ASN C O 1
ATOM 3797 N N . ALA B 1 133 ? -7.139 16.473 -28.975 1.00 9.84 134 ALA C N 1
ATOM 3798 C CA . ALA B 1 133 ? -6.099 15.749 -28.282 1.00 9.73 134 ALA C CA 1
ATOM 3799 C C . ALA B 1 133 ? -6.313 15.801 -26.780 1.00 9.51 134 ALA C C 1
ATOM 3800 O O . ALA B 1 133 ? -6.893 16.753 -26.256 1.00 10.53 134 ALA C O 1
ATOM 3802 N N . TYR B 1 134 ? -5.811 14.777 -26.129 1.00 9.65 135 TYR C N 1
ATOM 3803 C CA . TYR B 1 134 ? -5.720 14.734 -24.672 1.00 9.21 135 TYR C CA 1
ATOM 3804 C C . TYR B 1 134 ? -4.271 14.506 -24.298 1.00 10.62 135 TYR C C 1
ATOM 3805 O O . TYR B 1 134 ? -3.660 13.584 -24.816 1.00 11.67 135 TYR C O 1
ATOM 3814 N N . SER B 1 135 ? -3.747 15.316 -23.387 1.00 9.89 136 SER C N 1
ATOM 3815 C CA . SER B 1 135 ? -2.361 15.212 -22.956 1.00 10.35 136 SER C CA 1
ATOM 3816 C C . SER B 1 135 ? -2.336 14.832 -21.492 1.00 10.02 136 SER C C 1
ATOM 3817 O O . SER B 1 135 ? -2.820 15.598 -20.653 1.00 9.36 136 SER C O 1
ATOM 3820 N N . LEU B 1 136 ? -1.770 13.660 -21.176 1.00 9.56 137 LEU C N 1
ATOM 3821 C CA . LEU B 1 136 ? -1.673 13.251 -19.780 1.00 12.87 137 LEU C CA 1
ATOM 3822 C C . LEU B 1 136 ? -0.387 13.874 -19.187 1.00 14.18 137 LEU C C 1
ATOM 3823 O O . LEU B 1 136 ? 0.582 13.205 -18.930 1.00 17.38 137 LEU C O 1
ATOM 3828 N N . SER B 1 137 ? -0.408 15.195 -19.003 1.00 14.06 138 SER C N 1
ATOM 3829 C CA . SER B 1 137 ? 0.754 15.949 -18.558 1.00 15.37 138 SER C CA 1
ATOM 3830 C C . SER B 1 137 ? 0.811 15.898 -17.016 1.00 16.76 138 SER C C 1
ATOM 3831 O O . SER B 1 137 ? 0.185 16.717 -16.328 1.00 21.03 138 SER C O 1
ATOM 3834 N N . ARG B 1 138 ? 1.587 14.948 -16.497 1.00 14.21 139 ARG C N 1
ATOM 3835 C CA . ARG B 1 138 ? 1.954 14.899 -15.086 1.00 11.85 139 ARG C CA 1
ATOM 3836 C C . ARG B 1 138 ? 3.481 15.081 -14.948 1.00 12.14 139 ARG C C 1
ATOM 3837 O O . ARG B 1 138 ? 4.217 14.393 -15.642 1.00 11.42 139 ARG C O 1
ATOM 3845 N N . PRO B 1 139 ? 3.984 15.963 -14.080 1.00 11.50 140 PRO C N 1
ATOM 3846 C CA . PRO B 1 139 ? 3.229 16.767 -13.150 1.00 11.58 140 PRO C CA 1
ATOM 3847 C C . PRO B 1 139 ? 2.419 17.897 -13.795 1.00 10.41 140 PRO C C 1
ATOM 3848 O O . PRO B 1 139 ? 2.706 18.323 -14.930 1.00 10.69 140 PRO C O 1
ATOM 3852 N N . PRO B 1 140 ? 1.391 18.361 -13.084 1.00 10.06 141 PRO C N 1
ATOM 3853 C CA . PRO B 1 140 ? 0.477 19.381 -13.649 1.00 10.82 141 PRO C CA 1
ATOM 3854 C C . PRO B 1 140 ? 1.111 20.765 -13.713 1.00 11.59 141 PRO C C 1
ATOM 3855 O O . PRO B 1 140 ? 2.247 20.981 -13.224 1.00 9.99 141 PRO C O 1
ATOM 3859 N N . GLY B 1 141 ? 0.372 21.710 -14.286 1.00 11.74 142 GLY C N 1
ATOM 3860 C CA . GLY B 1 141 ? 0.937 23.022 -14.572 1.00 11.55 142 GLY C CA 1
ATOM 3861 C C . GLY B 1 141 ? 0.236 24.294 -14.141 1.00 10.96 142 GLY C C 1
ATOM 3862 O O . GLY B 1 141 ? 0.887 25.333 -14.033 1.00 11.04 142 GLY C O 1
ATOM 3863 N N . HIS B 1 142 ? -1.078 24.250 -13.923 1.00 9.47 143 HIS C N 1
ATOM 3864 C CA . HIS B 1 142 ? -1.872 25.481 -13.972 1.00 10.58 143 HIS C CA 1
ATOM 3865 C C . HIS B 1 142 ? -1.705 26.436 -12.798 1.00 10.43 143 HIS C C 1
ATOM 3866 O O . HIS B 1 142 ? -2.159 27.573 -12.903 1.00 11.05 143 HIS C O 1
ATOM 3873 N N . HIS B 1 143 ? -1.052 26.003 -11.703 1.00 10.73 144 HIS C N 1
ATOM 3874 C CA . HIS B 1 143 ? -0.709 26.903 -10.609 1.00 10.86 144 HIS C CA 1
ATOM 3875 C C . HIS B 1 143 ? 0.695 27.503 -10.736 1.00 10.95 144 HIS C C 1
ATOM 3876 O O . HIS B 1 143 ? 1.041 28.428 -9.998 1.00 11.21 144 HIS C O 1
ATOM 3883 N N . CYS B 1 144 ? 1.519 26.982 -11.628 1.00 10.96 145 CYS C N 1
ATOM 3884 C CA . CYS B 1 144 ? 2.927 27.392 -11.647 1.00 12.01 145 CYS C CA 1
ATOM 3885 C C . CYS B 1 144 ? 3.085 28.805 -12.191 1.00 12.44 145 CYS C C 1
ATOM 3886 O O . CYS B 1 144 ? 2.562 29.126 -13.266 1.00 12.37 145 CYS C O 1
ATOM 3889 N N . LEU B 1 145 ? 3.796 29.631 -11.439 1.00 13.08 146 LEU C N 1
ATOM 3890 C CA . LEU B 1 145 ? 4.148 30.955 -11.889 1.00 12.93 146 LEU C CA 1
ATOM 3891 C C . LEU B 1 145 ? 5.510 30.946 -12.564 1.00 13.14 146 LEU C C 1
ATOM 3892 O O . LEU B 1 145 ? 6.279 30.012 -12.410 1.00 12.90 146 LEU C O 1
ATOM 3897 N N . PRO B 1 146 ? 5.840 32.014 -13.305 1.00 14.55 147 PRO C N 1
ATOM 3898 C CA . PRO B 1 146 ? 7.150 32.013 -13.992 1.00 13.96 147 PRO C CA 1
ATOM 3899 C C . PRO B 1 146 ? 8.358 31.717 -13.124 1.00 14.92 147 PRO C C 1
ATOM 3900 O O . PRO B 1 146 ? 9.210 30.907 -13.519 1.00 15.69 147 PRO C O 1
ATOM 3904 N N . ASP B 1 147 ? 8.406 32.274 -11.920 1.00 14.57 148 ASP C N 1
ATOM 3905 C CA . ASP B 1 147 ? 9.537 32.012 -11.039 1.00 17.23 148 ASP C CA 1
ATOM 3906 C C . ASP B 1 147 ? 9.085 31.465 -9.685 1.00 16.95 148 ASP C C 1
ATOM 3907 O O . ASP B 1 147 ? 9.759 31.642 -8.665 1.00 18.16 148 ASP C O 1
ATOM 3912 N N . GLN B 1 148 ? 7.969 30.733 -9.669 1.00 14.23 149 GLN C N 1
ATOM 3913 C CA . GLN B 1 148 ? 7.493 30.157 -8.412 1.00 15.55 149 GLN C CA 1
ATOM 3914 C C . GLN B 1 148 ? 6.636 28.941 -8.699 1.00 14.60 149 GLN C C 1
ATOM 3915 O O . GLN B 1 148 ? 5.534 29.053 -9.229 1.00 13.93 149 GLN C O 1
ATOM 3921 N N . ALA B 1 149 ? 7.189 27.776 -8.372 1.00 14.56 150 ALA C N 1
ATOM 3922 C CA . ALA B 1 149 ? 6.436 26.559 -8.325 1.00 15.46 150 ALA C CA 1
ATOM 3923 C C . ALA B 1 149 ? 5.349 26.664 -7.251 1.00 16.74 150 ALA C C 1
ATOM 3924 O O . ALA B 1 149 ? 5.563 27.278 -6.210 1.00 15.79 150 ALA C O 1
ATOM 3926 N N . MET B 1 150 ? 4.178 26.074 -7.523 1.00 15.01 151 MET C N 1
ATOM 3927 C CA . MET B 1 150 ? 3.053 26.146 -6.605 1.00 14.70 151 MET C CA 1
ATOM 3928 C C . MET B 1 150 ? 2.075 25.005 -6.852 1.00 12.56 151 MET C C 1
ATOM 3929 O O . MET B 1 150 ? 1.873 24.610 -7.984 1.00 12.54 151 MET C O 1
ATOM 3934 N N . GLY B 1 151 ? 1.411 24.550 -5.813 1.00 12.44 152 GLY C N 1
ATOM 3935 C CA . GLY B 1 151 ? 0.286 23.634 -5.976 1.00 13.40 152 GLY C CA 1
ATOM 3936 C C . GLY B 1 151 ? 0.598 22.397 -6.791 1.00 12.88 152 GLY C C 1
ATOM 3937 O O . GLY B 1 151 ? -0.172 22.000 -7.659 1.00 12.97 152 GLY C O 1
ATOM 3938 N N . PHE B 1 152 ? 1.768 21.818 -6.527 1.00 13.30 153 PHE C N 1
ATOM 3939 C CA . PHE B 1 152 ? 2.217 20.560 -7.179 1.00 13.94 153 PHE C CA 1
ATOM 3940 C C . PHE B 1 152 ? 2.587 20.734 -8.646 1.00 12.71 153 PHE C C 1
ATOM 3941 O O . PHE B 1 152 ? 2.745 19.740 -9.356 1.00 12.08 153 PHE C O 1
ATOM 3949 N N . CYS B 1 153 ? 2.752 21.985 -9.078 1.00 12.24 154 CYS C N 1
ATOM 3950 C CA . CYS B 1 153 ? 3.080 22.335 -10.464 1.00 12.67 154 CYS C CA 1
ATOM 3951 C C . CYS B 1 153 ? 4.452 23.023 -10.509 1.00 12.02 154 CYS C C 1
ATOM 3952 O O . CYS B 1 153 ? 4.728 23.913 -9.700 1.00 12.00 154 CYS C O 1
ATOM 3955 N N . PHE B 1 154 ? 5.284 22.614 -11.461 1.00 12.03 155 PHE C N 1
ATOM 3956 C CA . PHE B 1 154 ? 6.707 23.018 -11.542 1.00 11.67 155 PHE C CA 1
ATOM 3957 C C . PHE B 1 154 ? 7.085 23.742 -12.813 1.00 11.81 155 PHE C C 1
ATOM 3958 O O . PHE B 1 154 ? 8.087 24.437 -12.840 1.00 12.73 155 PHE C O 1
ATOM 3966 N N . PHE B 1 155 ? 6.306 23.540 -13.859 1.00 10.40 156 PHE C N 1
ATOM 3967 C CA . PHE B 1 155 ? 6.360 24.367 -15.043 1.00 10.63 156 PHE C CA 1
ATOM 3968 C C . PHE B 1 155 ? 4.931 24.697 -15.408 1.00 10.35 156 PHE C C 1
ATOM 3969 O O . PHE B 1 155 ? 4.002 23.940 -15.149 1.00 10.58 156 PHE C O 1
ATOM 3977 N N . ALA B 1 156 ? 4.776 25.826 -16.072 1.00 10.60 157 ALA C N 1
ATOM 3978 C CA . ALA B 1 156 ? 3.471 26.318 -16.490 1.00 11.44 157 ALA C CA 1
ATOM 3979 C C . ALA B 1 156 ? 3.081 25.666 -17.823 1.00 10.79 157 ALA C C 1
ATOM 3980 O O . ALA B 1 156 ? 3.138 26.282 -18.872 1.00 9.65 157 ALA C O 1
ATOM 3982 N N . ASN B 1 157 ? 2.708 24.380 -17.749 1.00 10.35 158 ASN C N 1
ATOM 3983 C CA . ASN B 1 157 ? 2.565 23.527 -18.948 1.00 10.45 158 ASN C CA 1
ATOM 3984 C C . ASN B 1 157 ? 1.785 24.176 -20.072 1.00 10.59 158 ASN C C 1
ATOM 3985 O O . ASN B 1 157 ? 2.264 24.284 -21.204 1.00 11.10 158 ASN C O 1
ATOM 3990 N N . ILE B 1 158 ? 0.585 24.631 -19.747 1.00 10.58 159 ILE C N 1
ATOM 3991 C CA . ILE B 1 158 ? -0.320 25.205 -20.787 1.00 10.09 159 ILE C CA 1
ATOM 3992 C C . ILE B 1 158 ? 0.274 26.503 -21.354 1.00 9.35 159 ILE C C 1
ATOM 3993 O O . ILE B 1 158 ? 0.321 26.688 -22.565 1.00 10.01 159 ILE C O 1
ATOM 3998 N N . ALA B 1 159 ? 0.764 27.378 -20.497 1.00 10.70 160 ALA C N 1
ATOM 3999 C CA . ALA B 1 159 ? 1.398 28.628 -20.992 1.00 10.90 160 ALA C CA 1
ATOM 4000 C C . ALA B 1 159 ? 2.644 28.351 -21.876 1.00 11.64 160 ALA C C 1
ATOM 4001 O O . ALA B 1 159 ? 2.806 28.945 -22.931 1.00 10.62 160 ALA C O 1
ATOM 4003 N N . VAL B 1 160 ? 3.493 27.415 -21.459 1.00 10.43 161 VAL C N 1
ATOM 4004 C CA . VAL B 1 160 ? 4.638 27.037 -22.279 1.00 10.64 161 VAL C CA 1
ATOM 4005 C C . VAL B 1 160 ? 4.162 26.525 -23.648 1.00 9.56 161 VAL C C 1
ATOM 4006 O O . VAL B 1 160 ? 4.737 26.867 -24.695 1.00 10.19 161 VAL C O 1
ATOM 4010 N N . ALA B 1 161 ? 3.096 25.716 -23.642 1.00 9.73 162 ALA C N 1
ATOM 4011 C CA . ALA B 1 161 ? 2.558 25.142 -24.872 1.00 10.56 162 ALA C CA 1
ATOM 4012 C C . ALA B 1 161 ? 1.992 26.222 -25.781 1.00 9.76 162 ALA C C 1
ATOM 4013 O O . ALA B 1 161 ? 2.212 26.180 -26.998 1.00 11.20 162 ALA C O 1
ATOM 4015 N N . ILE B 1 162 ? 1.266 27.179 -25.186 1.00 9.37 163 ILE C N 1
ATOM 4016 C CA . ILE B 1 162 ? 0.717 28.288 -25.941 1.00 10.30 163 ILE C CA 1
ATOM 4017 C C . ILE B 1 162 ? 1.817 29.152 -26.557 1.00 10.35 163 ILE C C 1
ATOM 4018 O O . ILE B 1 162 ? 1.732 29.469 -27.718 1.00 11.33 163 ILE C O 1
ATOM 4023 N N . GLU B 1 163 ? 2.834 29.530 -25.788 1.00 10.72 164 GLU C N 1
ATOM 4024 C CA . GLU B 1 163 ? 3.873 30.415 -26.303 1.00 12.27 164 GLU C CA 1
ATOM 4025 C C . GLU B 1 163 ? 4.649 29.702 -27.413 1.00 12.77 164 GLU C C 1
ATOM 4026 O O . GLU B 1 163 ? 5.035 30.333 -28.412 1.00 14.15 164 GLU C O 1
ATOM 4032 N N . ALA B 1 164 ? 4.829 28.384 -27.288 1.00 12.21 165 ALA C N 1
ATOM 4033 C CA . ALA B 1 164 ? 5.459 27.596 -28.350 1.00 12.40 165 ALA C CA 1
ATOM 4034 C C . ALA B 1 164 ? 4.585 27.552 -29.602 1.00 12.77 165 ALA C C 1
ATOM 4035 O O . ALA B 1 164 ? 5.084 27.678 -30.728 1.00 14.05 165 ALA C O 1
ATOM 4037 N N . ALA B 1 165 ? 3.282 27.412 -29.411 1.00 13.18 166 ALA C N 1
ATOM 4038 C CA . ALA B 1 165 ? 2.344 27.368 -30.539 1.00 15.30 166 ALA C CA 1
ATOM 4039 C C . ALA B 1 165 ? 2.282 28.701 -31.293 1.00 15.11 166 ALA C C 1
ATOM 4040 O O . ALA B 1 165 ? 2.163 28.737 -32.534 1.00 15.50 166 ALA C O 1
ATOM 4042 N N . LYS B 1 166 ? 2.354 29.788 -30.541 1.00 15.12 167 LYS C N 1
ATOM 4043 C CA . LYS B 1 166 ? 2.360 31.115 -31.160 1.00 14.88 167 LYS C CA 1
ATOM 4044 C C . LYS B 1 166 ? 3.612 31.291 -31.982 1.00 16.12 167 LYS C C 1
ATOM 4045 O O . LYS B 1 166 ? 3.528 31.771 -33.097 1.00 15.87 167 LYS C O 1
ATOM 4051 N N . ALA B 1 167 ? 4.751 30.871 -31.446 1.00 14.67 168 ALA C N 1
ATOM 4052 C CA . ALA B 1 167 ? 6.022 30.936 -32.186 1.00 15.97 168 ALA C CA 1
ATOM 4053 C C . ALA B 1 167 ? 6.017 30.095 -33.440 1.00 17.60 168 ALA C C 1
ATOM 4054 O O . ALA B 1 167 ? 6.560 30.521 -34.438 1.00 20.29 168 ALA C O 1
ATOM 4056 N N . ARG B 1 168 ? 5.443 28.893 -33.386 1.00 20.29 169 ARG C N 1
ATOM 4057 C CA . ARG B 1 168 ? 5.505 27.955 -34.505 1.00 22.74 169 ARG C CA 1
ATOM 4058 C C . ARG B 1 168 ? 4.380 28.137 -35.520 1.00 21.08 169 ARG C C 1
ATOM 4059 O O . ARG B 1 168 ? 4.624 28.061 -36.710 1.00 23.30 169 ARG C O 1
ATOM 4067 N N . HIS B 1 169 ? 3.161 28.393 -35.062 1.00 21.99 170 HIS C N 1
ATOM 4068 C CA . HIS B 1 169 ? 1.975 28.476 -35.927 1.00 21.51 170 HIS C CA 1
ATOM 4069 C C . HIS B 1 169 ? 1.347 29.874 -36.058 1.00 20.19 170 HIS C C 1
ATOM 4070 O O . HIS B 1 169 ? 0.568 30.108 -36.969 1.00 23.23 170 HIS C O 1
ATOM 4077 N N . GLY B 1 170 ? 1.642 30.778 -35.139 1.00 18.01 171 GLY C N 1
ATOM 4078 C CA . GLY B 1 170 ? 1.085 32.123 -35.226 1.00 23.75 171 GLY C CA 1
ATOM 4079 C C . GLY B 1 170 ? -0.399 32.219 -34.930 1.00 24.32 171 GLY C C 1
ATOM 4080 O O . GLY B 1 170 ? -1.083 33.138 -35.409 1.00 32.51 171 GLY C O 1
ATOM 4081 N N . VAL B 1 171 ? -0.908 31.259 -34.182 1.00 23.02 172 VAL C N 1
ATOM 4082 C CA . VAL B 1 171 ? -2.295 31.333 -33.662 1.00 20.99 172 VAL C CA 1
ATOM 4083 C C . VAL B 1 171 ? -2.466 32.628 -32.854 1.00 21.01 172 VAL C C 1
ATOM 4084 O O . VAL B 1 171 ? -1.591 33.009 -32.088 1.00 21.28 172 VAL C O 1
ATOM 4088 N N . GLU B 1 172 ? -3.591 33.301 -33.064 1.00 18.14 173 GLU C N 1
ATOM 4089 C CA . GLU B 1 172 ? -3.845 34.649 -32.533 1.00 18.84 173 GLU C CA 1
ATOM 4090 C C . GLU B 1 172 ? -4.770 34.677 -31.318 1.00 16.27 173 GLU C C 1
ATOM 4091 O O . GLU B 1 172 ? -4.668 35.593 -30.515 1.00 18.11 173 GLU C O 1
ATOM 4097 N N . ARG B 1 173 ? -5.702 33.726 -31.213 1.00 14.21 174 ARG C N 1
ATOM 4098 C CA . ARG B 1 173 ? -6.668 33.715 -30.117 1.00 12.35 174 ARG C CA 1
ATOM 4099 C C . ARG B 1 173 ? -6.821 32.314 -29.557 1.00 11.39 174 ARG C C 1
ATOM 4100 O O . ARG B 1 173 ? -7.311 31.424 -30.228 1.00 10.58 174 ARG C O 1
ATOM 4108 N N . VAL B 1 174 ? -6.417 32.145 -28.299 1.00 11.76 175 VAL C N 1
ATOM 4109 C CA . VAL B 1 174 ? -6.532 30.860 -27.639 1.00 10.85 175 VAL C CA 1
ATOM 4110 C C . VAL B 1 174 ? -7.375 31.067 -26.397 1.00 10.75 175 VAL C C 1
ATOM 4111 O O . VAL B 1 174 ? -7.183 32.061 -25.698 1.00 11.07 175 VAL C O 1
ATOM 4115 N N . ALA B 1 175 ? -8.368 30.197 -26.191 1.00 9.60 176 ALA C N 1
ATOM 4116 C CA . ALA B 1 175 ? -9.136 30.207 -24.946 1.00 10.26 176 ALA C CA 1
ATOM 4117 C C . ALA B 1 175 ? -8.668 29.071 -24.091 1.00 10.41 176 ALA C C 1
ATOM 4118 O O . ALA B 1 175 ? -8.471 27.965 -24.610 1.00 10.07 176 ALA C O 1
ATOM 4120 N N . VAL B 1 176 ? -8.485 29.333 -22.798 1.00 10.64 177 VAL C N 1
ATOM 4121 C CA . VAL B 1 176 ? -8.119 28.284 -21.843 1.00 10.27 177 VAL C CA 1
ATOM 4122 C C . VAL B 1 176 ? -9.260 28.183 -20.830 1.00 10.47 177 VAL C C 1
ATOM 4123 O O . VAL B 1 176 ? -9.481 29.103 -20.038 1.00 11.47 177 VAL C O 1
ATOM 4127 N N . LEU B 1 177 ? -9.996 27.078 -20.868 1.00 10.02 178 LEU C N 1
ATOM 4128 C CA . LEU B 1 177 ? -11.026 26.786 -19.871 1.00 10.13 178 LEU C CA 1
ATOM 4129 C C . LEU B 1 177 ? -10.438 25.851 -18.843 1.00 10.44 178 LEU C C 1
ATOM 4130 O O . LEU B 1 177 ? -10.052 24.715 -19.159 1.00 10.49 178 LEU C O 1
ATOM 4135 N N . ASP B 1 178 ? -10.397 26.310 -17.604 1.00 10.12 179 ASP C N 1
ATOM 4136 C CA . ASP B 1 178 ? -9.800 25.579 -16.513 1.00 10.10 179 ASP C CA 1
ATOM 4137 C C . ASP B 1 178 ? -10.900 25.099 -15.552 1.00 9.26 179 ASP C C 1
ATOM 4138 O O . ASP B 1 178 ? -11.379 25.844 -14.659 1.00 9.61 179 ASP C O 1
ATOM 4143 N N . TRP B 1 179 ? -11.241 23.823 -15.704 1.00 9.56 180 TRP C N 1
ATOM 4144 C CA . TRP B 1 179 ? -12.247 23.185 -14.825 1.00 9.23 180 TRP C CA 1
ATOM 4145 C C . TRP B 1 179 ? -11.676 22.281 -13.746 1.00 9.63 180 TRP C C 1
ATOM 4146 O O . TRP B 1 179 ? -12.433 21.641 -13.034 1.00 10.11 180 TRP C O 1
ATOM 4157 N N . ASP B 1 180 ? -10.354 22.234 -13.622 1.00 9.18 181 ASP C N 1
ATOM 4158 C CA . ASP B 1 180 ? -9.747 21.806 -12.383 1.00 9.86 181 ASP C CA 1
ATOM 4159 C C . ASP B 1 180 ? -10.446 22.579 -11.277 1.00 9.90 181 ASP C C 1
ATOM 4160 O O . ASP B 1 180 ? -10.826 23.723 -11.458 1.00 9.73 181 ASP C O 1
ATOM 4165 N N . VAL B 1 181 ? -10.683 21.943 -10.141 1.00 9.95 182 VAL C N 1
ATOM 4166 C CA . VAL B 1 181 ? -11.483 22.559 -9.097 1.00 10.33 182 VAL C CA 1
ATOM 4167 C C . VAL B 1 181 ? -10.807 23.735 -8.383 1.00 9.70 182 VAL C C 1
ATOM 4168 O O . VAL B 1 181 ? -11.472 24.484 -7.676 1.00 9.97 182 VAL C O 1
ATOM 4172 N N . HIS B 1 182 ? -9.495 23.862 -8.563 1.00 8.63 183 HIS C N 1
ATOM 4173 C CA . HIS B 1 182 ? -8.703 24.934 -7.962 1.00 9.20 183 HIS C CA 1
ATOM 4174 C C . HIS B 1 182 ? -8.462 26.042 -8.963 1.00 9.48 183 HIS C C 1
ATOM 4175 O O . HIS B 1 182 ? -8.596 25.833 -10.181 1.00 8.68 183 HIS C O 1
ATOM 4182 N N . HIS B 1 183 ? -8.200 27.236 -8.450 1.00 9.30 184 HIS C N 1
ATOM 4183 C CA . HIS B 1 183 ? -8.029 28.398 -9.323 1.00 10.13 184 HIS C CA 1
ATOM 4184 C C . HIS B 1 183 ? -6.804 28.250 -10.215 1.00 10.45 184 HIS C C 1
ATOM 4185 O O . HIS B 1 183 ? -5.718 27.952 -9.708 1.00 11.12 184 HIS C O 1
ATOM 4192 N N . GLY B 1 184 ? -6.950 28.522 -11.522 1.00 10.80 185 GLY C N 1
ATOM 4193 C CA . GLY B 1 184 ? -5.839 28.483 -12.454 1.00 11.16 185 GLY C CA 1
ATOM 4194 C C . GLY B 1 184 ? -5.013 29.756 -12.342 1.00 10.33 185 GLY C C 1
ATOM 4195 O O . GLY B 1 184 ? -5.015 30.582 -13.247 1.00 10.54 185 GLY C O 1
ATOM 4196 N N . ASN B 1 185 ? -4.319 29.926 -11.216 1.00 9.87 186 ASN C N 1
ATOM 4197 C CA . ASN B 1 185 ? -3.652 31.193 -10.927 1.00 10.58 186 ASN C CA 1
ATOM 4198 C C . ASN B 1 185 ? -2.431 31.447 -11.819 1.00 10.71 186 ASN C C 1
ATOM 4199 O O . ASN B 1 185 ? -2.074 32.588 -12.084 1.00 10.83 186 ASN C O 1
ATOM 4204 N N . GLY B 1 186 ? -1.791 30.384 -12.292 1.00 10.14 187 GLY C N 1
ATOM 4205 C CA . GLY B 1 186 ? -0.600 30.536 -13.129 1.00 9.92 187 GLY C CA 1
ATOM 4206 C C . GLY B 1 186 ? -0.984 31.076 -14.484 1.00 9.66 187 GLY C C 1
ATOM 4207 O O . GLY B 1 186 ? -0.456 32.099 -14.938 1.00 9.43 187 GLY C O 1
ATOM 4208 N N . THR B 1 187 ? -1.973 30.409 -15.091 1.00 9.08 188 THR C N 1
ATOM 4209 C CA . THR B 1 187 ? -2.507 30.863 -16.375 1.00 9.98 188 THR C CA 1
ATOM 4210 C C . THR B 1 187 ? -3.032 32.294 -16.262 1.00 9.88 188 THR C C 1
ATOM 4211 O O . THR B 1 187 ? -2.751 33.142 -17.127 1.00 9.51 188 THR C O 1
ATOM 4215 N N . GLN B 1 188 ? -3.790 32.567 -15.205 1.00 10.18 189 GLN C N 1
ATOM 4216 C CA . GLN B 1 188 ? -4.331 33.902 -15.006 1.00 9.92 189 GLN C CA 1
ATOM 4217 C C . GLN B 1 188 ? -3.243 34.969 -14.976 1.00 10.62 189 GLN C C 1
ATOM 4218 O O . GLN B 1 188 ? -3.363 36.000 -15.635 1.00 9.70 189 GLN C O 1
ATOM 4224 N N . ALA B 1 189 ? -2.208 34.734 -14.186 1.00 11.29 190 ALA C N 1
ATOM 4225 C CA . ALA B 1 189 ? -1.153 35.752 -13.997 1.00 12.29 190 ALA C CA 1
ATOM 4226 C C . ALA B 1 189 ? -0.401 36.014 -15.283 1.00 10.38 190 ALA C C 1
ATOM 4227 O O . ALA B 1 189 ? -0.140 37.146 -15.629 1.00 10.86 190 ALA C O 1
ATOM 4229 N N . ILE B 1 190 ? -0.043 34.947 -15.975 1.00 9.85 191 ILE C N 1
ATOM 4230 C CA . ILE B 1 190 ? 0.786 35.062 -17.186 1.00 10.61 191 ILE C CA 1
ATOM 4231 C C . ILE B 1 190 ? 0.076 35.849 -18.262 1.00 10.76 191 ILE C C 1
ATOM 4232 O O . ILE B 1 190 ? 0.675 36.705 -18.925 1.00 11.38 191 ILE C O 1
ATOM 4237 N N . TYR B 1 191 ? -1.224 35.596 -18.410 1.00 10.02 192 TYR C N 1
ATOM 4238 C CA . TYR B 1 191 ? -1.981 36.240 -19.467 1.00 10.90 192 TYR C CA 1
ATOM 4239 C C . TYR B 1 191 ? -2.858 37.404 -18.993 1.00 10.61 192 TYR C C 1
ATOM 4240 O O . TYR B 1 191 ? -3.681 37.855 -19.752 1.00 10.05 192 TYR C O 1
ATOM 4249 N N . TYR B 1 192 ? -2.643 37.904 -17.763 1.00 9.90 193 TYR C N 1
ATOM 4250 C CA . TYR B 1 192 ? -3.578 38.859 -17.118 1.00 10.63 193 TYR C CA 1
ATOM 4251 C C . TYR B 1 192 ? -3.760 40.180 -17.885 1.00 10.94 193 TYR C C 1
ATOM 4252 O O . TYR B 1 192 ? -4.851 40.756 -17.868 1.00 11.21 193 TYR C O 1
ATOM 4261 N N . ARG B 1 193 ? -2.718 40.618 -18.595 1.00 10.85 194 ARG C N 1
ATOM 4262 C CA . ARG B 1 193 ? -2.791 41.839 -19.401 1.00 11.88 194 ARG C CA 1
ATOM 4263 C C . ARG B 1 193 ? -2.812 41.569 -20.919 1.00 12.74 194 ARG C C 1
ATOM 4264 O O . ARG B 1 193 ? -2.540 42.440 -21.730 1.00 13.28 194 ARG C O 1
ATOM 4272 N N . ARG B 1 194 ? -3.155 40.344 -21.286 1.00 11.42 195 ARG C N 1
ATOM 4273 C CA . ARG B 1 194 ? -3.204 39.898 -22.681 1.00 12.03 195 ARG C CA 1
ATOM 4274 C C . ARG B 1 194 ? -4.626 39.579 -23.116 1.00 11.82 195 ARG C C 1
ATOM 4275 O O . ARG B 1 194 ? -5.414 38.923 -22.364 1.00 13.40 195 ARG C O 1
ATOM 4283 N N . ASP B 1 195 ? -4.883 40.039 -24.361 1.00 12.31 196 ASP C N 1
ATOM 4284 C CA . ASP B 1 195 ? -6.126 39.800 -25.083 1.00 14.24 196 ASP C CA 1
ATOM 4285 C C . ASP B 1 195 ? -6.039 38.687 -26.118 1.00 13.10 196 ASP C C 1
ATOM 4286 O O . ASP B 1 195 ? -7.034 38.377 -26.747 1.00 12.91 196 ASP C O 1
ATOM 4291 N N . ASP B 1 196 ? -4.867 38.084 -26.283 1.00 11.46 197 ASP C N 1
ATOM 4292 C CA . ASP B 1 196 ? -4.718 36.954 -27.206 1.00 12.09 197 ASP C CA 1
ATOM 4293 C C . ASP B 1 196 ? -5.012 35.592 -26.554 1.00 11.69 197 ASP C C 1
ATOM 4294 O O . ASP B 1 196 ? -5.187 34.605 -27.245 1.00 12.77 197 ASP C O 1
ATOM 4299 N N . VAL B 1 197 ? -5.120 35.575 -25.233 1.00 10.72 198 VAL C N 1
ATOM 4300 C CA . VAL B 1 197 ? -5.549 34.408 -24.490 1.00 11.05 198 VAL C CA 1
ATOM 4301 C C . VAL B 1 197 ? -6.659 34.803 -23.523 1.00 11.04 198 VAL C C 1
ATOM 4302 O O . VAL B 1 197 ? -6.472 35.669 -22.653 1.00 11.13 198 VAL C O 1
ATOM 4306 N N . LEU B 1 198 ? -7.803 34.151 -23.677 1.00 11.66 199 LEU C N 1
ATOM 4307 C CA . LEU B 1 198 ? -8.909 34.257 -22.749 1.00 11.84 199 LEU C CA 1
ATOM 4308 C C . LEU B 1 198 ? -8.742 33.129 -21.739 1.00 11.01 199 LEU C C 1
ATOM 4309 O O . LEU B 1 198 ? -8.797 31.953 -22.116 1.00 11.68 199 LEU C O 1
ATOM 4314 N N . SER B 1 199 ? -8.525 33.490 -20.477 1.00 10.44 200 SER C N 1
ATOM 4315 C CA . SER B 1 199 ? -8.411 32.524 -19.412 1.00 10.72 200 SER C CA 1
ATOM 4316 C C . SER B 1 199 ? -9.699 32.515 -18.586 1.00 11.12 200 SER C C 1
ATOM 4317 O O . SER B 1 199 ? -10.112 33.543 -18.046 1.00 10.60 200 SER C O 1
ATOM 4320 N N . ILE B 1 200 ? -10.350 31.350 -18.507 1.00 9.68 201 ILE C N 1
ATOM 4321 C CA . ILE B 1 200 ? -11.535 31.167 -17.681 1.00 10.04 201 ILE C CA 1
ATOM 4322 C C . ILE B 1 200 ? -11.254 30.092 -16.650 1.00 10.38 201 ILE C C 1
ATOM 4323 O O . ILE B 1 200 ? -10.813 29.012 -17.003 1.00 10.66 201 ILE C O 1
ATOM 4328 N N . SER B 1 201 ? -11.502 30.397 -15.377 1.00 8.92 202 SER C N 1
ATOM 4329 C CA . SER B 1 201 ? -11.395 29.376 -14.314 1.00 9.67 202 SER C CA 1
ATOM 4330 C C . SER B 1 201 ? -12.704 29.192 -13.578 1.00 8.85 202 SER C C 1
ATOM 4331 O O . SER B 1 201 ? -13.267 30.153 -13.063 1.00 9.75 202 SER C O 1
ATOM 4334 N N . LEU B 1 202 ? -13.208 27.950 -13.587 1.00 9.49 203 LEU C N 1
ATOM 4335 C CA . LEU B 1 202 ? -14.261 27.509 -12.692 1.00 9.84 203 LEU C CA 1
ATOM 4336 C C . LEU B 1 202 ? -13.548 26.884 -11.513 1.00 9.15 203 LEU C C 1
ATOM 4337 O O . LEU B 1 202 ? -12.670 26.052 -11.722 1.00 9.22 203 LEU C O 1
ATOM 4342 N N . HIS B 1 203 ? -13.876 27.287 -10.287 1.00 8.68 204 HIS C N 1
ATOM 4343 C CA . HIS B 1 203 ? -13.212 26.720 -9.145 1.00 8.86 204 HIS C CA 1
ATOM 4344 C C . HIS B 1 203 ? -14.075 26.869 -7.937 1.00 8.84 204 HIS C C 1
ATOM 4345 O O . HIS B 1 203 ? -14.948 27.730 -7.867 1.00 8.95 204 HIS C O 1
ATOM 4352 N N . GLN B 1 204 ? -13.810 26.016 -6.979 1.00 8.77 205 GLN C N 1
ATOM 4353 C CA . GLN B 1 204 ? -14.432 26.173 -5.675 1.00 9.62 205 GLN C CA 1
ATOM 4354 C C . GLN B 1 204 ? -13.920 27.447 -5.018 1.00 10.01 205 GLN C C 1
ATOM 4355 O O . GLN B 1 204 ? -12.700 27.642 -4.869 1.00 10.06 205 GLN C O 1
ATOM 4361 N N . ASP B 1 205 ? -14.867 28.281 -4.599 1.00 9.16 206 ASP C N 1
ATOM 4362 C CA . ASP B 1 205 ? -14.572 29.542 -3.973 1.00 10.78 206 ASP C CA 1
ATOM 4363 C C . ASP B 1 205 ? -13.658 29.314 -2.772 1.00 10.23 206 ASP C C 1
ATOM 4364 O O . ASP B 1 205 ? -14.014 28.583 -1.872 1.00 10.84 206 ASP C O 1
ATOM 43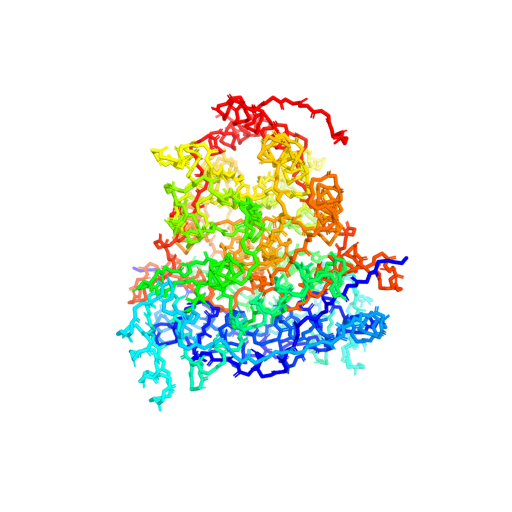69 N N . GLY B 1 206 ? -12.462 29.897 -2.811 1.00 10.74 207 GLY C N 1
ATOM 4370 C CA . GLY B 1 206 ? -11.567 29.895 -1.660 1.00 11.45 207 GLY C CA 1
ATOM 4371 C C . GLY B 1 206 ? -10.769 28.636 -1.422 1.00 10.39 207 GLY C C 1
ATOM 4372 O O . GLY B 1 206 ? -10.119 28.527 -0.373 1.00 11.34 207 GLY C O 1
ATOM 4373 N N . CYS B 1 207 ? -10.786 27.683 -2.359 1.00 10.55 208 CYS C N 1
ATOM 4374 C CA . CYS B 1 207 ? -10.168 26.373 -2.097 1.00 10.70 208 CYS C CA 1
ATOM 4375 C C . CYS B 1 207 ? -8.638 26.433 -2.226 1.00 10.77 208 CYS C C 1
ATOM 4376 O O . CYS B 1 207 ? -7.930 26.247 -1.233 1.00 11.96 208 CYS C O 1
ATOM 4379 N N . PHE B 1 208 ? -8.126 26.646 -3.439 1.00 10.66 209 PHE C N 1
ATOM 4380 C CA . PHE B 1 208 ? -6.692 26.808 -3.632 1.00 11.43 209 PHE C CA 1
ATOM 4381 C C . PHE B 1 208 ? -6.439 27.697 -4.844 1.00 11.11 209 PHE C C 1
ATOM 4382 O O . PHE B 1 208 ? -6.917 27.366 -5.907 1.00 9.27 209 PHE C O 1
ATOM 4390 N N . PRO B 1 209 ? -5.686 28.801 -4.706 1.00 11.75 210 PRO C N 1
ATOM 4391 C CA . PRO B 1 209 ? -5.094 29.257 -3.444 1.00 11.97 210 PRO C CA 1
ATOM 4392 C C . PRO B 1 209 ? -6.131 29.585 -2.394 1.00 10.97 210 PRO C C 1
ATOM 4393 O O . PRO B 1 209 ? -7.241 30.000 -2.737 1.00 11.78 210 PRO C O 1
ATOM 4397 N N . PRO B 1 210 ? -5.796 29.351 -1.124 1.00 12.10 211 PRO C N 1
ATOM 4398 C CA . PRO B 1 210 ? -6.836 29.388 -0.108 1.00 11.80 211 PRO C CA 1
ATOM 4399 C C . PRO B 1 210 ? -7.343 30.792 0.139 1.00 11.33 211 PRO C C 1
ATOM 4400 O O . PRO B 1 210 ? -6.546 31.738 0.206 1.00 12.24 211 PRO C O 1
ATOM 4404 N N . GLY B 1 211 ? -8.660 30.911 0.234 1.00 10.29 212 GLY C N 1
ATOM 4405 C CA . GLY B 1 211 ? -9.337 32.184 0.383 1.00 11.98 212 GLY C CA 1
ATOM 4406 C C . GLY B 1 211 ? -9.486 33.036 -0.861 1.00 13.54 212 GLY C C 1
ATOM 4407 O O . GLY B 1 211 ? -10.061 34.131 -0.770 1.00 14.15 212 GLY C O 1
ATOM 4408 N N . TYR B 1 212 ? -8.997 32.576 -2.010 1.00 11.90 213 TYR C N 1
ATOM 4409 C CA . TYR B 1 212 ? -9.147 33.341 -3.250 1.00 12.66 213 TYR C CA 1
ATOM 4410 C C . TYR B 1 212 ? -10.472 33.022 -3.942 1.00 12.03 213 TYR C C 1
ATOM 4411 O O . TYR B 1 212 ? -10.790 31.851 -4.160 1.00 11.09 213 TYR C O 1
ATOM 4420 N N . SER B 1 213 ? -11.239 34.067 -4.254 1.00 12.09 214 SER C N 1
ATOM 4421 C CA . SER B 1 213 ? -12.501 33.982 -4.982 1.00 14.94 214 SER C CA 1
ATOM 4422 C C . SER B 1 213 ? -12.236 34.467 -6.413 1.00 13.51 214 SER C C 1
ATOM 4423 O O . SER B 1 213 ? -12.238 33.694 -7.371 1.00 13.18 214 SER C O 1
ATOM 4426 N N . GLY B 1 214 ? -12.030 35.779 -6.544 1.00 11.89 215 GLY C N 1
ATOM 4427 C CA . GLY B 1 214 ? -11.505 36.356 -7.769 1.00 11.95 215 GLY C CA 1
ATOM 4428 C C . GLY B 1 214 ? -12.482 36.834 -8.815 1.00 11.99 215 GLY C C 1
ATOM 4429 O O . GLY B 1 214 ? -12.052 37.191 -9.909 1.00 11.66 215 GLY C O 1
ATOM 4430 N N . ALA B 1 215 ? -13.775 36.875 -8.530 1.00 12.27 216 ALA C N 1
ATOM 4431 C CA . ALA B 1 215 ? -14.739 37.295 -9.553 1.00 12.66 216 ALA C CA 1
ATOM 4432 C C . ALA B 1 215 ? -14.447 38.698 -10.111 1.00 12.62 216 ALA C C 1
ATOM 4433 O O . ALA B 1 215 ? -14.686 38.963 -11.292 1.00 12.61 216 ALA C O 1
ATOM 4435 N N . GLU B 1 216 ? -13.928 39.580 -9.270 1.00 12.37 217 GLU C N 1
ATOM 4436 C CA . GLU B 1 216 ? -13.639 40.969 -9.691 1.00 14.56 217 GLU C CA 1
ATOM 4437 C C . GLU B 1 216 ? -12.336 41.096 -10.481 1.00 13.28 217 GLU C C 1
ATOM 4438 O O . GLU B 1 216 ? -12.049 42.136 -11.038 1.00 14.15 217 GLU C O 1
ATOM 4444 N N . ASP B 1 217 ? -11.546 40.030 -10.509 1.00 12.31 218 ASP C N 1
ATOM 4445 C CA . ASP B 1 217 ? -10.273 40.001 -11.264 1.00 12.48 218 ASP C CA 1
ATOM 4446 C C . ASP B 1 217 ? -10.533 39.588 -12.700 1.00 11.48 218 ASP C C 1
ATOM 4447 O O . ASP B 1 217 ? -10.442 38.405 -13.056 1.00 12.18 218 ASP C O 1
ATOM 4452 N N . ILE B 1 218 ? -10.807 40.585 -13.539 1.00 11.32 219 ILE C N 1
ATOM 4453 C CA . ILE B 1 218 ? -11.181 40.318 -14.944 1.00 12.25 219 ILE C CA 1
ATOM 4454 C C . ILE B 1 218 ? -10.087 40.638 -15.952 1.00 11.87 219 ILE C C 1
ATOM 4455 O O . ILE B 1 218 ? -10.343 40.709 -17.154 1.00 11.38 219 ILE C O 1
ATOM 4460 N N . GLY B 1 219 ? -8.858 40.799 -15.461 1.00 10.69 220 GLY C N 1
ATOM 4461 C CA . GLY B 1 219 ? -7.737 41.220 -16.318 1.00 11.01 220 GLY C CA 1
ATOM 4462 C C . GLY B 1 219 ? -7.553 42.717 -16.222 1.00 10.92 220 GLY C C 1
ATOM 4463 O O . GLY B 1 219 ? -8.437 43.451 -15.756 1.00 12.75 220 GLY C O 1
ATOM 4464 N N . GLU B 1 220 ? -6.408 43.192 -16.686 1.00 11.94 221 GLU C N 1
ATOM 4465 C CA . GLU B 1 220 ? -6.145 44.610 -16.681 1.00 13.41 221 GLU C CA 1
ATOM 4466 C C . GLU B 1 220 ? -5.623 45.116 -18.026 1.00 12.92 221 GLU C C 1
ATOM 4467 O O . GLU B 1 220 ? -4.951 44.408 -18.776 1.00 12.13 221 GLU C O 1
ATOM 4473 N N . ASP B 1 221 ? -5.918 46.398 -18.259 1.00 12.42 222 ASP C N 1
ATOM 4474 C CA . ASP B 1 221 ? -5.460 47.152 -19.422 1.00 13.57 222 ASP C CA 1
ATOM 4475 C C . ASP B 1 221 ? -5.771 46.390 -20.718 1.00 13.10 222 ASP C C 1
ATOM 4476 O O . ASP B 1 221 ? -6.943 46.105 -20.981 1.00 12.32 222 ASP C O 1
ATOM 4481 N N . ARG B 1 222 ? -4.783 46.015 -21.500 1.00 10.82 223 ARG C N 1
ATOM 4482 C CA . ARG B 1 222 ? -5.047 45.297 -22.738 1.00 13.26 223 ARG C CA 1
ATOM 4483 C C . ARG B 1 222 ? -5.837 44.004 -22.508 1.00 12.89 223 ARG C C 1
ATOM 4484 O O . ARG B 1 222 ? -6.635 43.605 -23.360 1.00 13.63 223 ARG C O 1
ATOM 4492 N N . GLY B 1 223 ? -5.655 43.402 -21.337 1.00 12.16 224 GLY C N 1
ATOM 4493 C CA . GLY B 1 223 ? -6.305 42.164 -20.967 1.00 12.11 224 GLY C CA 1
ATOM 4494 C C . GLY B 1 223 ? -7.622 42.321 -20.234 1.00 11.47 224 GLY C C 1
ATOM 4495 O O . GLY B 1 223 ? -8.205 41.343 -19.791 1.00 12.01 224 GLY C O 1
ATOM 4496 N N . ARG B 1 224 ? -8.121 43.536 -20.092 1.00 11.20 225 ARG C N 1
ATOM 4497 C CA . ARG B 1 224 ? -9.339 43.733 -19.293 1.00 12.97 225 ARG C CA 1
ATOM 4498 C C . ARG B 1 224 ? -10.503 43.106 -20.031 1.00 13.55 225 ARG C C 1
ATOM 4499 O O . ARG B 1 224 ? -10.765 43.433 -21.189 1.00 14.36 225 ARG C O 1
ATOM 4507 N N . GLY B 1 225 ? -11.173 42.182 -19.349 1.00 13.20 226 GLY C N 1
ATOM 4508 C CA . GLY B 1 225 ? -12.226 41.404 -19.941 1.00 14.45 226 GLY C CA 1
ATOM 4509 C C . GLY B 1 225 ? -11.789 40.094 -20.564 1.00 14.22 226 GLY C C 1
ATOM 4510 O O . GLY B 1 225 ? -12.619 39.400 -21.146 1.00 15.57 226 GLY C O 1
ATOM 4511 N N . PHE B 1 226 ? -10.502 39.741 -20.449 1.00 9.72 227 PHE C N 1
ATOM 4512 C CA . PHE B 1 226 ? -10.007 38.493 -21.007 1.00 10.31 227 PHE C CA 1
ATOM 4513 C C . PHE B 1 226 ? -9.563 37.459 -19.953 1.00 10.19 227 PHE C C 1
ATOM 4514 O O . PHE B 1 226 ? -8.713 36.559 -20.236 1.00 10.14 227 PHE C O 1
ATOM 4522 N N . ASN B 1 227 ? -10.069 37.655 -18.730 1.00 9.92 228 ASN C N 1
ATOM 4523 C CA . ASN B 1 227 ? -9.918 36.714 -17.626 1.00 10.40 228 ASN C CA 1
ATOM 4524 C C . ASN B 1 227 ? -11.240 36.648 -16.901 1.00 10.59 228 ASN C C 1
ATOM 4525 O O . ASN B 1 227 ? -11.825 37.687 -16.557 1.00 12.04 228 ASN C O 1
ATOM 4530 N N . LEU B 1 228 ? -11.746 35.441 -16.665 1.00 10.51 229 LEU C N 1
ATOM 4531 C CA . LEU B 1 228 ? -12.998 35.289 -15.918 1.00 10.22 229 LEU C CA 1
ATOM 4532 C C . LEU B 1 228 ? -12.862 34.181 -14.881 1.00 9.05 229 LEU C C 1
ATOM 4533 O O . LEU B 1 228 ? -12.528 33.051 -15.211 1.00 8.29 229 LEU C O 1
ATOM 4538 N N . ASN B 1 229 ? -13.174 34.532 -13.646 1.00 9.28 230 ASN C N 1
ATOM 4539 C CA . ASN B 1 229 ? -13.223 33.610 -12.526 1.00 9.70 230 ASN C CA 1
ATOM 4540 C C . ASN B 1 229 ? -14.659 33.374 -12.100 1.00 9.66 230 ASN C C 1
ATOM 4541 O O . ASN B 1 229 ? -15.412 34.325 -11.887 1.00 11.02 230 ASN C O 1
ATOM 4546 N N . VAL B 1 230 ? -15.010 32.104 -11.953 1.00 9.48 231 VAL C N 1
ATOM 4547 C CA . VAL B 1 230 ? -16.327 31.691 -11.512 1.00 10.10 231 VAL C CA 1
ATOM 4548 C C . VAL B 1 230 ? -16.143 30.915 -10.196 1.00 10.34 231 VAL C C 1
ATOM 4549 O O . VAL B 1 230 ? -15.885 29.705 -10.215 1.00 10.11 231 VAL C O 1
ATOM 4553 N N . PRO B 1 231 ? -16.218 31.609 -9.062 1.00 10.49 232 PRO C N 1
ATOM 4554 C CA . PRO B 1 231 ? -16.026 30.948 -7.771 1.00 11.24 232 PRO C CA 1
ATOM 4555 C C . PRO B 1 231 ? -17.312 30.306 -7.308 1.00 11.46 232 PRO C C 1
ATOM 4556 O O . PRO B 1 231 ? -18.179 30.983 -6.757 1.00 12.73 232 PRO C O 1
ATOM 4560 N N . LEU B 1 232 ? -17.407 29.002 -7.518 1.00 9.94 233 LEU C N 1
ATOM 4561 C CA . LEU B 1 232 ? -18.602 28.249 -7.172 1.00 10.50 233 LEU C CA 1
ATOM 4562 C C . LEU B 1 232 ? -18.609 27.938 -5.685 1.00 10.21 233 LEU C C 1
ATOM 4563 O O . LEU B 1 232 ? -17.554 27.715 -5.088 1.00 9.17 233 LEU C O 1
ATOM 4568 N N . LEU B 1 233 ? -19.790 27.909 -5.076 1.00 8.95 234 LEU C N 1
ATOM 4569 C CA . LEU B 1 233 ? -19.876 27.621 -3.658 1.00 10.11 234 LEU C CA 1
ATOM 4570 C C . LEU B 1 233 ? -19.437 26.170 -3.399 1.00 9.95 234 LEU C C 1
ATOM 4571 O O . LEU B 1 233 ? -19.814 25.273 -4.144 1.00 8.87 234 LEU C O 1
ATOM 4576 N N . PRO B 1 234 ? -18.647 25.948 -2.345 1.00 9.95 235 PRO C N 1
ATOM 4577 C CA . PRO B 1 234 ? -18.345 24.579 -1.937 1.00 10.02 235 PRO C CA 1
ATOM 4578 C C . PRO B 1 234 ? -19.627 23.782 -1.792 1.00 9.92 235 PRO C C 1
ATOM 4579 O O . PRO B 1 234 ? -20.637 24.321 -1.334 1.00 9.26 235 PRO C O 1
ATOM 4583 N N . GLY B 1 235 ? -19.576 22.508 -2.176 1.00 9.76 236 GLY C N 1
ATOM 4584 C CA . GLY B 1 235 ? -20.742 21.634 -2.057 1.00 10.13 236 GLY C CA 1
ATOM 4585 C C . GLY B 1 235 ? -21.546 21.521 -3.338 1.00 10.20 236 GLY C C 1
ATOM 4586 O O . GLY B 1 235 ? -22.375 20.627 -3.472 1.00 11.37 236 GLY C O 1
ATOM 4587 N N . GLY B 1 236 ? -21.288 22.404 -4.296 1.00 9.73 237 GLY C N 1
ATOM 4588 C CA . GLY B 1 236 ? -21.977 22.328 -5.583 1.00 10.11 237 GLY C CA 1
ATOM 4589 C C . GLY B 1 236 ? -21.595 21.122 -6.426 1.00 9.99 237 GLY C C 1
ATOM 4590 O O . GLY B 1 236 ? -20.527 20.520 -6.255 1.00 9.09 237 GLY C O 1
ATOM 4591 N N . GLY B 1 237 ? -22.480 20.756 -7.338 1.00 9.07 238 GLY C N 1
ATOM 4592 C CA . GLY B 1 237 ? -22.239 19.619 -8.189 1.00 9.62 238 GLY C CA 1
ATOM 4593 C C . GLY B 1 237 ? -22.660 19.897 -9.596 1.00 10.19 238 GLY C C 1
ATOM 4594 O O . GLY B 1 237 ? -22.361 20.965 -10.155 1.00 9.93 238 GLY C O 1
ATOM 4595 N N . HIS B 1 238 ? -23.334 18.908 -10.185 1.00 10.20 239 HIS C N 1
ATOM 4596 C CA . HIS B 1 238 ? -23.615 18.904 -11.614 1.00 10.23 239 HIS C CA 1
ATOM 4597 C C . HIS B 1 238 ? -24.313 20.164 -12.083 1.00 10.58 239 HIS C C 1
ATOM 4598 O O . HIS B 1 238 ? -23.894 20.788 -13.061 1.00 9.93 239 HIS C O 1
ATOM 4605 N N . ASP B 1 239 ? -25.397 20.522 -11.407 1.00 10.88 240 ASP C N 1
ATOM 4606 C CA . ASP B 1 239 ? -26.176 21.678 -11.839 1.00 11.57 240 ASP C CA 1
ATOM 4607 C C . ASP B 1 239 ? -25.364 22.967 -11.761 1.00 10.72 240 ASP C C 1
ATOM 4608 O O . ASP B 1 239 ? -25.449 23.787 -12.678 1.00 10.23 240 ASP C O 1
ATOM 4613 N N . ALA B 1 240 ? -24.580 23.138 -10.689 1.00 9.44 241 ALA C N 1
ATOM 4614 C CA . ALA B 1 240 ? -23.770 24.336 -10.555 1.00 10.56 241 ALA C CA 1
ATOM 4615 C C . ALA B 1 240 ? -22.823 24.526 -11.767 1.00 10.61 241 ALA C C 1
ATOM 4616 O O . ALA B 1 240 ? -22.699 25.617 -12.337 1.00 10.63 241 ALA C O 1
ATOM 4618 N N . TYR B 1 241 ? -22.167 23.448 -12.147 1.00 10.24 242 TYR C N 1
ATOM 4619 C CA . TYR B 1 241 ? -21.271 23.444 -13.278 1.00 10.91 242 TYR C CA 1
ATOM 4620 C C . TYR B 1 241 ? -21.989 23.627 -14.628 1.00 11.15 242 TYR C C 1
ATOM 4621 O O . TYR B 1 241 ? -21.498 24.353 -15.487 1.00 11.07 242 TYR C O 1
ATOM 4630 N N . MET B 1 242 ? -23.158 23.009 -14.802 1.00 12.05 243 MET C N 1
ATOM 4631 C CA . MET B 1 242 ? -23.907 23.183 -16.069 1.00 12.12 243 MET C CA 1
ATOM 4632 C C . MET B 1 242 ? -24.358 24.641 -16.212 1.00 11.07 243 MET C C 1
ATOM 4633 O O . MET B 1 242 ? -24.293 25.224 -17.295 1.00 12.23 243 MET C O 1
ATOM 4638 N N . GLN B 1 243 ? -24.790 25.221 -15.110 1.00 10.09 244 GLN C N 1
ATOM 4639 C CA . GLN B 1 243 ? -25.237 26.596 -15.103 1.00 12.17 244 GLN C CA 1
ATOM 4640 C C . GLN B 1 243 ? -24.071 27.550 -15.398 1.00 11.29 244 GLN C C 1
ATOM 4641 O O . GLN B 1 243 ? -24.222 28.465 -16.179 1.00 11.93 244 GLN C O 1
ATOM 4647 N N . ALA B 1 244 ? -22.911 27.305 -14.789 1.00 11.10 245 ALA C N 1
ATOM 4648 C CA . ALA B 1 244 ? -21.709 28.086 -15.067 1.00 11.34 245 ALA C CA 1
ATOM 4649 C C . ALA B 1 244 ? -21.311 28.016 -16.547 1.00 11.54 245 ALA C C 1
ATOM 4650 O O . ALA B 1 244 ? -20.955 29.018 -17.149 1.00 11.00 245 ALA C O 1
ATOM 4652 N N . MET B 1 245 ? -21.380 26.808 -17.112 1.00 10.49 246 MET C N 1
ATOM 4653 C CA . MET B 1 245 ? -21.047 26.582 -18.513 1.00 11.28 246 MET C CA 1
ATOM 4654 C C . MET B 1 245 ? -21.979 27.385 -19.418 1.00 10.74 246 MET C C 1
ATOM 4655 O O . MET B 1 245 ? -21.539 28.077 -20.325 1.00 10.98 246 MET C O 1
ATOM 4660 N N . GLN B 1 246 ? -23.273 27.284 -19.150 1.00 11.63 247 GLN C N 1
ATOM 4661 C CA . GLN B 1 246 ? -24.270 27.896 -20.020 1.00 13.29 247 GLN C CA 1
ATOM 4662 C C . GLN B 1 246 ? -24.324 29.399 -19.885 1.00 11.83 247 GLN C C 1
ATOM 4663 O O . GLN B 1 246 ? -24.508 30.103 -20.874 1.00 13.70 247 GLN C O 1
ATOM 4669 N N . ARG B 1 247 ? -24.214 29.889 -18.656 1.00 11.22 248 ARG C N 1
ATOM 4670 C CA . ARG B 1 247 ? -24.414 31.336 -18.412 1.00 13.39 248 ARG C CA 1
ATOM 4671 C C . ARG B 1 247 ? -23.151 32.170 -18.552 1.00 12.59 248 ARG C C 1
ATOM 4672 O O . ARG B 1 247 ? -23.225 33.366 -18.819 1.00 13.54 248 ARG C O 1
ATOM 4680 N N . ILE B 1 248 ? -21.985 31.561 -18.345 1.00 13.61 249 ILE C N 1
ATOM 4681 C CA . ILE B 1 248 ? -20.715 32.323 -18.335 1.00 14.17 249 ILE C CA 1
ATOM 4682 C C . ILE B 1 248 ? -19.768 31.808 -19.424 1.00 11.95 249 ILE C C 1
ATOM 4683 O O . ILE B 1 248 ? -19.345 32.561 -20.294 1.00 11.07 249 ILE C O 1
ATOM 4688 N N . VAL B 1 249 ? -19.450 30.519 -19.396 1.00 10.76 250 VAL C N 1
ATOM 4689 C CA . VAL B 1 249 ? -18.359 30.007 -20.241 1.00 10.22 250 VAL C CA 1
ATOM 4690 C C . VAL B 1 249 ? -18.707 30.115 -21.726 1.00 9.52 250 VAL C C 1
ATOM 4691 O O . VAL B 1 249 ? -17.941 30.663 -22.526 1.00 10.36 250 VAL C O 1
ATOM 4695 N N . LEU B 1 250 ? -19.845 29.574 -22.107 1.00 9.71 251 LEU C N 1
ATOM 4696 C CA . LEU B 1 250 ? -20.206 29.588 -23.532 1.00 10.77 251 LEU C CA 1
ATOM 4697 C C . LEU B 1 250 ? -20.368 31.011 -24.095 1.00 10.66 251 LEU C C 1
ATOM 4698 O O . LEU B 1 250 ? -19.809 31.302 -25.148 1.00 10.38 251 LEU C O 1
ATOM 4703 N N . PRO B 1 251 ? -21.091 31.904 -23.398 1.00 11.02 252 PRO C N 1
ATOM 4704 C CA . PRO B 1 251 ? -21.114 33.311 -23.852 1.00 10.53 252 PRO C CA 1
ATOM 4705 C C . PRO B 1 251 ? -19.744 33.961 -23.966 1.00 10.23 252 PRO C C 1
ATOM 4706 O O . PRO B 1 251 ? -19.478 34.659 -24.959 1.00 11.74 252 PRO C O 1
ATOM 4710 N N . ALA B 1 252 ? -18.862 33.704 -22.997 1.00 10.10 253 ALA C N 1
ATOM 4711 C CA . ALA B 1 252 ? -17.501 34.246 -23.061 1.00 10.67 253 ALA C CA 1
ATOM 4712 C C . ALA B 1 252 ? -16.709 33.736 -24.276 1.00 9.96 253 ALA C C 1
ATOM 4713 O O . ALA B 1 252 ? -16.013 34.495 -24.929 1.00 10.53 253 ALA C O 1
ATOM 4715 N N . LEU B 1 253 ? -16.830 32.442 -24.568 1.00 10.54 254 LEU C N 1
ATOM 4716 C CA . LEU B 1 253 ? -16.182 31.871 -25.765 1.00 10.52 254 LEU C CA 1
ATOM 4717 C C . LEU B 1 253 ? -16.772 32.430 -27.051 1.00 10.82 254 LEU C C 1
ATOM 4718 O O . LEU B 1 253 ? -16.039 32.673 -28.021 1.00 11.15 254 LEU C O 1
ATOM 4723 N N . GLU B 1 254 ? -18.086 32.636 -27.078 1.00 11.90 255 GLU C N 1
ATOM 4724 C CA . GLU B 1 254 ? -18.732 33.133 -28.281 1.00 13.84 255 GLU C CA 1
ATOM 4725 C C . GLU B 1 254 ? -18.166 34.504 -28.658 1.00 12.52 255 GLU C C 1
ATOM 4726 O O . GLU B 1 254 ? -17.951 34.799 -29.836 1.00 14.20 255 GLU C O 1
ATOM 4732 N N . ARG B 1 255 ? -17.983 35.346 -27.655 1.00 12.05 256 ARG C N 1
ATOM 4733 C CA . ARG B 1 255 ? -17.510 36.719 -27.870 1.00 13.11 256 ARG C CA 1
ATOM 4734 C C . ARG B 1 255 ? -16.055 36.749 -28.288 1.00 12.54 256 ARG C C 1
ATOM 4735 O O . ARG B 1 255 ? -15.653 37.578 -29.083 1.00 15.28 256 ARG C O 1
ATOM 4743 N N . PHE B 1 256 ? -15.276 35.822 -27.756 1.00 10.66 257 PHE C N 1
ATOM 4744 C CA . PHE B 1 256 ? -13.842 35.773 -27.967 1.00 12.54 257 PHE C CA 1
ATOM 4745 C C . PHE B 1 256 ? -13.443 35.190 -29.322 1.00 12.83 257 PHE C C 1
ATOM 4746 O O . PHE B 1 256 ? -12.439 35.591 -29.880 1.00 11.41 257 PHE C O 1
ATOM 4754 N N . ARG B 1 257 ? -14.241 34.267 -29.849 1.00 12.67 258 ARG C N 1
ATOM 4755 C CA . ARG B 1 257 ? -13.964 33.599 -31.138 1.00 13.00 258 ARG C CA 1
ATOM 4756 C C . ARG B 1 257 ? -12.610 32.919 -31.131 1.00 13.25 258 ARG C C 1
ATOM 4757 O O . ARG B 1 257 ? -11.734 33.269 -31.908 1.00 13.73 258 ARG C O 1
ATOM 4765 N N . PRO B 1 258 ? -12.411 31.973 -30.203 1.00 12.15 259 PRO C N 1
ATOM 4766 C CA . PRO B 1 258 ? -11.101 31.301 -30.189 1.00 13.53 259 PRO C CA 1
ATOM 4767 C C . PRO B 1 258 ? -10.780 30.538 -31.472 1.00 12.10 259 PRO C C 1
ATOM 4768 O O . PRO B 1 258 ? -11.671 29.962 -32.098 1.00 12.03 259 PRO C O 1
ATOM 4772 N N . GLN B 1 259 ? -9.495 30.543 -31.833 1.00 11.34 260 GLN C N 1
ATOM 4773 C CA . GLN B 1 259 ? -8.963 29.718 -32.913 1.00 12.63 260 GLN C CA 1
ATOM 4774 C C . GLN B 1 259 ? -8.489 28.384 -32.429 1.00 11.83 260 GLN C C 1
ATOM 4775 O O . GLN B 1 259 ? -8.228 27.525 -33.216 1.00 10.78 260 GLN C O 1
ATOM 4781 N N . LEU B 1 260 ? -8.367 28.241 -31.111 1.00 11.15 261 LEU C N 1
ATOM 4782 C CA . LEU B 1 260 ? -7.978 27.020 -30.468 1.00 11.27 261 LEU C CA 1
ATOM 4783 C C . LEU B 1 260 ? -8.526 27.100 -29.041 1.00 10.06 261 LEU C C 1
ATOM 4784 O O . LEU B 1 260 ? -8.443 28.139 -28.425 1.00 9.02 261 LEU C O 1
ATOM 4789 N N . ILE B 1 261 ? -9.095 26.003 -28.550 1.00 9.80 262 ILE C N 1
ATOM 4790 C CA . ILE B 1 261 ? -9.507 25.886 -27.141 1.00 10.09 262 ILE C CA 1
ATOM 4791 C C . ILE B 1 261 ? -8.645 24.870 -26.449 1.00 10.58 262 ILE C C 1
ATOM 4792 O O . ILE B 1 261 ? -8.480 23.754 -26.952 1.00 11.07 262 ILE C O 1
ATOM 4797 N N . VAL B 1 262 ? -8.092 25.272 -25.289 1.00 9.81 263 VAL C N 1
ATOM 4798 C CA . VAL B 1 262 ? -7.335 24.394 -24.428 1.00 9.80 263 VAL C CA 1
ATOM 4799 C C . VAL B 1 262 ? -8.110 24.256 -23.141 1.00 9.85 263 VAL C C 1
ATOM 4800 O O . VAL B 1 262 ? -8.556 25.272 -22.564 1.00 10.64 263 VAL C O 1
ATOM 4804 N N . VAL B 1 263 ? -8.283 23.021 -22.678 1.00 9.69 264 VAL C N 1
ATOM 4805 C CA . VAL B 1 263 ? -8.906 22.766 -21.359 1.00 9.49 264 VAL C CA 1
ATOM 4806 C C . VAL B 1 263 ? -7.836 22.346 -20.363 1.00 9.60 264 VAL C C 1
ATOM 4807 O O . VAL B 1 263 ? -7.107 21.381 -20.625 1.00 9.38 264 VAL C O 1
ATOM 4811 N N . ALA B 1 264 ? -7.753 23.061 -19.235 1.00 9.27 265 ALA C N 1
ATOM 4812 C CA . ALA B 1 264 ? -6.983 22.635 -18.069 1.00 9.85 265 ALA C CA 1
ATOM 4813 C C . ALA B 1 264 ? -7.934 21.729 -17.295 1.00 9.84 265 ALA C C 1
ATOM 4814 O O . ALA B 1 264 ? -8.793 22.195 -16.561 1.00 10.21 265 ALA C O 1
ATOM 4816 N N . SER B 1 265 ? -7.827 20.427 -17.541 1.00 9.13 266 SER C N 1
ATOM 4817 C CA . SER B 1 265 ? -8.804 19.470 -17.067 1.00 9.74 266 SER C CA 1
ATOM 4818 C C . SER B 1 265 ? -8.306 18.774 -15.853 1.00 10.08 266 SER C C 1
ATOM 4819 O O . SER B 1 265 ? -7.675 17.741 -15.936 1.00 10.33 266 SER C O 1
ATOM 4822 N N . GLY B 1 266 ? -8.572 19.350 -14.694 1.00 10.09 267 GLY C N 1
ATOM 4823 C CA . GLY B 1 266 ? -8.444 18.591 -13.470 1.00 10.41 267 GLY C CA 1
ATOM 4824 C C . GLY B 1 266 ? -9.763 17.877 -13.202 1.00 9.76 267 GLY C C 1
ATOM 4825 O O . GLY B 1 266 ? -10.809 18.316 -13.679 1.00 9.48 267 GLY C O 1
ATOM 4826 N N . PHE B 1 267 ? -9.711 16.775 -12.453 1.00 10.06 268 PHE C N 1
ATOM 4827 C CA . PHE B 1 267 ? -10.890 15.977 -12.134 1.00 9.53 268 PHE C CA 1
ATOM 4828 C C . PHE B 1 267 ? -11.202 16.036 -10.648 1.00 9.31 268 PHE C C 1
ATOM 4829 O O . PHE B 1 267 ? -12.063 15.303 -10.166 1.00 11.18 268 PHE C O 1
ATOM 4837 N N . ASP B 1 268 ? -10.576 16.971 -9.956 1.00 8.90 269 ASP C N 1
ATOM 4838 C CA . ASP B 1 268 ? -10.725 17.104 -8.506 1.00 9.58 269 ASP C CA 1
ATOM 4839 C C . ASP B 1 268 ? -12.025 17.765 -8.038 1.00 9.18 269 ASP C C 1
ATOM 4840 O O . ASP B 1 268 ? -12.229 17.877 -6.835 1.00 9.90 269 ASP C O 1
ATOM 4845 N N . ALA B 1 269 ? -12.914 18.153 -8.973 1.00 8.60 270 ALA C N 1
ATOM 4846 C CA . ALA B 1 269 ? -14.295 18.498 -8.644 1.00 8.48 270 ALA C CA 1
ATOM 4847 C C . ALA B 1 269 ? -15.160 17.262 -8.471 1.00 8.20 270 ALA C C 1
ATOM 4848 O O . ALA B 1 269 ? -16.317 17.385 -8.049 1.00 8.68 270 ALA C O 1
ATOM 4850 N N . ASN B 1 270 ? -14.592 16.074 -8.709 1.00 7.70 271 ASN C N 1
ATOM 4851 C CA . ASN B 1 270 ? -15.347 14.846 -8.492 1.00 8.81 271 ASN C CA 1
ATOM 4852 C C . ASN B 1 270 ? -15.795 14.715 -7.025 1.00 8.53 271 ASN C C 1
ATOM 4853 O O . ASN B 1 270 ? -15.120 15.160 -6.119 1.00 8.62 271 ASN C O 1
ATOM 4858 N N . ALA B 1 271 ? -16.920 14.027 -6.844 1.00 8.79 272 ALA C N 1
ATOM 4859 C CA . ALA B 1 271 ? -17.649 13.918 -5.573 1.00 9.06 272 ALA C CA 1
ATOM 4860 C C . ALA B 1 271 ? -16.949 13.188 -4.455 1.00 9.29 272 ALA C C 1
ATOM 4861 O O . ALA B 1 271 ? -17.417 13.258 -3.312 1.00 11.58 272 ALA C O 1
ATOM 4863 N N . VAL B 1 272 ? -15.852 12.488 -4.749 1.00 8.48 273 VAL C N 1
ATOM 4864 C CA . VAL B 1 272 ? -15.075 11.841 -3.674 1.00 9.59 273 VAL C CA 1
ATOM 4865 C C . VAL B 1 272 ? -13.637 12.341 -3.578 1.00 9.68 273 VAL C C 1
ATOM 4866 O O . VAL B 1 272 ? -12.792 11.680 -2.982 1.00 10.82 273 VAL C O 1
ATOM 4870 N N . ASP B 1 273 ? -13.349 13.530 -4.104 1.00 9.23 274 ASP C N 1
ATOM 4871 C CA . ASP B 1 273 ? -11.964 14.004 -4.069 1.00 9.61 274 ASP C CA 1
ATOM 4872 C C . ASP B 1 273 ? -11.614 14.521 -2.671 1.00 9.58 274 ASP C C 1
ATOM 4873 O O . ASP B 1 273 ? -12.403 15.228 -2.063 1.00 8.95 274 ASP C O 1
ATOM 4878 N N . PRO B 1 274 ? -10.427 14.158 -2.161 1.00 9.85 275 PRO C N 1
ATOM 4879 C CA . PRO B 1 274 ? -10.071 14.719 -0.850 1.00 10.07 275 PRO C CA 1
ATOM 4880 C C . PRO B 1 274 ? -9.709 16.221 -0.900 1.00 9.10 275 PRO C C 1
ATOM 4881 O O . PRO B 1 274 ? -9.756 16.875 0.128 1.00 10.54 275 PRO C O 1
ATOM 4885 N N . LEU B 1 275 ? -9.326 16.758 -2.070 1.00 9.01 276 LEU C N 1
ATOM 4886 C CA . LEU B 1 275 ? -8.751 18.097 -2.121 1.00 9.90 276 LEU C CA 1
ATOM 4887 C C . LEU B 1 275 ? -9.717 19.192 -2.506 1.00 9.10 276 LEU C C 1
ATOM 4888 O O . LEU B 1 275 ? -9.320 20.357 -2.616 1.00 9.70 276 LEU C O 1
ATOM 4893 N N . ALA B 1 276 ? -10.989 18.845 -2.624 1.00 9.11 277 ALA C N 1
ATOM 4894 C CA . ALA B 1 276 ? -12.055 19.836 -2.747 1.00 9.12 277 ALA C CA 1
ATOM 4895 C C . ALA B 1 276 ? -13.368 19.214 -2.266 1.00 8.70 277 ALA C C 1
ATOM 4896 O O . ALA B 1 276 ? -13.396 18.057 -1.864 1.00 8.62 277 ALA C O 1
ATOM 4898 N N . ARG B 1 277 ? -14.435 19.998 -2.298 1.00 8.39 278 ARG C N 1
ATOM 4899 C CA . ARG B 1 277 ? -15.709 19.721 -1.669 1.00 8.29 278 ARG C CA 1
ATOM 4900 C C . ARG B 1 277 ? -16.843 19.766 -2.685 1.00 8.43 278 ARG C C 1
ATOM 4901 O O . ARG B 1 277 ? -17.974 20.054 -2.314 1.00 8.08 278 ARG C O 1
ATOM 4909 N N . MET B 1 278 ? -16.558 19.527 -3.966 1.00 8.40 279 MET C N 1
ATOM 4910 C CA . MET B 1 278 ? -17.600 19.598 -5.005 1.00 8.60 279 MET C CA 1
ATOM 4911 C C . MET B 1 278 ? -18.117 18.192 -5.332 1.00 8.24 279 MET C C 1
ATOM 4912 O O . MET B 1 278 ? -17.545 17.189 -4.897 1.00 6.89 279 MET C O 1
ATOM 4917 N N . GLN B 1 279 ? -19.195 18.135 -6.117 1.00 8.23 280 GLN C N 1
ATOM 4918 C CA . GLN B 1 279 ? -19.954 16.883 -6.255 1.00 9.14 280 GLN C CA 1
ATOM 4919 C C . GLN B 1 279 ? -20.164 16.463 -7.712 1.00 9.17 280 GLN C C 1
ATOM 4920 O O . GLN B 1 279 ? -21.239 15.999 -8.086 1.00 9.71 280 GLN C O 1
ATOM 4926 N N . LEU B 1 280 ? -19.134 16.584 -8.536 1.00 9.27 281 LEU C N 1
ATOM 4927 C CA . LEU B 1 280 ? -19.270 16.113 -9.926 1.00 8.99 281 LEU C CA 1
ATOM 4928 C C . LEU B 1 280 ? -19.185 14.601 -10.058 1.00 9.17 281 LEU C C 1
ATOM 4929 O O . LEU B 1 280 ? -18.500 13.912 -9.297 1.00 9.19 281 LEU C O 1
ATOM 4934 N N . HIS B 1 281 ? -19.874 14.090 -11.085 1.00 8.24 282 HIS C N 1
ATOM 4935 C CA . HIS B 1 281 ? -19.748 12.688 -11.486 1.00 10.19 282 HIS C CA 1
ATOM 4936 C C . HIS B 1 281 ? -19.213 12.666 -12.921 1.00 9.93 282 HIS C C 1
ATOM 4937 O O . HIS B 1 281 ? -19.017 13.715 -13.554 1.00 9.65 282 HIS C O 1
ATOM 4944 N N . SER B 1 282 ? -18.974 11.469 -13.435 1.00 9.51 283 SER C N 1
ATOM 4945 C CA . SER B 1 282 ? -18.361 11.307 -14.760 1.00 9.79 283 SER C CA 1
ATOM 4946 C C . SER B 1 282 ? -19.178 11.924 -15.886 1.00 9.49 283 SER C C 1
ATOM 4947 O O . SER B 1 282 ? -18.604 12.420 -16.852 1.00 9.64 283 SER C O 1
ATOM 4950 N N . ASP B 1 283 ? -20.504 11.871 -15.792 1.00 8.89 284 ASP C N 1
ATOM 4951 C CA . ASP B 1 283 ? -21.346 12.542 -16.790 1.00 10.44 284 ASP C CA 1
ATOM 4952 C C . ASP B 1 283 ? -21.298 14.068 -16.769 1.00 9.58 284 ASP C C 1
ATOM 4953 O O . ASP B 1 283 ? -21.597 14.706 -17.782 1.00 9.28 284 ASP C O 1
ATOM 4958 N N . SER B 1 284 ? -20.902 14.652 -15.645 1.00 10.17 285 SER C N 1
ATOM 4959 C CA . SER B 1 284 ? -20.658 16.078 -15.565 1.00 9.72 285 SER C CA 1
ATOM 4960 C C . SER B 1 284 ? -19.473 16.437 -16.431 1.00 10.78 285 SER C C 1
ATOM 4961 O O . SER B 1 284 ? -19.519 17.398 -17.213 1.00 9.84 285 SER C O 1
ATOM 4964 N N . PHE B 1 285 ? -18.398 15.681 -16.284 1.00 9.77 286 PHE C N 1
ATOM 4965 C CA . PHE B 1 285 ? -17.219 15.905 -17.110 1.00 9.65 286 PHE C CA 1
ATOM 4966 C C . PHE B 1 285 ? -17.527 15.648 -18.583 1.00 9.80 286 PHE C C 1
ATOM 4967 O O . PHE B 1 285 ? -17.081 16.395 -19.449 1.00 9.48 286 PHE C O 1
ATOM 4975 N N . ARG B 1 286 ? -18.309 14.610 -18.859 1.00 9.36 287 ARG C N 1
ATOM 4976 C CA . ARG B 1 286 ? -18.718 14.300 -20.248 1.00 10.52 287 ARG C CA 1
ATOM 4977 C C . ARG B 1 286 ? -19.466 15.505 -20.834 1.00 10.51 287 ARG C C 1
ATOM 4978 O O . ARG B 1 286 ? -19.186 15.926 -21.953 1.00 9.85 287 ARG C O 1
ATOM 4986 N N . ALA B 1 287 ? -20.405 16.052 -20.062 1.00 10.60 288 ALA C N 1
ATOM 4987 C CA . ALA B 1 287 ? -21.249 17.174 -20.531 1.00 10.83 288 ALA C CA 1
ATOM 4988 C C . ALA B 1 287 ? -20.419 18.440 -20.781 1.00 10.83 288 ALA C C 1
ATOM 4989 O O . ALA B 1 287 ? -20.587 19.111 -21.802 1.00 11.78 288 ALA C O 1
ATOM 4991 N N . MET B 1 288 ? -19.499 18.755 -19.869 1.00 10.10 289 MET C N 1
ATOM 4992 C CA . MET B 1 288 ? -18.587 19.893 -20.064 1.00 11.25 289 MET C CA 1
ATOM 4993 C C . MET B 1 288 ? -17.726 19.715 -21.322 1.00 11.05 289 MET C C 1
ATOM 4994 O O . MET B 1 288 ? -17.535 20.654 -22.082 1.00 11.35 289 MET C O 1
ATOM 4999 N N . THR B 1 289 ? -17.230 18.490 -21.552 1.00 11.02 290 THR C N 1
ATOM 5000 C CA . THR B 1 289 ? -16.432 18.204 -22.721 1.00 9.96 290 THR C CA 1
ATOM 5001 C C . THR B 1 289 ? -17.279 18.353 -23.985 1.00 9.61 290 THR C C 1
ATOM 5002 O O . THR B 1 289 ? -16.806 18.926 -24.964 1.00 10.62 290 THR C O 1
ATOM 5006 N N . ALA B 1 290 ? -18.533 17.890 -23.955 1.00 9.93 291 ALA C N 1
ATOM 5007 C CA . ALA B 1 290 ? -19.413 18.016 -25.134 1.00 10.63 291 ALA C CA 1
ATOM 5008 C C . ALA B 1 290 ? -19.636 19.493 -25.490 1.00 10.94 291 ALA C C 1
ATOM 5009 O O . ALA B 1 290 ? -19.578 19.881 -26.680 1.00 10.98 291 ALA C O 1
ATOM 5011 N N . MET B 1 291 ? -19.855 20.308 -24.462 1.00 10.98 292 MET C N 1
ATOM 5012 C CA . MET B 1 291 ? -20.075 21.735 -24.643 1.00 12.00 292 MET C CA 1
ATOM 5013 C C . MET B 1 291 ? -18.857 22.453 -25.236 1.00 10.96 292 MET C C 1
ATOM 5014 O O . MET B 1 291 ? -19.008 23.250 -26.147 1.00 11.59 292 MET C O 1
ATOM 5019 N N . VAL B 1 292 ? -17.676 22.168 -24.715 1.00 10.49 293 VAL C N 1
ATOM 5020 C CA . VAL B 1 292 ? -16.479 22.804 -25.190 1.00 11.54 293 VAL C CA 1
ATOM 5021 C C . VAL B 1 292 ? -16.070 22.252 -26.579 1.00 11.73 293 VAL C C 1
ATOM 5022 O O . VAL B 1 292 ? -15.573 23.005 -27.391 1.00 12.68 293 VAL C O 1
ATOM 5026 N N . ARG B 1 293 ? -16.310 20.960 -26.841 1.00 11.08 294 ARG C N 1
ATOM 5027 C CA . ARG B 1 293 ? -16.072 20.400 -28.182 1.00 12.27 294 ARG C CA 1
ATOM 5028 C C . ARG B 1 293 ? -16.975 21.070 -29.195 1.00 12.58 294 ARG C C 1
ATOM 5029 O O . ARG B 1 293 ? -16.548 21.418 -30.307 1.00 11.02 294 ARG C O 1
ATOM 5037 N N . ASP B 1 294 ? -18.226 21.272 -28.819 1.00 11.96 295 ASP C N 1
ATOM 5038 C CA . ASP B 1 294 ? -19.141 21.972 -29.731 1.00 13.95 295 ASP C CA 1
ATOM 5039 C C . ASP B 1 294 ? -18.665 23.424 -30.004 1.00 13.27 295 ASP C C 1
ATOM 5040 O O . ASP B 1 294 ? -18.692 23.897 -31.163 1.00 11.92 295 ASP C O 1
ATOM 5045 N N . ALA B 1 295 ? -18.236 24.110 -28.942 1.00 12.31 296 ALA C N 1
ATOM 5046 C CA . ALA B 1 295 ? -17.666 25.471 -29.067 1.00 12.03 296 ALA C CA 1
ATOM 5047 C C . ALA B 1 295 ? -16.449 25.453 -30.010 1.00 11.84 296 ALA C C 1
ATOM 5048 O O . ALA B 1 295 ? -16.312 26.334 -30.872 1.00 11.69 296 ALA C O 1
ATOM 5050 N N . ALA B 1 296 ? -15.594 24.441 -29.858 1.00 10.74 297 ALA C N 1
ATOM 5051 C CA . ALA B 1 296 ? -14.413 24.326 -30.715 1.00 11.39 297 ALA C CA 1
ATOM 5052 C C . ALA B 1 296 ? -14.808 24.075 -32.174 1.00 11.71 297 ALA C C 1
ATOM 5053 O O . ALA B 1 296 ? -14.213 24.645 -33.073 1.00 11.40 297 ALA C O 1
ATOM 5055 N N . GLU B 1 297 ? -15.831 23.242 -32.391 1.00 11.56 298 GLU C N 1
ATOM 5056 C CA . GLU B 1 297 ? -16.326 22.962 -33.743 1.00 12.44 298 GLU C CA 1
ATOM 5057 C C . GLU B 1 297 ? -16.898 24.202 -34.410 1.00 13.42 298 GLU C C 1
ATOM 5058 O O . GLU B 1 297 ? -16.722 24.383 -35.614 1.00 17.77 298 GLU C O 1
ATOM 5064 N N . ARG B 1 298 ? -17.542 25.070 -33.643 1.00 13.09 299 ARG C N 1
ATOM 5065 C CA . ARG B 1 298 ? -18.152 26.281 -34.177 1.00 15.02 299 ARG C CA 1
ATOM 5066 C C . ARG B 1 298 ? -17.144 27.399 -34.461 1.00 15.97 299 ARG C C 1
ATOM 5067 O O . ARG B 1 298 ? -17.256 28.079 -35.472 1.00 19.21 299 ARG C O 1
ATOM 5075 N N . HIS B 1 299 ? -16.144 27.562 -33.596 1.00 12.04 300 HIS C N 1
ATOM 5076 C CA . HIS B 1 299 ? -15.207 28.698 -33.690 1.00 13.43 300 HIS C CA 1
ATOM 5077 C C . HIS B 1 299 ? -13.833 28.370 -34.217 1.00 14.11 300 HIS C C 1
ATOM 5078 O O . HIS B 1 299 ? -13.205 29.215 -34.838 1.00 14.85 300 HIS C O 1
ATOM 5085 N N . ALA B 1 300 ? -13.359 27.167 -33.930 1.00 14.09 301 ALA C N 1
ATOM 5086 C CA . ALA B 1 300 ? -11.945 26.856 -34.005 1.00 15.47 301 ALA C CA 1
ATOM 5087 C C . ALA B 1 300 ? -11.690 25.683 -34.941 1.00 15.24 301 ALA C C 1
ATOM 5088 O O . ALA B 1 300 ? -10.651 25.066 -34.837 1.00 17.75 301 ALA C O 1
ATOM 5090 N N . GLY B 1 301 ? -12.651 25.338 -35.797 1.00 15.78 302 GLY C N 1
ATOM 5091 C CA . GLY B 1 301 ? -12.493 24.208 -36.716 1.00 16.59 302 GLY C CA 1
ATOM 5092 C C . GLY B 1 301 ? -12.324 22.866 -36.023 1.00 15.53 302 GLY C C 1
ATOM 5093 O O . GLY B 1 301 ? -11.692 21.968 -36.549 1.00 17.29 302 GLY C O 1
ATOM 5094 N N . GLY B 1 302 ? -12.842 22.769 -34.810 1.00 12.40 303 GLY C N 1
ATOM 5095 C CA . GLY B 1 302 ? -12.748 21.564 -33.996 1.00 12.21 303 GLY C CA 1
ATOM 5096 C C . GLY B 1 302 ? -11.520 21.507 -33.101 1.00 11.89 303 GLY C C 1
ATOM 5097 O O . GLY B 1 302 ? -11.383 20.562 -32.348 1.00 13.31 303 GLY C O 1
ATOM 5098 N N . ARG B 1 303 ? -10.655 22.522 -33.157 1.00 11.11 304 ARG C N 1
ATOM 5099 C CA . ARG B 1 303 ? -9.353 22.451 -32.533 1.00 11.36 304 ARG C CA 1
ATOM 5100 C C . ARG B 1 303 ? -9.458 22.615 -31.013 1.00 10.96 304 ARG C C 1
ATOM 5101 O O . ARG B 1 303 ? -9.637 23.709 -30.486 1.00 11.49 304 ARG C O 1
ATOM 5109 N N . LEU B 1 304 ? -9.322 21.486 -30.339 1.00 10.85 305 LEU C N 1
ATOM 5110 C CA . LEU B 1 304 ? -9.504 21.373 -28.903 1.00 10.06 305 LEU C CA 1
ATOM 5111 C C . LEU B 1 304 ? -8.429 20.471 -28.325 1.00 10.13 305 LEU C C 1
ATOM 5112 O O . LEU B 1 304 ? -8.207 19.367 -28.841 1.00 10.54 305 LEU C O 1
ATOM 5117 N N . VAL B 1 305 ? -7.771 20.930 -27.248 1.00 9.89 306 VAL C N 1
ATOM 5118 C CA . VAL B 1 305 ? -6.768 20.135 -26.560 1.00 9.63 306 VAL C CA 1
ATOM 5119 C C . VAL B 1 305 ? -7.140 20.091 -25.096 1.00 9.29 306 VAL C C 1
ATOM 5120 O O . VAL B 1 305 ? -7.347 21.121 -24.492 1.00 11.03 306 VAL C O 1
ATOM 5124 N N . VAL B 1 306 ? -7.221 18.903 -24.525 1.00 8.82 307 VAL C N 1
ATOM 5125 C CA . VAL B 1 306 ? -7.491 18.761 -23.085 1.00 9.27 307 VAL C CA 1
ATOM 5126 C C . VAL B 1 306 ? -6.196 18.331 -22.414 1.00 10.23 307 VAL C C 1
ATOM 5127 O O . VAL B 1 306 ? -5.589 17.352 -22.827 1.00 10.21 307 VAL C O 1
ATOM 5131 N N . VAL B 1 307 ? -5.781 19.061 -21.382 1.00 9.76 308 VAL C N 1
ATOM 5132 C CA . VAL B 1 307 ? -4.507 18.816 -20.696 1.00 10.07 308 VAL C CA 1
ATOM 5133 C C . VAL B 1 307 ? -4.852 18.413 -19.274 1.00 10.45 308 VAL C C 1
ATOM 5134 O O . VAL B 1 307 ? -5.514 19.171 -18.552 1.00 10.31 308 VAL C O 1
ATOM 5138 N N . HIS B 1 308 ? -4.399 17.229 -18.868 1.00 10.30 309 HIS C N 1
ATOM 5139 C CA . HIS B 1 308 ? -4.660 16.733 -17.503 1.00 10.75 309 HIS C CA 1
ATOM 5140 C C . HIS B 1 308 ? -4.002 17.642 -16.477 1.00 12.12 309 HIS C C 1
ATOM 5141 O O . HIS B 1 308 ? -2.818 18.048 -16.646 1.00 10.99 309 HIS C O 1
ATOM 5148 N N . GLU B 1 309 ? -4.740 17.972 -15.421 1.00 10.99 310 GLU C N 1
ATOM 5149 C CA . GLU B 1 309 ? -4.215 18.814 -14.336 1.00 12.13 310 GLU C CA 1
ATOM 5150 C C . GLU B 1 309 ? -4.353 18.032 -13.022 1.00 12.35 310 GLU C C 1
ATOM 5151 O O . GLU B 1 309 ? -3.634 17.031 -12.836 1.00 10.90 310 GLU C O 1
ATOM 5157 N N . GLY B 1 310 ? -5.294 18.403 -12.155 1.00 12.48 311 GLY C N 1
ATOM 5158 C CA . GLY B 1 310 ? -5.514 17.708 -10.862 1.00 12.66 311 GLY C CA 1
ATOM 5159 C C . GLY B 1 310 ? -6.499 16.537 -10.911 1.00 13.62 311 GLY C C 1
ATOM 5160 O O . GLY B 1 310 ? -6.961 16.131 -11.970 1.00 13.56 311 GLY C O 1
ATOM 5161 N N . GLY B 1 311 ? -6.810 15.996 -9.747 1.00 12.61 312 GLY C N 1
ATOM 5162 C CA . GLY B 1 311 ? -7.666 14.811 -9.606 1.00 11.85 312 GLY C CA 1
ATOM 5163 C C . GLY B 1 311 ? -6.964 13.861 -8.661 1.00 13.39 312 GLY C C 1
ATOM 5164 O O . GLY B 1 311 ? -5.886 13.350 -9.006 1.00 14.56 312 GLY C O 1
ATOM 5165 N N . TYR B 1 312 ? -7.544 13.650 -7.470 1.00 10.34 313 TYR C N 1
ATOM 5166 C CA . TYR B 1 312 ? -6.821 12.947 -6.392 1.00 11.46 313 TYR C CA 1
ATOM 5167 C C . TYR B 1 312 ? -7.529 11.722 -5.838 1.00 11.41 313 TYR C C 1
ATOM 5168 O O . TYR B 1 312 ? -7.101 11.157 -4.840 1.00 17.69 313 TYR C O 1
ATOM 5177 N N . SER B 1 313 ? -8.631 11.323 -6.452 1.00 10.28 314 SER C N 1
ATOM 5178 C CA . SER B 1 313 ? -9.288 10.074 -6.100 1.00 10.19 314 SER C CA 1
ATOM 5179 C C . SER B 1 313 ? -8.802 8.962 -7.014 1.00 11.10 314 SER C C 1
ATOM 5180 O O . SER B 1 313 ? -9.131 8.939 -8.204 1.00 10.96 314 SER C O 1
ATOM 5183 N N . GLU B 1 314 ? -8.008 8.046 -6.470 1.00 11.81 315 GLU C N 1
ATOM 5184 C CA . GLU B 1 314 ? -7.532 6.904 -7.249 1.00 12.88 315 GLU C CA 1
ATOM 5185 C C . GLU B 1 314 ? -8.684 6.076 -7.797 1.00 11.01 315 GLU C C 1
ATOM 5186 O O . GLU B 1 314 ? -8.628 5.602 -8.923 1.00 11.12 315 GLU C O 1
ATOM 5192 N N . ALA B 1 315 ? -9.735 5.916 -7.006 1.00 11.15 316 ALA C N 1
ATOM 5193 C CA . ALA B 1 315 ? -10.888 5.109 -7.379 1.00 11.42 316 ALA C CA 1
ATOM 5194 C C . ALA B 1 315 ? -11.722 5.752 -8.471 1.00 10.89 316 ALA C C 1
ATOM 5195 O O . ALA B 1 315 ? -12.202 5.060 -9.351 1.00 10.48 316 ALA C O 1
ATOM 5197 N N . TYR B 1 316 ? -11.924 7.072 -8.383 1.00 10.14 317 TYR C N 1
ATOM 5198 C CA . TYR B 1 316 ? -12.949 7.724 -9.225 1.00 9.62 317 TYR C CA 1
ATOM 5199 C C . TYR B 1 316 ? -12.441 8.546 -10.401 1.00 10.05 317 TYR C C 1
ATOM 5200 O O . TYR B 1 316 ? -13.114 8.610 -11.443 1.00 11.08 317 TYR C O 1
ATOM 5209 N N . VAL B 1 317 ? -11.238 9.115 -10.301 1.00 8.63 318 VAL C N 1
ATOM 5210 C CA . VAL B 1 317 ? -10.687 9.842 -11.457 1.00 8.93 318 VAL C CA 1
ATOM 5211 C C . VAL B 1 317 ? -10.714 9.026 -12.743 1.00 9.44 318 VAL C C 1
ATOM 5212 O O . VAL B 1 317 ? -11.028 9.578 -13.805 1.00 9.08 318 VAL C O 1
ATOM 5216 N N . PRO B 1 318 ? -10.397 7.715 -12.689 1.00 9.38 319 PRO C N 1
ATOM 5217 C CA . PRO B 1 318 ? -10.384 7.012 -13.983 1.00 10.19 319 PRO C CA 1
ATOM 5218 C C . PRO B 1 318 ? -11.703 7.075 -14.751 1.00 9.88 319 PRO C C 1
ATOM 5219 O O . PRO B 1 318 ? -11.707 7.186 -15.982 1.00 10.12 319 PRO C O 1
ATOM 5223 N N . PHE B 1 319 ? -12.817 6.986 -14.037 1.00 10.28 320 PHE C N 1
ATOM 5224 C CA . PHE B 1 319 ? -14.133 7.044 -14.698 1.00 10.62 320 PHE C CA 1
ATOM 5225 C C . PHE B 1 319 ? -14.439 8.427 -15.299 1.00 9.89 320 PHE C C 1
ATOM 5226 O O . PHE B 1 319 ? -15.070 8.544 -16.363 1.00 9.68 320 PHE C O 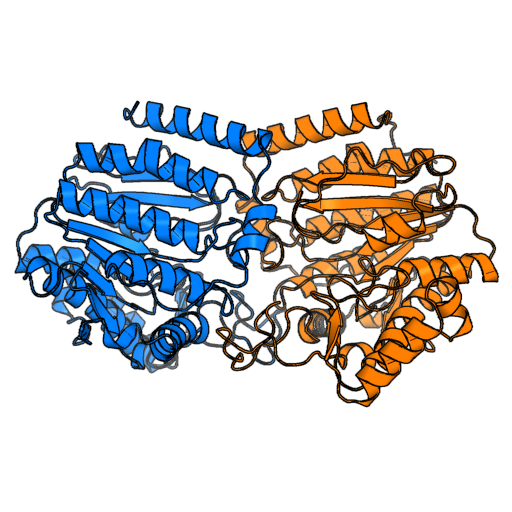1
ATOM 5234 N N . CYS B 1 320 ? -13.963 9.465 -14.609 1.00 9.35 321 CYS C N 1
ATOM 5235 C CA . CYS B 1 320 ? -14.156 10.838 -15.069 1.00 10.08 321 CYS C CA 1
ATOM 5236 C C . CYS B 1 320 ? -13.295 11.149 -16.294 1.00 9.84 321 CYS C C 1
ATOM 5237 O O . CYS B 1 320 ? -13.783 11.699 -17.293 1.00 9.99 321 CYS C O 1
ATOM 5240 N N . GLY B 1 321 ? -12.023 10.746 -16.247 1.00 9.37 322 GLY C N 1
ATOM 5241 C CA . GLY B 1 321 ? -11.132 10.910 -17.402 1.00 9.76 322 GLY C CA 1
ATOM 5242 C C . GLY B 1 321 ? -11.601 10.115 -18.582 1.00 9.56 322 GLY C C 1
ATOM 5243 O O . GLY B 1 321 ? -11.562 10.612 -19.706 1.00 8.61 322 GLY C O 1
ATOM 5244 N N . LEU B 1 322 ? -12.075 8.889 -18.338 1.00 10.01 323 LEU C N 1
ATOM 5245 C CA . LEU B 1 322 ? -12.604 8.068 -19.431 1.00 10.83 323 LEU C CA 1
ATOM 5246 C C . LEU B 1 322 ? -13.764 8.760 -20.121 1.00 9.68 323 LEU C C 1
ATOM 5247 O O . LEU B 1 322 ? -13.801 8.776 -21.358 1.00 10.98 323 LEU C O 1
ATOM 5252 N N . ALA B 1 323 ? -14.663 9.377 -19.357 1.00 8.99 324 ALA C N 1
ATOM 5253 C CA . ALA B 1 323 ? -15.821 10.052 -19.950 1.00 9.67 324 ALA C CA 1
ATOM 5254 C C . ALA B 1 323 ? -15.408 11.211 -20.883 1.00 9.76 324 ALA C C 1
ATOM 5255 O O . ALA B 1 323 ? -15.962 11.399 -21.956 1.00 10.38 324 ALA C O 1
ATOM 5257 N N . VAL B 1 324 ? -14.401 11.962 -20.474 1.00 9.57 325 VAL C N 1
ATOM 5258 C CA . VAL B 1 324 ? -13.873 13.042 -21.289 1.00 9.53 325 VAL C CA 1
ATOM 5259 C C . VAL B 1 324 ? -13.323 12.503 -22.601 1.00 9.96 325 VAL C C 1
ATOM 5260 O O . VAL B 1 324 ? -13.606 13.055 -23.656 1.00 11.18 325 VAL C O 1
ATOM 5264 N N . ILE B 1 325 ? -12.509 11.442 -22.519 1.00 10.10 326 ILE C N 1
ATOM 5265 C CA . ILE B 1 325 ? -11.853 10.892 -23.707 1.00 11.41 326 ILE C CA 1
ATOM 5266 C C . ILE B 1 325 ? -12.866 10.231 -24.655 1.00 11.77 326 ILE C C 1
ATOM 5267 O O . ILE B 1 325 ? -12.738 10.317 -25.903 1.00 11.01 326 ILE C O 1
ATOM 5272 N N . GLU B 1 326 ? -13.889 9.608 -24.079 1.00 11.81 327 GLU C N 1
ATOM 5273 C CA . GLU B 1 326 ? -15.006 9.097 -24.891 1.00 12.63 327 GLU C CA 1
ATOM 5274 C C . GLU B 1 326 ? -15.654 10.238 -25.672 1.00 11.46 327 GLU C C 1
ATOM 5275 O O . GLU B 1 326 ? -15.937 10.101 -26.880 1.00 12.27 327 GLU C O 1
ATOM 5281 N N . GLU B 1 327 ? -15.898 11.363 -24.989 1.00 10.48 328 GLU C N 1
ATOM 5282 C CA . GLU B 1 327 ? -16.541 12.503 -25.656 1.00 12.05 328 GLU C CA 1
ATOM 5283 C C . GLU B 1 327 ? -15.643 13.151 -26.727 1.00 11.50 328 GLU C C 1
ATOM 5284 O O . GLU B 1 327 ? -16.134 13.491 -27.816 1.00 11.76 328 GLU C O 1
ATOM 5290 N N . LEU B 1 328 ? -14.339 13.289 -26.460 1.00 11.19 329 LEU C N 1
ATOM 5291 C CA . LEU B 1 328 ? -13.422 13.801 -27.484 1.00 12.46 329 LEU C CA 1
ATOM 5292 C C . LEU B 1 328 ? -13.416 12.915 -28.720 1.00 12.24 329 LEU C C 1
ATOM 5293 O O . LEU B 1 328 ? -13.438 13.414 -29.854 1.00 12.14 329 LEU C O 1
ATOM 5298 N N . SER B 1 329 ? -13.386 11.601 -28.515 1.00 11.32 330 SER C N 1
ATOM 5299 C CA . SER B 1 329 ? -13.224 10.659 -29.632 1.00 10.99 330 SER C CA 1
ATOM 5300 C C . SER B 1 329 ? -14.502 10.222 -30.315 1.00 11.78 330 SER C C 1
ATOM 5301 O O . SER B 1 329 ? -14.455 9.716 -31.441 1.00 13.75 330 SER C O 1
ATOM 5304 N N . GLY B 1 330 ? -15.643 10.419 -29.648 1.00 13.12 331 GLY C N 1
ATOM 5305 C CA . GLY B 1 330 ? -16.917 9.980 -30.156 1.00 14.68 331 GLY C CA 1
ATOM 5306 C C . GLY B 1 330 ? -17.073 8.471 -30.046 1.00 15.32 331 GLY C C 1
ATOM 5307 O O . GLY B 1 330 ? -17.916 7.919 -30.695 1.00 18.99 331 GLY C O 1
ATOM 5308 N N . VAL B 1 331 ? -16.258 7.829 -29.201 1.00 13.30 332 VAL C N 1
ATOM 5309 C CA . VAL B 1 331 ? -16.292 6.393 -28.987 1.00 17.75 332 VAL C CA 1
ATOM 5310 C C . VAL B 1 331 ? -16.893 6.169 -27.626 1.00 18.82 332 VAL C C 1
ATOM 5311 O O . VAL B 1 331 ? -16.518 6.828 -26.659 1.00 24.83 332 VAL C O 1
ATOM 5315 N N . ARG B 1 332 ? -17.849 5.262 -27.537 1.00 16.91 333 ARG C N 1
ATOM 5316 C CA . ARG B 1 332 ? -18.475 4.943 -26.273 1.00 19.82 333 ARG C CA 1
ATOM 5317 C C . ARG B 1 332 ? -18.105 3.506 -25.927 1.00 18.53 333 ARG C C 1
ATOM 5318 O O . ARG B 1 332 ? -18.432 2.585 -26.657 1.00 18.27 333 ARG C O 1
ATOM 5326 N N . SER B 1 333 ? -17.350 3.344 -24.857 1.00 16.56 334 SER C N 1
ATOM 5327 C CA . SER B 1 333 ? -16.925 2.021 -24.392 1.00 15.72 334 SER C CA 1
ATOM 5328 C C . SER B 1 333 ? -18.053 1.345 -23.618 1.00 15.69 334 SER C C 1
ATOM 5329 O O . SER B 1 333 ? -19.101 1.940 -23.403 1.00 17.44 334 SER C O 1
ATOM 5332 N N . ALA B 1 334 ? -17.801 0.123 -23.176 1.00 13.03 335 ALA C N 1
ATOM 5333 C CA . ALA B 1 334 ? -18.763 -0.629 -22.358 1.00 15.40 335 ALA C CA 1
ATOM 5334 C C . ALA B 1 334 ? -18.681 -0.272 -20.880 1.00 15.46 335 ALA C C 1
ATOM 5335 O O . ALA B 1 334 ? -19.395 -0.841 -20.073 1.00 14.88 335 ALA C O 1
ATOM 5337 N N . VAL B 1 335 ? -17.779 0.638 -20.506 1.00 15.39 336 VAL C N 1
ATOM 5338 C CA . VAL B 1 335 ? -17.600 0.978 -19.100 1.00 15.43 336 VAL C CA 1
ATOM 5339 C C . VAL B 1 335 ? -18.881 1.641 -18.593 1.00 15.15 336 VAL C C 1
ATOM 5340 O O . VAL B 1 335 ? -19.394 2.561 -19.213 1.00 16.39 336 VAL C O 1
ATOM 5344 N N . ARG B 1 336 ? -19.351 1.185 -17.441 1.00 14.93 337 ARG C N 1
ATOM 5345 C CA . ARG B 1 336 ? -20.437 1.844 -16.720 1.00 16.84 337 ARG C CA 1
ATOM 5346 C C . ARG B 1 336 ? -19.859 2.337 -15.394 1.00 14.75 337 ARG C C 1
ATOM 5347 O O . ARG B 1 336 ? -19.201 1.613 -14.681 1.00 16.17 337 ARG C O 1
ATOM 5355 N N . ASP B 1 337 ? -20.018 3.616 -15.153 1.00 13.33 338 ASP C N 1
ATOM 5356 C CA . ASP B 1 337 ? -19.540 4.265 -13.940 1.00 11.41 338 ASP C CA 1
ATOM 5357 C C . ASP B 1 337 ? -20.341 3.746 -12.741 1.00 12.42 338 ASP C C 1
ATOM 5358 O O . ASP B 1 337 ? -21.529 4.001 -12.661 1.00 12.21 338 ASP C O 1
ATOM 5363 N N . PRO B 1 338 ? -19.674 3.030 -11.809 1.00 12.87 339 PRO C N 1
ATOM 5364 C CA . PRO B 1 338 ? -20.393 2.413 -10.699 1.00 13.53 339 PRO C CA 1
ATOM 5365 C C . PRO B 1 338 ? -20.823 3.365 -9.553 1.00 14.27 339 PRO C C 1
ATOM 5366 O O . PRO B 1 338 ? -21.564 2.935 -8.700 1.00 13.97 339 PRO C O 1
ATOM 5370 N N . LEU B 1 339 ? -20.374 4.622 -9.568 1.00 12.36 340 LEU C N 1
ATOM 5371 C CA . LEU B 1 339 ? -20.742 5.612 -8.566 1.00 14.15 340 LEU C CA 1
ATOM 5372 C C . LEU B 1 339 ? -21.723 6.684 -9.059 1.00 14.92 340 LEU C C 1
ATOM 5373 O O . LEU B 1 339 ? -22.258 7.454 -8.255 1.00 14.72 340 LEU C O 1
ATOM 5378 N N . ARG B 1 340 ? -22.022 6.688 -10.353 1.00 14.93 341 ARG C N 1
ATOM 5379 C CA . ARG B 1 340 ? -22.852 7.725 -10.968 1.00 15.62 341 ARG C CA 1
ATOM 5380 C C . ARG B 1 340 ? -24.227 7.902 -10.318 1.00 15.32 341 ARG C C 1
ATOM 5381 O O . ARG B 1 340 ? -24.609 9.017 -9.980 1.00 16.93 341 ARG C O 1
ATOM 5389 N N . ASP B 1 341 ? -24.965 6.809 -10.165 1.00 13.61 342 ASP C N 1
ATOM 5390 C CA . ASP B 1 341 ? -26.287 6.885 -9.579 1.00 15.17 342 ASP C CA 1
ATOM 5391 C C . ASP B 1 341 ? -26.244 7.323 -8.106 1.00 13.80 342 ASP C C 1
ATOM 5392 O O . ASP B 1 341 ? -27.091 8.065 -7.645 1.00 13.42 342 ASP C O 1
ATOM 5397 N N . PHE B 1 342 ? -25.246 6.860 -7.387 1.00 11.22 343 PHE C N 1
ATOM 5398 C CA . PHE B 1 342 ? -25.073 7.228 -5.994 1.00 11.97 343 PHE C CA 1
ATOM 5399 C C . PHE B 1 342 ? -24.816 8.739 -5.869 1.00 11.25 343 PHE C C 1
ATOM 5400 O O . PHE B 1 342 ? -25.466 9.441 -5.101 1.00 10.92 343 PHE C O 1
ATOM 5408 N N . ILE B 1 343 ? -23.887 9.243 -6.660 1.00 9.77 344 ILE C N 1
ATOM 5409 C CA . ILE B 1 343 ? -23.547 10.686 -6.642 1.00 9.96 344 ILE C CA 1
ATOM 5410 C C . ILE B 1 343 ? -24.750 11.549 -7.043 1.00 10.62 344 ILE C C 1
ATOM 5411 O O . ILE B 1 343 ? -24.976 12.612 -6.477 1.00 9.93 344 ILE C O 1
ATOM 5416 N N . GLU B 1 344 ? -25.544 11.064 -7.993 1.00 11.30 345 GLU C N 1
ATOM 5417 C CA . GLU B 1 344 ? -26.767 11.772 -8.352 1.00 13.54 345 GLU C CA 1
ATOM 5418 C C . GLU B 1 344 ? -27.670 12.040 -7.138 1.00 11.74 345 GLU C C 1
ATOM 5419 O O . GLU B 1 344 ? -28.261 13.110 -7.035 1.00 10.50 345 GLU C O 1
ATOM 5425 N N . LEU B 1 345 ? -27.793 11.062 -6.251 1.00 11.85 346 LEU C N 1
ATOM 5426 C CA . LEU B 1 345 ? -28.651 11.201 -5.074 1.00 12.52 346 LEU C CA 1
ATOM 5427 C C . LEU B 1 345 ? -28.118 12.169 -4.024 1.00 12.59 346 LEU C C 1
ATOM 5428 O O . LEU B 1 345 ? -28.886 12.646 -3.201 1.00 11.76 346 LEU C O 1
ATOM 5433 N N . GLN B 1 346 ? -26.812 12.469 -4.074 1.00 10.01 347 GLN C N 1
ATOM 5434 C CA . GLN B 1 346 ? -26.131 13.337 -3.100 1.00 10.11 347 GLN C CA 1
ATOM 5435 C C . GLN B 1 346 ? -26.153 14.819 -3.476 1.00 10.93 347 GLN C C 1
ATOM 5436 O O . GLN B 1 346 ? -25.691 15.646 -2.701 1.00 11.74 347 GLN C O 1
ATOM 5442 N N . GLN B 1 347 ? -26.718 15.141 -4.646 1.00 10.95 348 GLN C N 1
ATOM 5443 C CA . GLN B 1 347 ? -26.617 16.487 -5.190 1.00 10.91 348 GLN C CA 1
ATOM 5444 C C . GLN B 1 347 ? -27.296 17.512 -4.305 1.00 10.89 348 GLN C C 1
ATOM 5445 O O . GLN B 1 347 ? -28.229 17.177 -3.577 1.00 11.41 348 GLN C O 1
ATOM 5451 N N . PRO B 1 348 ? -26.864 18.780 -4.408 1.00 10.46 349 PRO C N 1
ATOM 5452 C CA . PRO B 1 348 ? -27.577 19.851 -3.712 1.00 11.42 349 PRO C CA 1
ATOM 5453 C C . PRO B 1 348 ? -29.076 19.805 -3.932 1.00 11.58 349 PRO C C 1
ATOM 5454 O O . PRO B 1 348 ? -29.545 19.491 -5.040 1.00 12.81 349 PRO C O 1
ATOM 5458 N N . ASN B 1 349 ? -29.812 20.177 -2.904 1.00 12.62 350 ASN C N 1
ATOM 5459 C CA . ASN B 1 349 ? -31.287 20.268 -3.011 1.00 12.93 350 ASN C CA 1
ATOM 5460 C C . ASN B 1 349 ? -31.732 21.479 -3.827 1.00 11.64 350 ASN C C 1
ATOM 5461 O O . ASN B 1 349 ? -30.930 22.319 -4.262 1.00 11.24 350 ASN C O 1
ATOM 5466 N N . ALA B 1 350 ? -33.013 21.563 -4.105 1.00 12.68 351 ALA C N 1
ATOM 5467 C CA . ALA B 1 350 ? -33.515 22.612 -4.993 1.00 14.16 351 ALA C CA 1
ATOM 5468 C C . ALA B 1 350 ? -33.224 24.009 -4.446 1.00 12.28 351 ALA C C 1
ATOM 5469 O O . ALA B 1 350 ? -32.879 24.891 -5.195 1.00 13.05 351 ALA C O 1
ATOM 5471 N N . ALA B 1 351 ? -33.346 24.206 -3.136 1.00 11.93 352 ALA C N 1
ATOM 5472 C CA . ALA B 1 351 ? -33.083 25.526 -2.549 1.00 13.06 352 ALA C CA 1
ATOM 5473 C C . ALA B 1 351 ? -31.631 25.958 -2.754 1.00 11.73 352 ALA C C 1
ATOM 5474 O O . ALA B 1 351 ? -31.344 27.116 -3.092 1.00 12.28 352 ALA C O 1
ATOM 5476 N N . PHE B 1 352 ? -30.722 25.006 -2.588 1.00 11.73 353 PHE C N 1
ATOM 5477 C CA . PHE B 1 352 ? -29.300 25.268 -2.730 1.00 11.61 353 PHE C CA 1
ATOM 5478 C C . PHE B 1 352 ? -28.964 25.510 -4.207 1.00 11.40 353 PHE C C 1
ATOM 5479 O O . PHE B 1 352 ? -28.257 26.466 -4.555 1.00 11.11 353 PHE C O 1
ATOM 5487 N N . ARG B 1 353 ? -29.489 24.672 -5.081 1.00 11.50 354 ARG C N 1
ATOM 5488 C CA . ARG B 1 353 ? -29.334 24.881 -6.538 1.00 12.64 354 ARG C CA 1
ATOM 5489 C C . ARG B 1 353 ? -29.814 26.260 -6.974 1.00 12.12 354 ARG C C 1
ATOM 5490 O O . ARG B 1 353 ? -29.155 26.926 -7.774 1.00 12.77 354 ARG C O 1
ATOM 5498 N N . ASP B 1 354 ? -30.975 26.674 -6.465 1.00 11.89 355 ASP C N 1
ATOM 5499 C CA . ASP B 1 354 ? -31.550 27.984 -6.844 1.00 13.78 355 ASP C CA 1
ATOM 5500 C C . ASP B 1 354 ? -30.648 29.119 -6.360 1.00 13.92 355 ASP C C 1
ATOM 5501 O O . ASP B 1 354 ? -30.422 30.086 -7.060 1.00 14.39 355 ASP C O 1
ATOM 5506 N N . PHE B 1 355 ? -30.143 28.976 -5.143 1.00 12.38 356 PHE C N 1
ATOM 5507 C CA . PHE B 1 355 ? -29.226 29.940 -4.550 1.00 13.84 356 PHE C CA 1
ATOM 5508 C C . PHE B 1 355 ? -27.982 30.106 -5.419 1.00 12.26 356 PHE C C 1
ATOM 5509 O O . PHE B 1 355 ? -27.583 31.219 -5.746 1.00 13.04 356 PHE C O 1
ATOM 5517 N N . GLN B 1 356 ? -27.390 28.990 -5.828 1.00 11.33 357 GLN C N 1
ATOM 5518 C CA . GLN B 1 356 ? -26.199 29.050 -6.649 1.00 11.30 357 GLN C CA 1
ATOM 5519 C C . GLN B 1 356 ? -26.556 29.571 -8.046 1.00 11.49 357 GLN C C 1
ATOM 5520 O O . GLN B 1 356 ? -25.799 30.348 -8.597 1.00 12.43 357 GLN C O 1
ATOM 5526 N N . ARG B 1 357 ? -27.718 29.173 -8.586 1.00 11.59 358 ARG C N 1
ATOM 5527 C CA . ARG B 1 357 ? -28.134 29.631 -9.913 1.00 13.37 358 ARG C CA 1
ATOM 5528 C C . ARG B 1 357 ? -28.270 31.149 -9.917 1.00 13.22 358 ARG C C 1
ATOM 5529 O O . ARG B 1 357 ? -27.791 31.808 -10.825 1.00 12.40 358 ARG C O 1
ATOM 5537 N N . GLN B 1 358 ? -28.909 31.700 -8.895 1.00 13.27 359 GLN C N 1
ATOM 5538 C CA . GLN B 1 358 ? -29.087 33.172 -8.811 1.00 14.83 359 GLN C CA 1
ATOM 5539 C C . GLN B 1 358 ? -27.750 33.889 -8.761 1.00 13.82 359 GLN C C 1
ATOM 5540 O O . GLN B 1 358 ? -27.595 34.930 -9.380 1.00 13.52 359 GLN C O 1
ATOM 5546 N N . ARG B 1 359 ? -26.774 33.315 -8.055 1.00 13.17 360 ARG C N 1
ATOM 5547 C CA . ARG B 1 359 ? -25.437 33.931 -7.995 1.00 13.54 360 ARG C CA 1
ATOM 5548 C C . ARG B 1 359 ? -24.769 33.938 -9.362 1.00 12.18 360 ARG C C 1
ATOM 5549 O O . ARG B 1 359 ? -24.120 34.917 -9.725 1.00 12.70 360 ARG C O 1
ATOM 5557 N N . LEU B 1 360 ? -24.936 32.854 -10.120 1.00 11.09 361 LEU C N 1
ATOM 5558 C CA . LEU B 1 360 ? -24.370 32.787 -11.469 1.00 11.59 361 LEU C CA 1
ATOM 5559 C C . LEU B 1 360 ? -25.045 33.750 -12.424 1.00 12.18 361 LEU C C 1
ATOM 5560 O O . LEU B 1 360 ? -24.370 34.316 -13.304 1.00 12.44 361 LEU C O 1
ATOM 5565 N N . GLU B 1 361 ? -26.354 33.938 -12.254 1.00 11.81 362 GLU C N 1
ATOM 5566 C CA . GLU B 1 361 ? -27.074 34.938 -13.075 1.00 14.36 362 GLU C CA 1
ATOM 5567 C C . GLU B 1 361 ? -26.515 36.339 -12.797 1.00 13.85 362 GLU C C 1
ATOM 5568 O O . GLU B 1 361 ? -26.292 37.137 -13.717 1.00 15.15 362 GLU C O 1
ATOM 5574 N N . GLU B 1 362 ? -26.294 36.639 -11.519 1.00 15.17 363 GLU C N 1
ATOM 5575 C CA . GLU B 1 362 ? -25.735 37.934 -11.098 1.00 14.96 363 GLU C CA 1
ATOM 5576 C C . GLU B 1 362 ? -24.327 38.113 -11.623 1.00 11.36 363 GLU C C 1
ATOM 5577 O O . GLU B 1 362 ? -23.941 39.211 -12.079 1.00 12.52 363 GLU C O 1
ATOM 5583 N N . LEU B 1 363 ? -23.549 37.038 -11.602 1.00 10.84 364 LEU C N 1
ATOM 5584 C CA . LEU B 1 363 ? -22.183 37.091 -12.071 1.00 12.66 364 LEU C CA 1
ATOM 5585 C C . LEU B 1 363 ? -22.131 37.289 -13.602 1.00 13.18 364 LEU C C 1
ATOM 5586 O O . LEU B 1 363 ? -21.326 38.078 -14.088 1.00 11.60 364 LEU C O 1
ATOM 5591 N N . ALA B 1 364 ? -22.990 36.596 -14.345 1.00 12.65 365 ALA C N 1
ATOM 5592 C CA . ALA B 1 364 ? -23.063 36.800 -15.779 1.00 14.17 365 ALA C CA 1
ATOM 5593 C C . ALA B 1 364 ? -23.381 38.254 -16.090 1.00 14.99 365 ALA C C 1
ATOM 5594 O O . ALA B 1 364 ? -22.770 38.838 -16.985 1.00 17.30 365 ALA C O 1
ATOM 5596 N N . ALA B 1 365 ? -24.299 38.844 -15.306 1.00 15.43 366 ALA C N 1
ATOM 5597 C CA . ALA B 1 365 ? -24.636 40.282 -15.482 1.00 16.43 366 ALA C CA 1
ATOM 5598 C C . ALA B 1 365 ? -23.474 41.199 -15.159 1.00 16.63 366 ALA C C 1
ATOM 5599 O O . ALA B 1 365 ? -23.201 42.153 -15.890 1.00 18.57 366 ALA C O 1
ATOM 5601 N N . GLN B 1 366 ? -22.783 40.899 -14.071 1.00 16.76 367 GLN C N 1
ATOM 5602 C CA . GLN B 1 366 ? -21.606 41.646 -13.640 1.00 17.63 367 GLN C CA 1
ATOM 5603 C C . GLN B 1 366 ? -20.496 41.633 -14.704 1.00 16.28 367 GLN C C 1
ATOM 5604 O O . GLN B 1 366 ? -19.861 42.651 -14.939 1.00 16.53 367 GLN C O 1
ATOM 5610 N N . PHE B 1 367 ? -20.326 40.501 -15.382 1.00 14.11 368 PHE C N 1
ATOM 5611 C CA . PHE B 1 367 ? -19.389 40.351 -16.485 1.00 16.29 368 PHE C CA 1
ATOM 5612 C C . PHE B 1 367 ? -19.880 40.983 -17.779 1.00 16.71 368 PHE C C 1
ATOM 5613 O O . PHE B 1 367 ? -19.133 41.030 -18.733 1.00 18.36 368 PHE C O 1
ATOM 5621 N N . GLY B 1 368 ? -21.128 41.422 -17.847 1.00 17.17 369 GLY C N 1
ATOM 5622 C CA . GLY B 1 368 ? -21.652 42.009 -19.075 1.00 18.23 369 GLY C CA 1
ATOM 5623 C C . GLY B 1 368 ? -21.812 40.963 -20.180 1.00 18.40 369 GLY C C 1
ATOM 5624 O O . GLY B 1 368 ? -21.716 41.286 -21.388 1.00 18.13 369 GLY C O 1
ATOM 5625 N N . LEU B 1 369 ? -22.083 39.723 -19.770 1.00 16.28 370 LEU C N 1
ATOM 5626 C CA . LEU B 1 369 ? -22.235 38.629 -20.713 1.00 14.86 370 LEU C CA 1
ATOM 5627 C C . LEU B 1 369 ? -23.651 38.528 -21.212 1.00 16.08 370 LEU C C 1
ATOM 5628 O O . LEU B 1 369 ? -24.587 38.355 -20.419 1.00 18.02 370 LEU C O 1
ATOM 5633 N N . CYS B 1 370 ? -23.784 38.577 -22.534 1.00 15.02 371 CYS C N 1
ATOM 5634 C CA . CYS B 1 370 ? -25.079 38.425 -23.199 1.00 16.28 371 CYS C CA 1
ATOM 5635 C C . CYS B 1 370 ? -25.400 36.936 -23.363 1.00 18.97 371 CYS C C 1
ATOM 5636 O O . CYS B 1 370 ? -24.587 36.175 -23.863 1.00 22.50 371 CYS C O 1
ATOM 5639 N N . PRO B 1 371 ? -26.594 36.519 -22.970 1.00 18.56 372 PRO C N 1
ATOM 5640 C CA . PRO B 1 371 ? -26.968 35.120 -23.158 1.00 22.44 372 PRO C CA 1
ATOM 5641 C C . PRO B 1 371 ? -27.336 34.768 -24.616 1.00 27.29 372 PRO C C 1
ATOM 5642 O O . PRO B 1 371 ? -28.501 34.435 -24.910 1.00 32.47 372 PRO C O 1
ATOM 5646 N N . ALA B 1 372 ? -26.369 34.818 -25.524 1.00 26.96 373 ALA C N 1
ATOM 5647 C CA . ALA B 1 372 ? -26.652 34.374 -26.890 1.00 30.82 373 ALA C CA 1
ATOM 5648 C C . ALA B 1 372 ? -26.722 32.840 -26.946 1.00 30.33 373 ALA C C 1
ATOM 5649 O O . ALA B 1 372 ? -26.303 32.136 -26.043 1.00 34.17 373 ALA C O 1
ATOM 5651 N N . GLN B 1 373 ? -27.285 32.373 -28.042 1.00 32.92 374 GLN C N 1
ATOM 5652 C CA . GLN B 1 373 ? -27.493 30.977 -28.318 1.00 30.75 374 GLN C CA 1
ATOM 5653 C C . GLN B 1 373 ? -26.295 30.593 -29.217 1.00 34.12 374 GLN C C 1
ATOM 5654 O O . GLN B 1 373 ? -25.803 31.436 -29.974 1.00 36.96 374 GLN C O 1
ATOM 5660 N N . PRO B 1 374 ? -25.787 29.354 -29.112 1.00 30.19 375 PRO C N 1
ATOM 5661 C CA . PRO B 1 374 ? -24.698 28.919 -30.015 1.00 29.78 375 PRO C CA 1
ATOM 5662 C C . PRO B 1 374 ? -25.071 28.950 -31.498 1.00 30.39 375 PRO C C 1
ATOM 5663 O O . PRO B 1 374 ? -26.138 28.503 -31.863 1.00 27.66 375 PRO C O 1
ATOM 5667 N N . LEU B 1 375 ? -24.204 29.506 -32.328 1.00 32.60 376 LEU C N 1
ATOM 5668 C CA . LEU B 1 375 ? -24.445 29.577 -33.768 1.00 34.08 376 LEU C CA 1
ATOM 5669 C C . LEU B 1 375 ? -23.106 29.471 -34.501 1.00 36.06 376 LEU C C 1
ATOM 5670 O O . LEU B 1 375 ? -22.040 29.549 -33.870 1.00 36.21 376 LEU C O 1
ATOM 5675 N N . GLN B 1 376 ? -23.141 29.254 -35.814 1.00 35.16 377 GLN C N 1
ATOM 5676 C CA . GLN B 1 376 ? -21.899 29.296 -36.612 1.00 35.20 377 GLN C CA 1
ATOM 5677 C C . GLN B 1 376 ? -21.789 30.640 -37.347 1.00 42.30 377 GLN C C 1
ATOM 5678 O O . GLN B 1 376 ? -20.906 31.447 -37.039 1.00 52.41 377 GLN C O 1
#

Solvent-accessible surface area: 24380 Å² total; per-residue (Å²): 150,73,138,1,0,0,0,32,38,71,71,2,5,165,6,47,26,35,93,14,4,30,20,10,86,42,40,87,85,12,67,81,24,80,66,67,20,20,11,8,15,35,39,2,0,68,7,0,40,28,11,0,67,111,19,34,3,16,81,171,16,30,101,77,55,15,106,76,3,49,70,116,20,0,79,87,19,2,40,58,104,0,9,121,109,0,85,60,47,3,93,85,44,16,35,81,1,16,143,43,1,14,2,1,95,29,0,10,81,10,2,44,13,0,0,3,0,0,27,17,0,0,44,0,2,35,54,63,75,5,71,2,0,0,0,2,1,1,3,4,1,7,7,0,46,48,70,77,0,33,6,19,0,1,2,6,1,3,2,0,0,0,29,9,4,38,67,180,71,49,17,109,56,0,0,1,0,4,0,1,0,13,6,3,18,1,8,22,52,38,1,37,131,69,39,32,0,4,5,2,5,0,1,3,14,5,2,27,29,44,43,59,41,1,17,128,42,56,4,81,83,171,0,156,28,59,3,3,0,0,20,0,1,2,0,4,1,53,47,7,0,18,31,0,0,103,77,0,0,36,39,2,0,88,125,15,133,0,40,0,0,0,0,0,0,0,0,0,0,0,6,12,0,16,24,2,3,0,1,0,6,2,42,0,0,37,28,0,0,33,35,0,34,68,0,0,92,117,40,0,62,3,77,0,0,0,0,0,0,2,0,19,8,51,5,0,0,6,5,0,0,4,0,0,0,4,30,0,0,38,28,157,20,81,13,133,10,57,12,41,74,58,0,81,102,14,39,10,46,54,43,2,94,70,38,8,74,89,70,4,61,116,16,6,54,130,20,56,23,141,169,75,123,1,0,0,0,22,37,80,72,2,4,163,6,47,28,36,93,14,4,30,20,10,85,41,40,81,78,12,66,79,25,83,66,68,20,18,11,9,14,32,34,2,1,63,8,0,30,29,9,0,65,108,20,34,1,18,96,166,11,62,94,82,53,16,106,62,2,48,66,120,24,0,80,92,19,2,40,55,108,4,4,114,124,0,74,61,44,2,108,83,45,16,34,71,1,18,169,43,1,13,2,1,94,28,0,8,85,10,1,48,13,0,0,2,0,0,28,16,0,0,27,0,2,34,55,64,80,7,69,2,0,0,0,2,1,0,2,4,1,7,8,0,46,49,74,76,1,36,5,19,0,2,2,4,2,2,2,0,0,0,28,8,5,64,67,176,71,48,13,109,56,2,0,1,1,4,0,1,0,14,5,3,1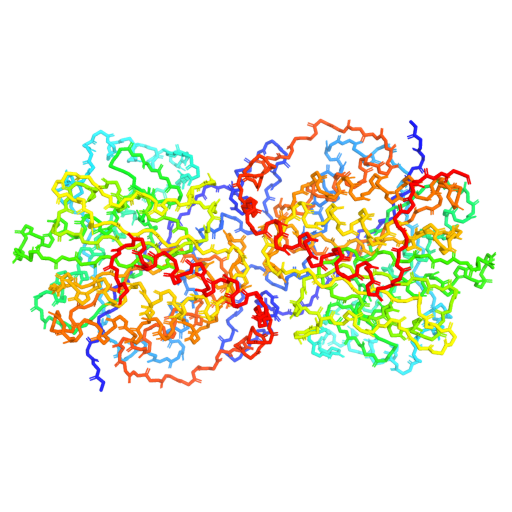8,0,8,22,52,37,2,36,126,45,62,26,0,5,5,2,6,0,1,2,12,4,2,29,29,43,42,58,45,11,19,151,49,56,4,80,84,159,1,156,26,59,3,4,0,0,19,0,1,2,0,3,1,53,43,7,0,24,29,0,0,108,75,0,0,21,8,4,0,32,136,13,134,0,43,0,0,0,0,0,0,0,0,0,0,0,6,12,0,15,22,2,4,0,1,0,1,3,44,0,0,38,28,0,0,33,33,0,44,56,0,0,71,30,49,0,67,11,74,0,0,0,0,0,1,2,0,19,8,51,5,0,0,6,6,0,0,5,0,0,0,5,29,0,2,45,19,163,20,74,14,189,30,66,12,58,114,60,0,88,98,14,36,10,46,55,43,3,94,62,37,8,68,95,72,4,68,122,15,12,76,110,21,48,16,96,128,66,147,62,129,168

InterPro domains:
  IPR000286 Histone deacetylase HDAC [PR01270] (140-163)
  IPR000286 Histone deacetylase HDAC [PR01270] (174-189)
  IPR000286 Histone deacetylase HDAC [PR01270] (259-269)
  IPR023696 Ureohydrolase domain superfamily [SSF52768] (2-355)
  IPR023801 Histone deacetylase domain [PF00850] (39-326)
  IPR037138 Histone deacetylase domain superfamily [G3DSA:3.40.800.20] (2-380)

B-factor: mean 17.52, std 9.55, range [6.29, 85.09]

Radius of gyration: 26.43 Å; Cα contacts (8 Å, |Δi|>4): 1853; chains: 2; bounding box: 66×66×77 Å

Organism: Pseudomonas aeruginosa (strain ATCC 15692 / DSM 22644 / CIP 104116 / JCM 14847 / LMG 12228 / 1C / PRS 101 / PAO1) (NCBI:txid208964)

Secondary structure (DSSP, 8-state):
---EEEE--GGGGG---S-EEBTEESBTTBPPPSS--BSS-THHHHHHHHHHHHTTGGGGSEEE--PPPPHHHHHTTS-HHHHHHHHHHHHTT-EEEETTEEE-TTHHHHHHHHHHHHHHHHHHHHTTS-SEEEE--SS--TT-BTTB-BTTBSS-HHHHHHHHHHHHH----EEEEE-SSS--HHHHHHTTT-SSEEEEEEEETTTTTTT---TT----GGGTTSEEEEEEPTT-BHHHHHHHIIIIIHHHHHHH--SEEEEEE--TTBTT-TT---BB-HHHHHHHHHHHHHHHHHHSTT-EEEEE-----TTTHHHHHHHHHHHHHT---S---TTHHHHHHTSPPHHHHHHHHHHHHHHHHHTT--/---EEEE--GGGGG---SSEEBTEESBTTBPPPSS--BSS-THHHHHHHHHHHHTT-GGGSEEE--PPPPHHHHHTTS-HHHHHHHHHHHHTT-EESSTT-EE-TTHHHHHHHHHHHHHHHHHHHHTTS-SEEEE--SS--TT-BTTB-BTTBSS-HHHHHHHHHHHHH----EEEEE-SSS--HHHHHHTTT-SSEEEEEEEETTTTTTT---TT----GGGTTSEEEEEEPTT-BHHHHHHHIIIIIHHHHHHH--SEEEEEE--TTBTT-TT---BB-HHHHHHHHHHHHHHHHHHSTT-EEEEE-----TTTHHHHHHHHHHHHHT---S---TTHHHHHHTSPPHHHHHHHHHHHHHHHHHTT---PPP--

CATH classification: 3.40.800.20

Foldseek 3Di:
DFAEEEEDDPLLQVWFFPFDDALHHDDDPRDGDPDDGYLLHSLQLVLLVVCCVVLCVVVLYRYDYFAFADPVLQVVFAPPVLLVVQVVQLCVAWAAQADSATTGNPRSRSQRRLLGQLLVQLVCCLVVVTLEYERARPPFAQQDARRGGDNNHRGNSNVSSVVSCCVPPVFQAEEEEEAAQEDSVRVCVVCQAPLRYQYEYEHAQQQPVHNHQCQVSQGDDNRRLRYGGHHFHFQAELLLLVLCCVLPVLLSLVVSLGQAYEYADAPQLDCPHPRGRHQYALVSLLVSLLSVQVSCVVRRVSHYYYYYHHGRDSVGSSSNSVSNSCSSSVHDTPDDRPCVVVSVVSHDDPVVSVVSSVVSNVSSVVSVRD/DFAEEEEDDPLLQVWFFPFDDAQHDDDDPRDGDPPDGYLLHSLQLVLLVVCCVVLCNVVLHNYDYFAFADPVLQVVQAPPVLLVVQVVQLCVAWAAQDRSATTGNPRSRSLRRLLGQLLVQLVCCLVVVGLEYEYARPPFAQQDARRGGDNNHRGNSNVSSVVSCCVPPVFQAEEEEEAAQEFSVRVCVVCQLPLRYQYEYEHAQQQPVHNHQCQVSQGDDNRRNRYGGHHFHFQAELLLLVLLCQLPVLLSLVVSLGQAYEYADAPQLDCPHPRGRHQYALVSLLVSLLSVQVSCVQRRVSHYYYYYHHGRDSVGSSSNSVSNSCNNRVHDTPDDRPCVVVSVVSHDDPVVSVVSSVVSNVSSVVSVGDSDDDDD

GO terms:
  GO:0016787 hydrolase activity (F, IDA)

Nearest PDB structures (foldseek):
  5g13-assembly1_B  TM=1.001E+00  e=5.503E-77  Pseudomonas aeruginosa PAO1
  5g0y-assembly1_B  TM=1.002E+00  e=1.917E-76  Pseudomonas aeruginosa PAO1
  5g11-assembly1_B  TM=1.001E+00  e=1.917E-76  Pseudomonas aeruginosa PAO1
  9glb-assembly1_C  TM=9.947E-01  e=5.998E-64  Klebsiella pneumoniae subsp. ozaenae
  9gku-assembly2_E  TM=9.920E-01  e=1.892E-58  Sphingomonas sp. Y57